Protein AF-A0A959A6X8-F1 (afdb_monomer_lite)

Sequence (662 aa):
MSDRFMQQSPSLKKSSKDVFIQKFDDEQVQKFATRYFEGSGNKAQSLIESMKENKILEKLPLTPLNLSLMSILYEETNQELPATLNDIYDKFSNLLLGRTMVDKNIDFLDITVKENILGTYALELLSRKNSELMTKDEFISFFEKKLSSISGTIDLKRLPQALDYIIAHTGLLVIHKGKYVKFRHDSYMEYFAAKEIFKNHREMEQDLVDNFFDVNWQFAAIFYGGLSRKMPDFLEKIIDKIKKSNTMAEYWSSANGTGYLLQALYLTDDELRKKAVKEVLNLMVETYQGFKKFATSLPDNVFFSRFSLPVLSIFPVFLFQDNFDSITLKKPIALALDELLDEYDEKSKLENYPYLDNLIYKILIVSVTASSDRLAMEDKLAEVIGKIKTTGNDFYSKLLESSIDNLGSKELRKQKNELLRPNKVRKTENHPYFIKKELDVYVQPASRLRFGKYDKIIPDRRVKLFVEGPSDAILIEHAYTVLTGHIPYWEIRVGDPTGGGANSLAKTLNEGLAFLEDNQIVIGIFDNDRGGIPEFKGTLKESKFDYQNGYMRIKKRKEGNIYGMLLPIPENMQFYIHNNDNDNYFSIEHYLPYEFLNENKMLEKTAIQDIYKIKDSGSSKTSFAKLVSKNFDRKLFVGFIILFKEIDRLAGMVDEISYFES

Structure (mmCIF, N/CA/C/O backbone):
data_AF-A0A959A6X8-F1
#
_entry.id   AF-A0A959A6X8-F1
#
loop_
_atom_site.group_PDB
_atom_site.id
_atom_site.type_symbol
_atom_site.label_atom_id
_atom_site.label_alt_id
_atom_site.label_comp_id
_atom_site.label_asym_id
_atom_site.label_entity_id
_atom_site.label_seq_id
_atom_site.pdbx_PDB_ins_code
_atom_site.Cartn_x
_atom_site.Cartn_y
_atom_site.Cartn_z
_atom_site.occupancy
_atom_site.B_iso_or_equiv
_atom_site.auth_seq_id
_atom_site.auth_comp_id
_atom_site.auth_asym_id
_atom_site.auth_atom_id
_atom_site.pdbx_PDB_model_num
ATOM 1 N N . MET A 1 1 ? 13.209 -7.637 -8.889 1.00 25.89 1 MET A N 1
ATOM 2 C CA . MET A 1 1 ? 13.561 -8.400 -7.666 1.00 25.89 1 MET A CA 1
ATOM 3 C C . MET A 1 1 ? 12.742 -9.707 -7.607 1.00 25.89 1 MET A C 1
ATOM 5 O O . MET A 1 1 ? 12.194 -10.037 -6.568 1.00 25.89 1 MET A O 1
ATOM 9 N N . SER A 1 2 ? 12.641 -10.458 -8.717 1.00 22.84 2 SER A N 1
ATOM 10 C CA . SER A 1 2 ? 11.681 -11.573 -8.886 1.00 22.84 2 SER A CA 1
ATOM 11 C C . SER A 1 2 ? 12.239 -12.971 -8.577 1.00 22.84 2 SER A C 1
ATOM 13 O O . SER A 1 2 ? 11.465 -13.904 -8.401 1.00 22.84 2 SER A O 1
ATOM 15 N N . ASP A 1 3 ? 13.555 -13.133 -8.416 1.00 23.42 3 ASP A N 1
ATOM 16 C CA . ASP A 1 3 ? 14.163 -14.470 -8.292 1.00 23.42 3 ASP A CA 1
ATOM 17 C C . ASP A 1 3 ? 14.170 -15.068 -6.871 1.00 23.42 3 ASP A C 1
ATOM 19 O O . ASP A 1 3 ? 14.693 -16.162 -6.670 1.00 23.42 3 ASP A O 1
ATOM 23 N N . ARG A 1 4 ? 13.608 -14.394 -5.855 1.00 25.42 4 ARG A N 1
ATOM 24 C CA . ARG A 1 4 ? 13.673 -14.876 -4.454 1.00 25.42 4 ARG A CA 1
ATOM 25 C C . ARG A 1 4 ? 12.416 -15.558 -3.906 1.00 25.42 4 ARG A C 1
ATOM 27 O O . ARG A 1 4 ? 12.466 -16.015 -2.770 1.00 25.42 4 ARG A O 1
ATOM 34 N N . PHE A 1 5 ? 11.334 -15.696 -4.677 1.00 23.20 5 PHE A N 1
ATOM 35 C CA . PHE A 1 5 ? 10.069 -16.245 -4.151 1.00 23.20 5 PHE A CA 1
ATOM 36 C C . PHE A 1 5 ? 9.601 -17.589 -4.736 1.00 23.20 5 PHE A C 1
ATOM 38 O O . PHE A 1 5 ? 8.586 -18.113 -4.288 1.00 23.20 5 PHE A O 1
ATOM 45 N N . MET A 1 6 ? 10.349 -18.223 -5.645 1.00 26.44 6 MET A N 1
ATOM 46 C CA . MET A 1 6 ? 10.006 -19.559 -6.165 1.00 26.44 6 MET A CA 1
ATOM 47 C C . MET A 1 6 ? 10.938 -20.662 -5.654 1.00 26.44 6 MET A C 1
ATOM 49 O O . MET A 1 6 ? 11.657 -21.269 -6.436 1.00 26.44 6 MET A O 1
ATOM 53 N N . GLN A 1 7 ? 10.919 -20.970 -4.355 1.00 28.22 7 GLN A N 1
ATOM 54 C CA . GLN A 1 7 ? 11.449 -22.254 -3.867 1.00 28.22 7 GLN A CA 1
ATOM 55 C C . GLN A 1 7 ? 10.714 -22.739 -2.615 1.00 28.22 7 GLN A C 1
ATOM 57 O O . GLN A 1 7 ? 11.286 -22.707 -1.535 1.00 28.22 7 GLN A O 1
ATOM 62 N N . GLN A 1 8 ? 9.483 -23.244 -2.756 1.00 26.44 8 GLN A N 1
ATOM 63 C CA . GLN A 1 8 ? 8.976 -24.333 -1.905 1.00 26.44 8 GLN A CA 1
ATOM 64 C C . GLN A 1 8 ? 7.976 -25.200 -2.686 1.00 26.44 8 GLN A C 1
ATOM 66 O O . GLN A 1 8 ? 6.801 -24.877 -2.823 1.00 26.44 8 GLN A O 1
ATOM 71 N N . SER A 1 9 ? 8.448 -26.332 -3.204 1.00 26.30 9 SER A N 1
ATOM 72 C CA . SER A 1 9 ? 7.622 -27.504 -3.516 1.00 26.30 9 SER A CA 1
ATOM 73 C C . SER A 1 9 ? 8.517 -28.745 -3.454 1.00 26.30 9 SER A C 1
ATOM 75 O O . SER A 1 9 ? 9.443 -28.858 -4.259 1.00 26.30 9 SER A O 1
ATOM 77 N N . PRO A 1 10 ? 8.312 -29.663 -2.492 1.00 34.09 10 PRO A N 1
ATOM 78 C CA . PRO A 1 10 ? 9.127 -30.858 -2.373 1.00 34.09 10 PRO A CA 1
ATOM 79 C C . PRO A 1 10 ? 8.500 -32.007 -3.171 1.00 34.09 10 PRO A C 1
ATOM 81 O O . PRO A 1 10 ? 7.543 -32.634 -2.735 1.00 34.09 10 PRO A O 1
ATOM 84 N N . SER A 1 11 ? 9.076 -32.342 -4.325 1.00 31.88 11 SER A N 1
ATOM 85 C CA . SER A 1 11 ? 9.118 -33.739 -4.776 1.00 31.88 11 SER A CA 1
ATOM 86 C C . SER A 1 11 ? 10.324 -33.965 -5.692 1.00 31.88 11 SER A C 1
ATOM 88 O O . SER A 1 11 ? 10.455 -33.411 -6.778 1.00 31.88 11 SER A O 1
ATOM 90 N N . LEU A 1 12 ? 11.265 -34.755 -5.180 1.00 38.62 12 LEU A N 1
ATOM 91 C CA . LEU A 1 12 ? 12.536 -35.112 -5.800 1.00 38.62 12 LEU A CA 1
ATOM 92 C C . LEU A 1 12 ? 12.347 -36.117 -6.944 1.00 38.62 12 LEU A C 1
ATOM 94 O O . LEU A 1 12 ? 11.871 -37.225 -6.703 1.00 38.62 12 LEU A O 1
ATOM 98 N N . LYS A 1 13 ? 12.887 -35.810 -8.131 1.00 36.28 13 LYS A N 1
ATOM 99 C CA . LYS A 1 13 ? 13.491 -36.806 -9.038 1.00 36.28 13 LYS A CA 1
ATOM 100 C C . LYS A 1 13 ? 14.740 -36.221 -9.723 1.00 36.28 13 LYS A C 1
ATOM 102 O O . LYS A 1 13 ? 14.625 -35.292 -10.503 1.00 36.28 13 LYS A O 1
ATOM 107 N N . LYS A 1 14 ? 15.899 -36.828 -9.410 1.00 42.62 14 LYS A N 1
ATOM 108 C CA . LYS A 1 14 ? 17.252 -36.743 -10.021 1.00 42.62 14 LYS A CA 1
ATOM 109 C C . LYS A 1 14 ? 17.802 -35.343 -10.365 1.00 42.62 14 LYS A C 1
ATOM 111 O O . LYS A 1 14 ? 17.406 -34.720 -11.337 1.00 42.62 14 LYS A O 1
ATOM 116 N N . SER A 1 15 ? 18.817 -34.934 -9.599 1.00 46.19 15 SER A N 1
ATOM 117 C CA . SER A 1 15 ? 19.521 -33.650 -9.681 1.00 46.19 15 SER A CA 1
ATOM 118 C C . SER A 1 15 ? 20.196 -33.396 -11.038 1.00 46.19 15 SER A C 1
ATOM 120 O O . SER A 1 15 ? 21.298 -33.895 -11.292 1.00 46.19 15 SER A O 1
ATOM 122 N N . SER A 1 16 ? 19.601 -32.543 -11.871 1.00 48.03 16 SER A N 1
ATOM 123 C CA . SER A 1 16 ? 20.406 -31.614 -12.663 1.00 48.03 16 SER A CA 1
ATOM 124 C C . SER A 1 16 ? 21.069 -30.639 -11.686 1.00 48.03 16 SER A C 1
ATOM 126 O O . SER A 1 16 ? 20.438 -30.158 -10.746 1.00 48.03 16 SER A O 1
ATOM 128 N N . LYS A 1 17 ? 22.373 -30.391 -11.837 1.00 53.84 17 LYS A N 1
ATOM 129 C CA . LYS A 1 17 ? 22.996 -29.240 -11.178 1.00 53.84 17 LYS A CA 1
ATOM 130 C C . LYS A 1 17 ? 22.621 -28.022 -12.004 1.00 53.84 17 LYS A C 1
ATOM 132 O O . LYS A 1 17 ? 23.207 -27.804 -13.061 1.00 53.84 17 LYS A O 1
ATOM 137 N N . ASP A 1 18 ? 21.644 -27.267 -11.536 1.00 62.19 18 ASP A N 1
ATOM 138 C CA . ASP A 1 18 ? 21.304 -25.998 -12.161 1.00 62.19 18 ASP A CA 1
ATOM 139 C C . ASP A 1 18 ? 22.406 -24.985 -11.815 1.00 62.19 18 ASP A C 1
ATOM 141 O O . ASP A 1 18 ? 22.747 -24.782 -10.648 1.00 62.19 18 ASP A O 1
ATOM 145 N N . VAL A 1 19 ? 23.024 -24.402 -12.843 1.00 66.81 19 VAL A N 1
ATOM 146 C CA . VAL A 1 19 ? 24.069 -23.380 -12.707 1.00 66.81 19 VAL A CA 1
ATOM 147 C C . VAL A 1 19 ? 23.461 -22.043 -13.104 1.00 66.81 19 VAL A C 1
ATOM 149 O O . VAL A 1 19 ? 22.938 -21.902 -14.208 1.00 66.81 19 VAL A O 1
ATOM 152 N N . PHE A 1 20 ? 23.540 -21.058 -12.212 1.00 61.47 20 PHE A N 1
ATOM 153 C CA . PHE A 1 20 ? 23.009 -19.715 -12.434 1.00 61.47 20 PHE A CA 1
ATOM 154 C C . PHE A 1 20 ? 24.158 -18.718 -12.570 1.00 61.47 20 PHE A C 1
ATOM 156 O O . PHE A 1 20 ? 25.101 -18.735 -11.778 1.00 61.47 20 PHE A O 1
ATOM 163 N N . ILE A 1 21 ? 24.072 -17.833 -13.562 1.00 69.81 21 ILE A N 1
ATOM 164 C CA . ILE A 1 21 ? 24.994 -16.703 -13.696 1.00 69.81 21 ILE A CA 1
ATOM 165 C C . ILE A 1 21 ? 24.522 -15.615 -12.730 1.00 69.81 21 ILE A C 1
ATOM 167 O O . ILE A 1 21 ? 23.400 -15.124 -12.853 1.00 69.81 21 ILE A O 1
ATOM 171 N N . GLN A 1 22 ? 25.359 -15.259 -11.757 1.00 73.56 22 GLN A N 1
ATOM 172 C CA . GLN A 1 22 ? 25.063 -14.162 -10.837 1.00 73.56 22 GLN A CA 1
ATOM 173 C C . GLN A 1 22 ? 25.288 -12.802 -11.510 1.00 73.56 22 GLN A C 1
ATOM 175 O O . GLN A 1 22 ? 26.056 -12.678 -12.466 1.00 73.56 22 GLN A O 1
ATOM 180 N N . LYS A 1 23 ? 24.590 -11.780 -11.005 1.00 74.12 23 LYS A N 1
ATOM 181 C CA . LYS A 1 23 ? 24.821 -10.382 -11.390 1.00 74.12 23 LYS A CA 1
ATOM 182 C C . LYS A 1 23 ? 26.230 -9.960 -10.982 1.00 74.12 23 LYS A C 1
ATOM 184 O O . LYS A 1 23 ? 26.783 -10.531 -10.044 1.00 74.12 23 LYS A O 1
ATOM 189 N N . PHE A 1 24 ? 26.770 -8.952 -11.660 1.00 80.12 24 PHE A N 1
ATOM 190 C CA . PHE A 1 24 ? 28.037 -8.368 -11.243 1.00 80.12 24 PHE A CA 1
ATOM 191 C C . PHE A 1 24 ? 27.905 -7.739 -9.855 1.00 80.12 24 PHE A C 1
ATOM 193 O O . PHE A 1 24 ? 26.928 -7.037 -9.592 1.00 80.12 24 PHE A O 1
ATOM 200 N N . ASP A 1 25 ? 28.878 -8.004 -8.988 1.00 81.94 25 ASP A N 1
ATOM 201 C CA . ASP A 1 25 ? 29.052 -7.275 -7.731 1.00 81.94 25 ASP A CA 1
ATOM 202 C C . ASP A 1 25 ? 29.779 -5.935 -7.961 1.00 81.94 25 ASP A C 1
ATOM 204 O O . ASP A 1 25 ? 30.263 -5.646 -9.061 1.00 81.94 25 ASP A O 1
ATOM 208 N N . ASP A 1 26 ? 29.849 -5.096 -6.926 1.00 79.38 26 ASP A N 1
ATOM 209 C CA . ASP A 1 26 ? 30.467 -3.768 -7.016 1.00 79.38 26 ASP A CA 1
ATOM 210 C C . ASP A 1 26 ? 31.946 -3.824 -7.436 1.00 79.38 26 ASP A C 1
ATOM 212 O O . ASP A 1 26 ? 32.416 -2.947 -8.166 1.00 79.38 26 ASP A O 1
ATOM 216 N N . GLU A 1 27 ? 32.679 -4.865 -7.027 1.00 84.50 27 GLU A N 1
ATOM 217 C CA . GLU A 1 27 ? 34.087 -5.055 -7.387 1.00 84.50 27 GLU A CA 1
ATOM 218 C C . GLU A 1 27 ? 34.224 -5.396 -8.877 1.00 84.50 27 GLU A C 1
ATOM 220 O O . GLU A 1 27 ? 35.083 -4.859 -9.580 1.00 84.50 27 GLU A O 1
ATOM 225 N N . GLN A 1 28 ? 33.338 -6.246 -9.393 1.00 87.25 28 GLN A N 1
ATOM 226 C CA . GLN A 1 28 ? 33.268 -6.612 -10.803 1.00 87.25 28 GLN A CA 1
ATOM 227 C C . GLN A 1 28 ? 32.831 -5.436 -11.678 1.00 87.25 28 GLN A C 1
ATOM 229 O O . GLN A 1 28 ? 33.410 -5.247 -12.751 1.00 87.25 28 GLN A O 1
ATOM 234 N N . VAL A 1 29 ? 31.872 -4.617 -11.227 1.00 84.25 29 VAL A N 1
ATOM 235 C CA . VAL A 1 29 ? 31.492 -3.358 -11.895 1.00 84.25 29 VAL A CA 1
ATOM 236 C C . VAL A 1 29 ? 32.694 -2.417 -11.966 1.00 84.25 29 VAL A C 1
ATOM 238 O O . VAL A 1 29 ? 33.013 -1.911 -13.044 1.00 84.25 29 VAL A O 1
ATOM 241 N N . GLN A 1 30 ? 33.400 -2.223 -10.847 1.00 85.06 30 GLN A N 1
ATOM 242 C CA . GLN A 1 30 ? 34.580 -1.364 -10.793 1.00 85.06 30 GLN A CA 1
ATOM 243 C C . GLN A 1 30 ? 35.676 -1.870 -11.734 1.00 85.06 30 GLN A C 1
ATOM 245 O O . GLN A 1 30 ? 36.174 -1.122 -12.574 1.00 85.06 30 GLN A O 1
ATOM 250 N N . LYS A 1 31 ? 35.996 -3.164 -11.668 1.00 88.44 31 LYS A N 1
ATOM 251 C CA . LYS A 1 31 ? 36.997 -3.799 -12.529 1.00 88.44 31 LYS A CA 1
ATOM 252 C C . LYS A 1 31 ? 36.633 -3.711 -14.009 1.00 88.44 31 LYS A C 1
ATOM 254 O O . LYS A 1 31 ? 37.521 -3.514 -14.838 1.00 88.44 31 LYS A O 1
ATOM 259 N N . PHE A 1 32 ? 35.353 -3.865 -14.347 1.00 89.44 32 PHE A N 1
ATOM 260 C CA . PHE A 1 32 ? 34.863 -3.698 -15.711 1.00 89.44 32 PHE A CA 1
ATOM 261 C C . PHE A 1 32 ? 35.092 -2.265 -16.198 1.00 89.44 32 PHE A C 1
ATOM 263 O O . PHE A 1 32 ? 35.741 -2.079 -17.224 1.00 89.44 32 PHE A O 1
ATOM 270 N N . ALA A 1 33 ? 34.623 -1.263 -15.448 1.00 85.88 33 ALA A N 1
ATOM 271 C CA . ALA A 1 33 ? 34.742 0.141 -15.834 1.00 85.88 33 ALA A CA 1
ATOM 272 C C . ALA A 1 33 ? 36.211 0.584 -15.954 1.00 85.88 33 ALA A C 1
ATOM 274 O O . ALA A 1 33 ? 36.574 1.242 -16.927 1.00 85.88 33 ALA A O 1
ATOM 275 N N . THR A 1 34 ? 37.081 0.171 -15.023 1.00 87.19 34 THR A N 1
ATOM 276 C CA . THR A 1 34 ? 38.522 0.471 -15.084 1.00 87.19 34 THR A CA 1
ATOM 277 C C . THR A 1 34 ? 39.188 -0.129 -16.318 1.00 87.19 34 THR A C 1
ATOM 279 O O . THR A 1 34 ? 40.017 0.532 -16.933 1.00 87.19 34 THR A O 1
ATOM 282 N N . ARG A 1 35 ? 38.821 -1.358 -16.705 1.00 89.06 35 ARG A N 1
ATOM 283 C CA . ARG A 1 35 ? 39.348 -1.992 -17.924 1.00 89.06 35 ARG A CA 1
ATOM 284 C C . ARG A 1 35 ? 38.789 -1.370 -19.198 1.00 89.06 35 ARG A C 1
ATOM 286 O O . ARG A 1 35 ? 39.527 -1.212 -20.158 1.00 89.06 35 ARG A O 1
ATOM 293 N N . TYR A 1 36 ? 37.502 -1.031 -19.219 1.00 86.50 36 TYR A N 1
ATOM 294 C CA . TYR A 1 36 ? 36.870 -0.432 -20.395 1.00 86.50 36 TYR A CA 1
ATOM 295 C C . TYR A 1 36 ? 37.497 0.928 -20.737 1.00 86.50 36 TYR A C 1
ATOM 297 O O . TYR A 1 36 ? 37.776 1.202 -21.897 1.00 86.50 36 TYR A O 1
ATOM 305 N N . PHE A 1 37 ? 37.770 1.754 -19.722 1.00 86.81 37 PHE A N 1
ATOM 306 C CA . PHE A 1 37 ? 38.391 3.075 -19.875 1.00 86.81 37 PHE A CA 1
ATOM 307 C C . PHE A 1 37 ? 39.898 3.074 -19.589 1.00 86.81 37 PHE A C 1
ATOM 309 O O . PHE A 1 37 ? 40.455 4.097 -19.176 1.00 86.81 37 PHE A O 1
ATOM 316 N N . GLU A 1 38 ? 40.574 1.942 -19.787 1.00 85.94 38 GLU A N 1
ATOM 317 C CA . GLU A 1 38 ? 42.020 1.859 -19.602 1.00 85.94 38 GLU A CA 1
ATOM 318 C C . GLU A 1 38 ? 42.730 2.916 -20.471 1.00 85.94 38 GLU A C 1
ATOM 320 O O . GLU A 1 38 ? 42.386 3.139 -21.632 1.00 85.94 38 GLU A O 1
ATOM 325 N N . GLY A 1 39 ? 43.671 3.658 -19.878 1.00 77.38 39 GLY A N 1
ATOM 326 C CA . GLY A 1 39 ? 44.367 4.762 -20.552 1.00 77.38 39 GLY A CA 1
ATOM 327 C C . GLY A 1 39 ? 43.562 6.062 -20.725 1.00 77.38 39 GLY A C 1
ATOM 328 O O . GLY A 1 39 ? 44.108 7.033 -21.241 1.00 77.38 39 GLY A O 1
ATOM 329 N N . SER A 1 40 ? 42.308 6.137 -20.260 1.00 74.31 40 SER A N 1
ATOM 330 C CA . SER A 1 40 ? 41.419 7.300 -20.460 1.00 74.31 40 SER A CA 1
ATOM 331 C C . SER A 1 40 ? 41.259 8.217 -19.231 1.00 74.31 40 SER A C 1
ATOM 333 O O . SER A 1 40 ? 40.237 8.891 -19.082 1.00 74.31 40 SER A O 1
ATOM 335 N N . GLY A 1 41 ? 42.260 8.274 -18.347 1.00 77.38 41 GLY A N 1
ATOM 336 C CA . GLY A 1 41 ? 42.254 9.128 -17.149 1.00 77.38 41 GLY A CA 1
ATOM 337 C C . GLY A 1 41 ? 41.190 8.727 -16.115 1.00 77.38 41 GLY A C 1
ATOM 338 O O . GLY A 1 41 ? 40.942 7.545 -15.897 1.00 77.38 41 GLY A O 1
ATOM 339 N N . ASN A 1 42 ? 40.536 9.711 -15.485 1.00 81.75 42 ASN A N 1
ATOM 340 C CA . ASN A 1 42 ? 39.565 9.486 -14.399 1.00 81.75 42 ASN A CA 1
ATOM 341 C C . ASN A 1 42 ? 38.169 9.021 -14.863 1.00 81.75 42 ASN A C 1
ATOM 343 O O . ASN A 1 42 ? 37.287 8.836 -14.027 1.00 81.75 42 ASN A O 1
ATOM 347 N N . LYS A 1 43 ? 37.948 8.785 -16.166 1.00 82.62 43 LYS A N 1
ATOM 348 C CA . LYS A 1 43 ? 36.618 8.456 -16.721 1.00 82.62 43 LYS A CA 1
ATOM 349 C C . LYS A 1 43 ? 35.958 7.238 -16.069 1.00 82.62 43 LYS A C 1
ATOM 351 O O . LYS A 1 43 ? 34.755 7.266 -15.837 1.00 82.62 43 LYS A O 1
ATOM 356 N N . ALA A 1 44 ? 36.728 6.196 -15.747 1.00 83.69 44 ALA A N 1
ATOM 357 C CA . ALA A 1 44 ? 36.205 5.013 -15.060 1.00 83.69 44 ALA A CA 1
ATOM 358 C C . ALA A 1 44 ? 35.614 5.364 -13.688 1.00 83.69 44 ALA A C 1
ATOM 360 O O . ALA A 1 44 ? 34.511 4.936 -13.357 1.00 83.69 44 ALA A O 1
ATOM 361 N N . GLN A 1 45 ? 36.346 6.163 -12.908 1.00 82.50 45 GLN A N 1
ATOM 362 C CA . GLN A 1 45 ? 35.932 6.580 -11.573 1.00 82.50 45 GLN A CA 1
ATOM 363 C C . GLN A 1 45 ? 34.706 7.497 -11.650 1.00 82.50 45 GLN A C 1
ATOM 365 O O . GLN A 1 45 ? 33.725 7.251 -10.955 1.00 82.50 45 GLN A O 1
ATOM 370 N N . SER A 1 46 ? 34.715 8.467 -12.568 1.00 81.56 46 SER A N 1
ATOM 371 C CA . SER A 1 46 ? 33.590 9.383 -12.784 1.00 81.56 46 SER A CA 1
ATOM 372 C C . SER A 1 46 ? 32.322 8.673 -13.273 1.00 81.56 46 SER A C 1
ATOM 374 O O . SER A 1 46 ? 31.228 9.017 -12.830 1.00 81.56 46 SER A O 1
ATOM 376 N N . LEU A 1 47 ? 32.437 7.635 -14.116 1.00 83.06 47 LEU A N 1
ATOM 377 C CA . LEU A 1 47 ? 31.289 6.807 -14.501 1.00 83.06 47 LEU A CA 1
ATOM 378 C C . LEU A 1 47 ? 30.724 6.051 -13.291 1.00 83.06 47 LEU A C 1
ATOM 380 O O . LEU A 1 47 ? 29.511 6.016 -13.105 1.00 83.06 47 LEU A O 1
ATOM 384 N N . ILE A 1 48 ? 31.580 5.437 -12.468 1.00 81.19 48 ILE A N 1
ATOM 385 C CA . ILE A 1 48 ? 31.143 4.704 -11.268 1.00 81.19 48 ILE A CA 1
ATOM 386 C C . ILE A 1 48 ? 30.437 5.645 -10.290 1.00 81.19 48 ILE A C 1
ATOM 388 O O . ILE A 1 48 ? 29.379 5.293 -9.769 1.00 81.19 48 ILE A O 1
ATOM 392 N N . GLU A 1 49 ? 30.999 6.830 -10.060 1.00 76.38 49 GLU A N 1
ATOM 393 C CA . GLU A 1 49 ? 30.391 7.873 -9.231 1.00 76.38 49 GLU A CA 1
ATOM 394 C C . GLU A 1 49 ? 29.036 8.289 -9.804 1.00 76.38 49 GLU A C 1
ATOM 396 O O . GLU A 1 49 ? 28.031 8.163 -9.110 1.00 76.38 49 GLU A O 1
ATOM 401 N N . SER A 1 50 ? 28.965 8.599 -11.100 1.00 73.62 50 SER A N 1
ATOM 402 C CA . SER A 1 50 ? 27.712 8.957 -11.777 1.00 73.62 50 SER A CA 1
ATOM 403 C C . SER A 1 50 ? 26.654 7.849 -11.702 1.00 73.62 50 SER A C 1
ATOM 405 O O . SER A 1 50 ? 25.466 8.125 -11.530 1.00 73.62 50 SER A O 1
ATOM 407 N N . MET A 1 51 ? 27.040 6.574 -11.829 1.00 75.25 51 MET A N 1
ATOM 408 C CA . MET A 1 51 ? 26.107 5.444 -11.732 1.00 75.25 51 MET A CA 1
ATOM 409 C C . MET A 1 51 ? 25.577 5.248 -10.306 1.00 75.25 51 MET A C 1
ATOM 411 O O . MET A 1 51 ? 24.398 4.915 -10.143 1.00 75.25 51 MET A O 1
ATOM 415 N N . LYS A 1 52 ? 26.424 5.464 -9.290 1.00 72.50 52 LYS A N 1
ATOM 416 C CA . LYS A 1 52 ? 26.041 5.426 -7.870 1.00 72.50 52 LYS A CA 1
ATOM 417 C C . LYS A 1 52 ? 25.134 6.599 -7.516 1.00 72.50 52 LYS A C 1
ATOM 419 O O . LYS A 1 52 ? 24.051 6.387 -6.979 1.00 72.50 52 LYS A O 1
ATOM 424 N N . GLU A 1 53 ? 25.521 7.812 -7.898 1.00 66.56 53 GLU A N 1
ATOM 425 C CA . GLU A 1 53 ? 24.746 9.036 -7.677 1.00 66.56 53 GLU A CA 1
ATOM 426 C C . GLU A 1 53 ? 23.368 8.986 -8.334 1.00 66.56 53 GLU A C 1
ATOM 428 O O . GLU A 1 53 ? 22.420 9.558 -7.807 1.00 66.56 53 GLU A O 1
ATOM 433 N N . ASN A 1 54 ? 23.220 8.281 -9.459 1.00 64.19 54 ASN A N 1
ATOM 434 C CA . ASN A 1 54 ? 21.940 8.151 -10.153 1.00 64.19 54 ASN A CA 1
ATOM 435 C C . ASN A 1 54 ? 21.128 6.900 -9.769 1.00 64.19 54 ASN A C 1
ATOM 437 O O . ASN A 1 54 ? 20.039 6.694 -10.317 1.00 64.19 54 ASN A O 1
ATOM 441 N N . LYS A 1 55 ? 21.621 6.067 -8.835 1.00 68.06 55 LYS A N 1
ATOM 442 C CA . LYS A 1 55 ? 21.067 4.736 -8.510 1.00 68.06 55 LYS A CA 1
ATOM 443 C C . LYS A 1 55 ? 20.833 3.862 -9.755 1.00 68.06 55 LYS A C 1
ATOM 445 O O . LYS A 1 55 ? 19.975 2.983 -9.769 1.00 68.06 55 LYS A O 1
ATOM 450 N N . ILE A 1 56 ? 21.589 4.078 -10.834 1.00 68.12 56 ILE A N 1
ATOM 451 C CA . ILE A 1 56 ? 21.415 3.323 -12.088 1.00 68.12 56 ILE A CA 1
ATOM 452 C C . ILE A 1 56 ? 21.728 1.842 -11.855 1.00 68.12 56 ILE A C 1
ATOM 454 O O . ILE A 1 56 ? 21.062 0.971 -12.412 1.00 68.12 56 ILE A O 1
ATOM 458 N N . LEU A 1 57 ? 22.684 1.564 -10.964 1.00 62.09 57 LEU A N 1
ATOM 459 C CA . LEU A 1 57 ? 23.064 0.210 -10.559 1.00 62.09 57 LEU A CA 1
ATOM 460 C C . LEU A 1 57 ? 21.929 -0.551 -9.854 1.00 62.09 57 LEU A C 1
ATOM 462 O O . LEU A 1 57 ? 21.897 -1.778 -9.891 1.00 62.09 57 LEU A O 1
ATOM 466 N N . GLU A 1 58 ? 20.991 0.170 -9.236 1.00 63.03 58 GLU A N 1
ATOM 467 C CA . GLU A 1 58 ? 19.829 -0.399 -8.543 1.00 63.03 58 GLU A CA 1
ATOM 468 C C . GLU A 1 58 ? 18.636 -0.578 -9.497 1.00 63.03 58 GLU A C 1
ATOM 470 O O . GLU A 1 58 ? 17.843 -1.508 -9.345 1.00 63.03 58 GLU A O 1
ATOM 475 N N . LYS A 1 59 ? 18.539 0.289 -10.516 1.00 65.00 59 LYS A N 1
ATOM 476 C CA . LYS A 1 59 ? 17.432 0.343 -11.487 1.00 65.00 59 LYS A CA 1
ATOM 477 C C . LYS A 1 59 ? 17.631 -0.559 -12.708 1.00 65.00 59 LYS A C 1
ATOM 479 O O . LYS A 1 59 ? 16.670 -0.837 -13.422 1.00 65.00 59 LYS A O 1
ATOM 484 N N . LEU A 1 60 ? 18.857 -1.017 -12.968 1.00 70.50 60 LEU A N 1
ATOM 485 C CA . LEU A 1 60 ? 19.192 -1.877 -14.103 1.00 70.50 60 LEU A CA 1
ATOM 486 C C . LEU A 1 60 ? 19.833 -3.192 -13.647 1.00 70.50 60 LEU A C 1
ATOM 488 O O . LEU A 1 60 ? 20.618 -3.217 -12.700 1.00 70.50 60 LEU A O 1
ATOM 492 N N . PRO A 1 61 ? 19.587 -4.308 -14.352 1.00 66.88 61 PRO A N 1
ATOM 493 C CA . PRO A 1 61 ? 20.357 -5.525 -14.139 1.00 66.88 61 PRO A CA 1
ATOM 494 C C . PRO A 1 61 ? 21.848 -5.276 -14.404 1.00 66.88 61 PRO A C 1
ATOM 496 O O . PRO A 1 61 ? 22.227 -4.933 -15.526 1.00 66.88 61 PRO A O 1
ATOM 499 N N . LEU A 1 62 ? 22.694 -5.505 -13.396 1.00 72.50 62 LEU A N 1
ATOM 500 C CA . LEU A 1 62 ? 24.154 -5.441 -13.509 1.00 72.50 62 LEU A CA 1
ATOM 501 C C . LEU A 1 62 ? 24.685 -6.638 -14.302 1.00 72.50 62 LEU A C 1
ATOM 503 O O . LEU A 1 62 ? 25.125 -7.648 -13.752 1.00 72.50 62 LEU A O 1
ATOM 507 N N . THR A 1 63 ? 24.576 -6.528 -15.621 1.00 75.25 63 THR A N 1
ATOM 508 C CA . THR A 1 63 ? 25.100 -7.492 -16.587 1.00 75.25 63 THR A CA 1
ATOM 509 C C . THR A 1 63 ? 26.244 -6.855 -17.372 1.00 75.25 63 THR A C 1
ATOM 511 O O . THR A 1 63 ? 26.228 -5.636 -17.569 1.00 75.25 63 THR A O 1
ATOM 514 N N . PRO A 1 64 ? 27.203 -7.653 -17.883 1.00 77.19 64 PRO A N 1
ATOM 515 C CA . PRO A 1 64 ? 28.258 -7.139 -18.753 1.00 77.19 64 PRO A CA 1
ATOM 516 C C . PRO A 1 64 ? 27.711 -6.290 -19.904 1.00 77.19 64 PRO A C 1
ATOM 518 O O . PRO A 1 64 ? 28.255 -5.235 -20.195 1.00 77.19 64 PRO A O 1
ATOM 521 N N . LEU A 1 65 ? 26.594 -6.713 -20.510 1.00 78.81 65 LEU A N 1
ATOM 522 C CA . LEU A 1 65 ? 25.953 -5.993 -21.609 1.00 78.81 65 LEU A CA 1
ATOM 523 C C . LEU A 1 65 ? 25.478 -4.599 -21.184 1.00 78.81 65 LEU A C 1
ATOM 525 O O . LEU A 1 65 ? 25.813 -3.623 -21.845 1.00 78.81 65 LEU A O 1
ATOM 529 N N . ASN A 1 66 ? 24.722 -4.495 -20.088 1.00 78.88 66 ASN A N 1
ATOM 530 C CA . ASN A 1 66 ? 24.218 -3.200 -19.630 1.00 78.88 66 ASN A CA 1
ATOM 531 C C . ASN A 1 66 ? 25.365 -2.274 -19.208 1.00 78.88 66 ASN A C 1
ATOM 533 O O . ASN A 1 66 ? 25.310 -1.087 -19.505 1.00 78.88 66 ASN A O 1
ATOM 537 N N . LEU A 1 67 ? 26.424 -2.804 -18.584 1.00 82.12 67 LEU A N 1
ATOM 538 C CA . LEU A 1 67 ? 27.617 -2.017 -18.258 1.00 82.12 67 LEU A CA 1
ATOM 539 C C . LEU A 1 67 ? 28.344 -1.535 -19.517 1.00 82.12 67 LEU A C 1
ATOM 541 O O . LEU A 1 67 ? 28.698 -0.362 -19.584 1.00 82.12 67 LEU A O 1
ATOM 545 N N . SER A 1 68 ? 28.505 -2.389 -20.534 1.00 83.88 68 SER A N 1
ATOM 546 C CA . SER A 1 68 ? 29.043 -1.984 -21.838 1.00 83.88 68 SER A CA 1
ATOM 547 C C . SER A 1 68 ? 28.206 -0.874 -22.466 1.00 83.88 68 SER A C 1
ATOM 549 O O . SER A 1 68 ? 28.762 0.135 -22.887 1.00 83.88 68 SER A O 1
ATOM 551 N N . LEU A 1 69 ? 26.880 -1.034 -22.513 1.00 80.56 69 LEU A N 1
ATOM 552 C CA . LEU A 1 69 ? 25.978 -0.031 -23.078 1.00 80.56 69 LEU A CA 1
ATOM 553 C C . LEU A 1 69 ? 26.048 1.286 -22.294 1.00 80.56 69 LEU A C 1
ATOM 555 O O . LEU A 1 69 ? 26.135 2.342 -22.909 1.00 80.56 69 LEU A O 1
ATOM 559 N N . MET A 1 70 ? 26.093 1.239 -20.959 1.00 81.06 70 MET A N 1
ATOM 560 C CA . MET A 1 70 ? 26.300 2.431 -20.129 1.00 81.06 70 MET A CA 1
ATOM 561 C C . MET A 1 70 ? 27.637 3.113 -20.427 1.00 81.06 70 MET A C 1
ATOM 563 O O . MET A 1 70 ? 27.677 4.333 -20.544 1.00 81.06 70 MET A O 1
ATOM 567 N N . SER A 1 71 ? 28.726 2.348 -20.557 1.00 84.38 71 SER A N 1
ATOM 568 C CA . SER A 1 71 ? 30.049 2.898 -20.874 1.00 84.38 71 SER A CA 1
ATOM 569 C C . SER A 1 71 ? 30.088 3.543 -22.262 1.00 84.38 71 SER A C 1
ATOM 571 O O . SER A 1 71 ? 30.646 4.627 -22.399 1.00 84.38 71 SER A O 1
ATOM 573 N N . ILE A 1 72 ? 29.441 2.929 -23.259 1.00 83.06 72 ILE A N 1
ATOM 574 C CA . ILE A 1 72 ? 29.269 3.508 -24.601 1.00 83.06 72 ILE A CA 1
ATOM 575 C C . ILE A 1 72 ? 28.487 4.818 -24.514 1.00 83.06 72 ILE A C 1
ATOM 577 O O . ILE A 1 72 ? 28.945 5.836 -25.021 1.00 83.06 72 ILE A O 1
ATOM 581 N N . LEU A 1 73 ? 27.330 4.812 -23.842 1.00 80.31 73 LEU A N 1
ATOM 582 C CA . LEU A 1 73 ? 26.509 6.013 -23.720 1.00 80.31 73 LEU A CA 1
ATOM 583 C C . LEU A 1 73 ? 27.259 7.145 -23.035 1.00 80.31 73 LEU A C 1
ATOM 585 O O . LEU A 1 73 ? 27.224 8.258 -23.534 1.00 80.31 73 LEU A O 1
ATOM 589 N N . TYR A 1 74 ? 27.953 6.856 -21.936 1.00 82.44 74 TYR A N 1
ATOM 590 C CA . TYR A 1 74 ? 28.743 7.840 -21.201 1.00 82.44 74 TYR A CA 1
ATOM 591 C C . TYR A 1 74 ? 29.847 8.475 -22.057 1.00 82.44 74 TYR A C 1
ATOM 593 O O . TYR A 1 74 ? 30.155 9.656 -21.902 1.00 82.44 74 TYR A O 1
ATOM 601 N N . GLU A 1 75 ? 30.445 7.707 -22.968 1.00 81.12 75 GLU A N 1
ATOM 602 C CA . GLU A 1 75 ? 31.428 8.219 -23.921 1.00 81.12 75 GLU A CA 1
ATOM 603 C C . GLU A 1 75 ? 30.782 9.101 -25.001 1.00 81.12 75 GLU A C 1
ATOM 605 O O . GLU A 1 75 ? 31.304 10.174 -25.299 1.00 81.12 75 GLU A O 1
ATOM 610 N N . GLU A 1 76 ? 29.624 8.695 -25.533 1.00 78.56 76 GLU A N 1
ATOM 611 C CA . GLU A 1 76 ? 28.881 9.435 -26.565 1.00 78.56 76 GLU A CA 1
ATOM 612 C C . GLU A 1 76 ? 28.232 10.730 -26.040 1.00 78.56 76 GLU A C 1
ATOM 614 O O . GLU A 1 76 ? 28.035 11.676 -26.802 1.00 78.56 76 GLU A O 1
ATOM 619 N N . THR A 1 77 ? 27.902 10.806 -24.747 1.00 66.69 77 THR A N 1
ATOM 620 C CA . THR A 1 77 ? 27.181 11.935 -24.130 1.00 66.69 77 THR A CA 1
ATOM 621 C C . THR A 1 77 ? 28.079 12.910 -23.371 1.00 66.69 77 THR A C 1
ATOM 623 O O . THR A 1 77 ? 27.607 13.592 -22.465 1.00 66.69 77 THR A O 1
ATOM 626 N N . ASN A 1 78 ? 29.369 12.997 -23.710 1.00 69.25 78 ASN A N 1
ATOM 627 C CA . ASN A 1 78 ? 30.330 13.866 -23.017 1.00 69.25 78 ASN A CA 1
ATOM 628 C C . ASN A 1 78 ? 30.341 13.672 -21.489 1.00 69.25 78 ASN A C 1
ATOM 630 O O . ASN A 1 78 ? 30.503 14.640 -20.754 1.00 69.25 78 ASN A O 1
ATOM 634 N N . GLN A 1 79 ? 30.236 12.426 -21.015 1.00 67.50 79 GLN A N 1
ATOM 635 C CA . GLN A 1 79 ? 30.301 12.074 -19.590 1.00 67.50 79 GLN A CA 1
ATOM 636 C C . GLN A 1 79 ? 29.056 12.445 -18.765 1.00 67.50 79 GLN A C 1
ATOM 638 O O . GLN A 1 79 ? 29.121 12.489 -17.540 1.00 67.50 79 GLN A O 1
ATOM 643 N N . GLU A 1 80 ? 27.900 12.640 -19.405 1.00 69.12 80 GLU A N 1
ATOM 644 C CA . GLU A 1 80 ? 26.623 12.825 -18.706 1.00 69.12 80 GLU A CA 1
ATOM 645 C C . GLU A 1 80 ? 25.713 11.603 -18.865 1.00 69.12 80 GLU A C 1
ATOM 647 O O . GLU A 1 80 ? 25.330 11.224 -19.976 1.00 69.12 80 GLU A O 1
ATOM 652 N N . LEU A 1 81 ? 25.326 10.973 -17.754 1.00 71.38 81 LEU A N 1
ATOM 653 C CA . LEU A 1 81 ? 24.351 9.884 -17.794 1.00 71.38 81 LEU A CA 1
ATOM 654 C C . LEU A 1 81 ? 22.922 10.426 -17.927 1.00 71.38 81 LEU A C 1
ATOM 656 O O . LEU A 1 81 ? 22.603 11.461 -17.341 1.00 71.38 81 LEU A O 1
ATOM 660 N N . PRO A 1 82 ? 22.033 9.730 -18.661 1.00 70.81 82 PRO A N 1
ATOM 661 C CA . PRO A 1 82 ? 20.633 10.123 -18.714 1.00 70.81 82 PRO A CA 1
ATOM 662 C C . PRO A 1 82 ? 20.002 10.132 -17.315 1.00 70.81 82 PRO A C 1
ATOM 664 O O . PRO A 1 82 ? 20.234 9.227 -16.513 1.00 70.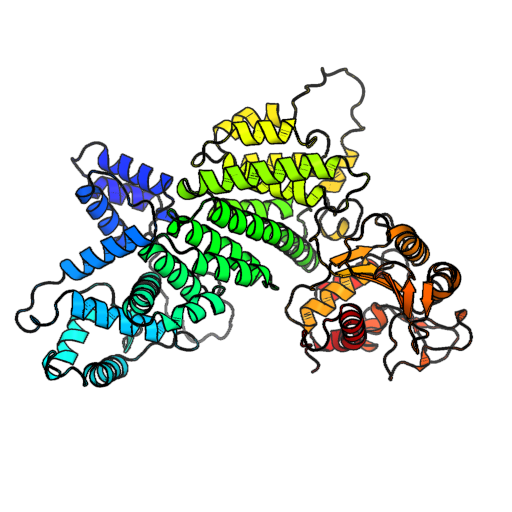81 82 PRO A O 1
ATOM 667 N N . ALA A 1 83 ? 19.174 11.142 -17.044 1.00 66.00 83 ALA A N 1
ATOM 668 C CA . ALA A 1 83 ? 18.579 11.354 -15.725 1.00 66.00 83 ALA A CA 1
ATOM 669 C C . ALA A 1 83 ? 17.417 10.391 -15.410 1.00 66.00 83 ALA A C 1
ATOM 671 O O . ALA A 1 83 ? 17.096 10.176 -14.239 1.00 66.00 83 ALA A O 1
ATOM 672 N N . THR A 1 84 ? 16.771 9.812 -16.432 1.00 73.25 84 THR A N 1
ATOM 673 C CA . THR A 1 84 ? 15.598 8.940 -16.264 1.00 73.25 84 THR A CA 1
ATOM 674 C C . THR A 1 84 ? 15.826 7.536 -16.818 1.00 73.25 84 THR A C 1
ATOM 676 O O . THR A 1 84 ? 16.593 7.328 -17.757 1.00 73.25 84 THR A O 1
ATOM 679 N N . LEU A 1 85 ? 15.110 6.557 -16.251 1.00 79.31 85 LEU A N 1
ATOM 680 C CA . LEU A 1 85 ? 15.149 5.166 -16.712 1.00 79.31 85 LEU A CA 1
ATOM 681 C C . LEU A 1 85 ? 14.714 5.045 -18.182 1.00 79.31 85 LEU A C 1
ATOM 683 O O . LEU A 1 85 ? 15.319 4.291 -18.938 1.00 79.31 85 LEU A O 1
ATOM 687 N N . ASN A 1 86 ? 13.707 5.821 -18.595 1.00 83.81 86 ASN A N 1
ATOM 688 C CA . ASN A 1 86 ? 13.206 5.816 -19.967 1.00 83.81 86 ASN A CA 1
ATOM 689 C C . ASN A 1 86 ? 14.275 6.258 -20.978 1.00 83.81 86 ASN A C 1
ATOM 691 O O . ASN A 1 86 ? 14.463 5.594 -21.993 1.00 83.81 86 ASN A O 1
ATOM 695 N N . ASP A 1 87 ? 15.024 7.324 -20.678 1.00 80.19 87 ASP A N 1
ATOM 696 C CA . ASP A 1 87 ? 16.074 7.814 -21.579 1.00 80.19 87 ASP A CA 1
ATOM 697 C C . ASP A 1 87 ? 17.222 6.799 -21.734 1.00 80.19 87 ASP A C 1
ATOM 699 O O . ASP A 1 87 ? 17.829 6.706 -22.801 1.00 80.19 87 ASP A O 1
ATOM 703 N N . ILE A 1 88 ? 17.517 6.013 -20.688 1.00 82.50 88 ILE A N 1
ATOM 704 C CA . ILE A 1 88 ? 18.516 4.937 -20.769 1.00 82.50 88 ILE A CA 1
ATOM 705 C C . ILE A 1 88 ? 18.038 3.840 -21.725 1.00 82.50 88 ILE A C 1
ATOM 707 O O . ILE A 1 88 ? 18.779 3.459 -22.630 1.00 82.50 88 ILE A O 1
ATOM 711 N N . TYR A 1 89 ? 16.805 3.352 -21.558 1.00 85.56 89 TYR A N 1
ATOM 712 C CA . TYR A 1 89 ? 16.265 2.288 -22.411 1.00 85.56 89 TYR A CA 1
ATOM 713 C C . TYR A 1 89 ? 16.050 2.735 -23.856 1.00 85.56 89 TYR A C 1
ATOM 715 O O . TYR A 1 89 ? 16.271 1.933 -24.763 1.00 85.56 89 TYR A O 1
ATOM 723 N N . ASP A 1 90 ? 15.697 3.999 -24.094 1.00 85.88 90 ASP A N 1
ATOM 724 C CA . ASP A 1 90 ? 15.605 4.549 -25.447 1.00 85.88 90 ASP A CA 1
ATOM 725 C C . ASP A 1 90 ? 16.960 4.519 -26.158 1.00 85.88 90 ASP A C 1
ATOM 727 O O . ASP A 1 90 ? 17.096 3.946 -27.243 1.00 85.88 90 ASP A O 1
ATOM 731 N N . LYS A 1 91 ? 18.006 5.011 -25.490 1.00 83.81 91 LYS A N 1
ATOM 732 C CA . LYS A 1 91 ? 19.366 4.988 -26.029 1.00 83.81 91 LYS A CA 1
ATOM 733 C C . LYS A 1 91 ? 19.917 3.566 -26.189 1.00 83.81 91 LYS A C 1
ATOM 735 O O . LYS A 1 91 ? 20.508 3.259 -27.222 1.00 83.81 91 LYS A O 1
ATOM 740 N N . PHE A 1 92 ? 19.691 2.674 -25.221 1.00 85.69 92 PHE A N 1
ATOM 741 C CA . PHE A 1 92 ? 20.081 1.261 -25.323 1.00 85.69 92 PHE A CA 1
ATOM 742 C C . PHE A 1 92 ? 19.407 0.568 -26.500 1.00 85.69 92 PHE A C 1
ATOM 744 O O . PHE A 1 92 ? 20.074 -0.123 -27.268 1.00 85.69 92 PHE A O 1
ATOM 751 N N . SER A 1 93 ? 18.101 0.771 -26.662 1.00 85.94 93 SER A N 1
ATOM 752 C CA . SER A 1 93 ? 17.333 0.167 -27.749 1.00 85.94 93 SER A CA 1
ATOM 753 C C . SER A 1 93 ? 17.836 0.655 -29.105 1.00 85.94 93 SER A C 1
ATOM 755 O O . SER A 1 93 ? 18.089 -0.166 -29.984 1.00 85.94 93 SER A O 1
ATOM 757 N N . ASN A 1 94 ? 18.091 1.958 -29.253 1.00 83.31 94 ASN A N 1
ATOM 758 C CA . ASN A 1 94 ? 18.650 2.525 -30.482 1.00 83.31 94 ASN A CA 1
ATOM 759 C C . ASN A 1 94 ? 20.045 1.961 -30.801 1.00 83.31 94 ASN A C 1
ATOM 761 O O . ASN A 1 94 ? 20.306 1.590 -31.945 1.00 83.31 94 ASN A O 1
ATOM 765 N N . LEU A 1 95 ? 20.923 1.820 -29.800 1.00 81.38 95 LEU A N 1
ATOM 766 C CA . LEU A 1 95 ? 22.243 1.204 -29.981 1.00 81.38 95 LEU A CA 1
ATOM 767 C C . LEU A 1 95 ? 22.149 -0.269 -30.398 1.00 81.38 95 LEU A C 1
ATOM 769 O O . LEU A 1 95 ? 22.851 -0.696 -31.315 1.00 81.38 95 LEU A O 1
ATOM 773 N N . LEU A 1 96 ? 21.292 -1.053 -29.740 1.00 82.94 96 LEU A N 1
ATOM 774 C CA . LEU A 1 96 ? 21.120 -2.480 -30.027 1.00 82.94 96 LEU A CA 1
ATOM 775 C C . LEU A 1 96 ? 20.500 -2.714 -31.411 1.00 82.94 96 LEU A C 1
ATOM 777 O O . LEU A 1 96 ? 20.935 -3.603 -32.142 1.00 82.94 96 LEU A O 1
ATOM 781 N N . LEU A 1 97 ? 19.530 -1.886 -31.804 1.00 82.00 97 LEU A N 1
ATOM 782 C CA . LEU A 1 97 ? 18.917 -1.945 -33.130 1.00 82.00 97 LEU A CA 1
ATOM 783 C C . LEU A 1 97 ? 19.868 -1.449 -34.226 1.00 82.00 97 LEU A C 1
ATOM 785 O O . LEU A 1 97 ? 19.926 -2.060 -35.294 1.00 82.00 97 LEU A O 1
ATOM 789 N N . GLY A 1 98 ? 20.645 -0.396 -33.961 1.00 70.31 98 GLY A N 1
ATOM 790 C CA . GLY A 1 98 ? 21.576 0.208 -34.917 1.00 70.31 98 GLY A CA 1
ATOM 791 C C . GLY A 1 98 ? 22.855 -0.598 -35.170 1.00 70.31 98 GLY A C 1
ATOM 792 O O . GLY A 1 98 ? 23.427 -0.500 -36.251 1.00 70.31 98 GLY A O 1
ATOM 793 N N . ARG A 1 99 ? 23.300 -1.429 -34.216 1.00 63.75 99 ARG A N 1
ATOM 794 C CA . ARG A 1 99 ? 24.521 -2.258 -34.339 1.00 63.75 99 ARG A CA 1
ATOM 795 C C . ARG A 1 99 ? 24.307 -3.620 -35.010 1.00 63.75 99 ARG A C 1
ATOM 797 O O . ARG A 1 99 ? 25.254 -4.398 -35.118 1.00 63.75 99 ARG A O 1
ATOM 804 N N . THR A 1 100 ? 23.091 -3.932 -35.456 1.00 58.31 100 THR A N 1
ATOM 805 C CA . THR A 1 100 ? 22.830 -5.183 -36.185 1.00 58.31 100 THR A CA 1
ATOM 806 C C . THR A 1 100 ? 23.531 -5.169 -37.552 1.00 58.31 100 THR A C 1
ATOM 808 O O . THR A 1 100 ? 23.387 -4.212 -38.308 1.00 58.31 100 THR A O 1
ATOM 811 N N . MET A 1 101 ? 24.333 -6.202 -37.861 1.00 52.53 101 MET A N 1
ATOM 812 C CA . MET A 1 101 ? 25.080 -6.298 -39.127 1.00 52.53 101 MET A CA 1
ATOM 813 C C . MET A 1 101 ? 24.146 -6.156 -40.335 1.00 52.53 101 MET A C 1
ATOM 815 O O . MET A 1 101 ? 23.131 -6.842 -40.409 1.00 52.53 101 MET A O 1
ATOM 819 N N . VAL A 1 102 ? 24.501 -5.318 -41.307 1.00 54.31 102 VAL A N 1
ATOM 820 C CA . VAL A 1 102 ? 23.715 -5.168 -42.539 1.00 54.31 102 VAL A CA 1
ATOM 821 C C . VAL A 1 102 ? 23.807 -6.464 -43.354 1.00 54.31 102 VAL A C 1
ATOM 823 O O . VAL A 1 102 ? 24.811 -6.714 -44.021 1.00 54.31 102 VAL A O 1
ATOM 826 N N . ASP A 1 103 ? 22.776 -7.308 -43.276 1.00 57.41 103 ASP A N 1
ATOM 827 C CA . ASP A 1 103 ? 22.579 -8.420 -44.205 1.00 57.41 103 ASP A CA 1
ATOM 828 C C . ASP A 1 103 ? 21.752 -7.920 -45.393 1.00 57.41 103 ASP A C 1
ATOM 830 O O . ASP A 1 103 ? 20.569 -7.610 -45.243 1.00 57.41 103 ASP A O 1
ATOM 834 N N . LYS A 1 104 ? 22.371 -7.894 -46.581 1.00 57.56 104 LYS A N 1
ATOM 835 C CA . LYS A 1 104 ? 21.738 -7.471 -47.843 1.00 57.56 104 LYS A CA 1
ATOM 836 C C . LYS A 1 104 ? 20.472 -8.266 -48.190 1.00 57.56 104 LYS A C 1
ATOM 838 O O . LYS A 1 104 ? 19.660 -7.832 -49.002 1.00 57.56 104 LYS A O 1
ATOM 843 N N . ASN A 1 105 ? 20.279 -9.450 -47.604 1.00 57.41 105 ASN A N 1
ATOM 844 C CA . ASN A 1 105 ? 19.078 -10.257 -47.826 1.00 57.41 105 ASN A CA 1
ATOM 845 C C . ASN A 1 105 ? 17.847 -9.743 -47.060 1.00 57.41 105 ASN A C 1
ATOM 847 O O . ASN A 1 105 ? 16.724 -10.142 -47.389 1.00 57.41 105 ASN A O 1
ATOM 851 N N . ILE A 1 106 ? 18.048 -8.850 -46.085 1.00 65.56 106 ILE A N 1
ATOM 852 C CA . ILE A 1 106 ? 17.030 -8.348 -45.153 1.00 65.56 106 ILE A CA 1
ATOM 853 C C . ILE A 1 106 ? 17.015 -6.804 -45.132 1.00 65.56 106 ILE A C 1
ATOM 855 O O . ILE A 1 106 ? 16.648 -6.190 -44.135 1.00 65.56 106 ILE A O 1
ATOM 859 N N . ASP A 1 107 ? 17.377 -6.162 -46.247 1.00 64.62 107 ASP A N 1
ATOM 860 C CA . ASP A 1 107 ? 17.472 -4.694 -46.370 1.00 64.62 107 ASP A CA 1
ATOM 861 C C . ASP A 1 107 ? 16.150 -3.949 -46.087 1.00 64.62 107 ASP A C 1
ATOM 863 O O . ASP A 1 107 ? 16.171 -2.773 -45.736 1.00 64.62 107 ASP A O 1
ATOM 867 N N . PHE A 1 108 ? 14.994 -4.621 -46.188 1.00 67.56 108 PHE A N 1
ATOM 868 C CA . PHE A 1 108 ? 13.690 -4.046 -45.818 1.00 67.56 108 PHE A CA 1
ATOM 869 C C . PHE A 1 108 ? 13.484 -3.932 -44.298 1.00 67.56 108 PHE A C 1
ATOM 871 O O . PHE A 1 108 ? 12.558 -3.262 -43.847 1.00 67.56 108 PHE A O 1
ATOM 878 N N . LEU A 1 109 ? 14.311 -4.612 -43.500 1.00 70.44 109 LEU A N 1
ATOM 879 C CA . LEU A 1 109 ? 14.235 -4.606 -42.047 1.00 70.44 109 LEU A CA 1
ATOM 880 C C . LEU A 1 109 ? 15.020 -3.409 -41.495 1.00 70.44 109 LEU A C 1
ATOM 882 O O . LEU A 1 109 ? 16.057 -3.550 -40.835 1.00 70.44 109 LEU A O 1
ATOM 886 N N . ASP A 1 110 ? 14.508 -2.217 -41.785 1.00 76.75 110 ASP A N 1
ATOM 887 C CA . ASP A 1 110 ? 15.000 -0.987 -41.184 1.00 76.75 110 ASP A CA 1
ATOM 888 C C . ASP A 1 110 ? 14.691 -0.941 -39.673 1.00 76.75 110 ASP A C 1
ATOM 890 O O . ASP A 1 110 ? 14.053 -1.828 -39.093 1.00 76.75 110 ASP A O 1
ATOM 894 N N . ILE A 1 111 ? 15.193 0.091 -38.996 1.00 79.00 111 ILE A N 1
ATOM 895 C CA . ILE A 1 111 ? 14.973 0.256 -37.554 1.00 79.00 111 ILE A CA 1
ATOM 896 C C . ILE A 1 111 ? 13.474 0.367 -37.237 1.00 79.00 111 ILE A C 1
ATOM 898 O O . ILE A 1 111 ? 13.034 -0.187 -36.233 1.00 79.00 111 ILE A O 1
ATOM 902 N N . THR A 1 112 ? 12.679 1.009 -38.094 1.00 81.81 112 THR A N 1
ATOM 903 C CA . THR A 1 112 ? 11.240 1.205 -37.882 1.00 81.81 112 THR A CA 1
ATOM 904 C C . THR A 1 112 ? 10.473 -0.115 -37.914 1.00 81.81 112 THR A C 1
ATOM 906 O O . THR A 1 112 ? 9.650 -0.359 -37.030 1.00 81.81 112 THR A O 1
ATOM 909 N N . VAL A 1 113 ? 10.771 -1.006 -38.863 1.00 81.50 113 VAL A N 1
ATOM 910 C CA . VAL A 1 113 ? 10.153 -2.338 -38.928 1.00 81.50 113 VAL A CA 1
ATOM 911 C C . VAL A 1 113 ? 10.580 -3.193 -37.731 1.00 81.50 113 VAL A C 1
ATOM 913 O O . VAL A 1 113 ? 9.740 -3.868 -37.135 1.00 81.50 113 VAL A O 1
ATOM 916 N N . LYS A 1 114 ? 11.855 -3.129 -37.311 1.00 86.62 114 LYS A N 1
ATOM 917 C CA . LYS A 1 114 ? 12.327 -3.825 -36.096 1.00 86.62 114 LYS A CA 1
ATOM 918 C C . LYS A 1 114 ? 11.593 -3.339 -34.849 1.00 86.62 114 LYS A C 1
ATOM 920 O O . LYS A 1 114 ? 11.140 -4.163 -34.058 1.00 86.62 114 LYS A O 1
ATOM 925 N N . GLU A 1 115 ? 11.465 -2.023 -34.680 1.00 88.00 115 GLU A N 1
ATOM 926 C CA . GLU A 1 115 ? 10.718 -1.433 -33.568 1.00 88.00 115 GLU A CA 1
ATOM 927 C C . GLU A 1 115 ? 9.257 -1.882 -33.571 1.00 88.00 115 GLU A C 1
ATOM 929 O O . GLU A 1 115 ? 8.746 -2.238 -32.515 1.00 88.00 115 GLU A O 1
ATOM 934 N N . ASN A 1 116 ? 8.600 -1.908 -34.734 1.00 88.00 116 ASN A N 1
ATOM 935 C CA . ASN A 1 116 ? 7.207 -2.338 -34.843 1.00 88.00 116 ASN A CA 1
ATOM 936 C C . ASN A 1 116 ? 7.025 -3.816 -34.458 1.00 88.00 116 ASN A C 1
ATOM 938 O O . ASN A 1 116 ? 6.120 -4.143 -33.692 1.00 88.00 116 ASN A O 1
ATOM 942 N N . ILE A 1 117 ? 7.913 -4.704 -34.924 1.00 90.69 117 ILE A N 1
ATOM 943 C CA . ILE A 1 117 ? 7.888 -6.128 -34.556 1.00 90.69 117 ILE A CA 1
ATOM 944 C C . ILE A 1 117 ? 8.077 -6.288 -33.042 1.00 90.69 117 ILE A C 1
ATOM 946 O O . ILE A 1 117 ? 7.319 -7.004 -32.390 1.00 90.69 117 ILE A O 1
ATOM 950 N N . LEU A 1 118 ? 9.064 -5.601 -32.462 1.00 93.75 118 LEU A N 1
ATOM 951 C CA . LEU A 1 118 ? 9.333 -5.677 -31.026 1.00 93.75 118 LEU A CA 1
ATOM 952 C C . LEU A 1 118 ? 8.186 -5.089 -30.196 1.00 93.75 118 LEU A C 1
ATOM 954 O O . LEU A 1 118 ? 7.775 -5.724 -29.230 1.00 93.75 118 LEU A O 1
ATOM 958 N N . GLY A 1 119 ? 7.644 -3.934 -30.587 1.00 94.75 119 GLY A N 1
ATOM 959 C CA . GLY A 1 119 ? 6.498 -3.285 -29.945 1.00 94.75 119 GLY A CA 1
ATOM 960 C C . GLY A 1 119 ? 5.251 -4.161 -29.965 1.00 94.75 119 GLY A C 1
ATOM 961 O O . GLY A 1 119 ? 4.683 -4.457 -28.914 1.00 94.75 119 GLY A O 1
ATOM 962 N N . THR A 1 120 ? 4.892 -4.673 -31.144 1.00 93.75 120 THR A N 1
ATOM 963 C CA . THR A 1 120 ? 3.738 -5.565 -31.322 1.00 93.75 120 THR A CA 1
ATOM 964 C C . THR A 1 120 ? 3.878 -6.831 -30.477 1.00 93.75 120 THR A C 1
ATOM 966 O O . THR A 1 120 ? 2.925 -7.244 -29.817 1.00 93.75 120 THR A O 1
ATOM 969 N N . TYR A 1 121 ? 5.062 -7.458 -30.470 1.00 94.62 121 TYR A N 1
ATOM 970 C CA . TYR A 1 121 ? 5.277 -8.666 -29.672 1.00 94.62 121 TYR A CA 1
ATOM 971 C C . TYR A 1 121 ? 5.266 -8.377 -28.171 1.00 94.62 121 TYR A C 1
ATOM 973 O O . TYR A 1 121 ? 4.711 -9.148 -27.394 1.00 94.62 121 TYR A O 1
ATOM 981 N N . ALA A 1 122 ? 5.867 -7.262 -27.759 1.00 95.44 122 ALA A N 1
ATOM 982 C CA . ALA A 1 122 ? 5.898 -6.842 -26.370 1.00 95.44 122 ALA A CA 1
ATOM 983 C C . ALA A 1 122 ? 4.494 -6.588 -25.814 1.00 95.44 122 ALA A C 1
ATOM 985 O O . ALA A 1 122 ? 4.173 -7.088 -24.738 1.00 95.44 122 ALA A O 1
ATOM 986 N N . LEU A 1 123 ? 3.651 -5.869 -26.560 1.00 95.25 123 LEU A N 1
ATOM 987 C CA . LEU A 1 123 ? 2.267 -5.603 -26.172 1.00 95.25 123 LEU A CA 1
ATOM 988 C C . LEU A 1 123 ? 1.443 -6.894 -26.074 1.00 95.25 123 LEU A C 1
ATOM 990 O O . LEU A 1 123 ? 0.681 -7.078 -25.126 1.00 95.25 123 LEU A O 1
ATOM 994 N N . GLU A 1 124 ? 1.629 -7.813 -27.021 1.00 93.75 124 GLU A N 1
ATOM 995 C CA . GLU A 1 124 ? 0.978 -9.123 -26.998 1.00 93.75 124 GLU A CA 1
ATOM 996 C C . GLU A 1 124 ? 1.401 -9.946 -25.770 1.00 93.75 124 GLU A C 1
ATOM 998 O O . GLU A 1 124 ? 0.548 -10.523 -25.100 1.00 93.75 124 GLU A O 1
ATOM 1003 N N . LEU A 1 125 ? 2.693 -9.971 -25.418 1.00 92.56 125 LEU A N 1
ATOM 1004 C CA . LEU A 1 125 ? 3.166 -10.651 -24.205 1.00 92.56 125 LEU A CA 1
ATOM 1005 C C . LEU A 1 125 ? 2.653 -9.995 -22.917 1.00 92.56 125 LEU A C 1
ATOM 1007 O O . LEU A 1 125 ? 2.290 -10.713 -21.986 1.00 92.56 125 LEU A O 1
ATOM 1011 N N . LEU A 1 126 ? 2.599 -8.661 -22.873 1.00 92.31 126 LEU A N 1
ATOM 1012 C CA . LEU A 1 126 ? 2.078 -7.902 -21.734 1.00 92.31 126 LEU A CA 1
ATOM 1013 C C . LEU A 1 126 ? 0.579 -8.173 -21.508 1.00 92.31 126 LEU A C 1
ATOM 1015 O O . LEU A 1 126 ? 0.129 -8.283 -20.370 1.00 92.31 126 LEU A O 1
ATOM 1019 N N . SER A 1 127 ? -0.180 -8.340 -22.595 1.00 90.56 127 SER A N 1
ATOM 1020 C CA . SER A 1 127 ? -1.636 -8.545 -22.567 1.00 90.56 127 SER A CA 1
ATOM 1021 C C . SER A 1 127 ? -2.059 -9.993 -22.289 1.00 90.56 127 SER A C 1
ATOM 1023 O O . SER A 1 127 ? -3.226 -10.266 -22.000 1.00 90.56 127 SER A O 1
ATOM 1025 N N . ARG A 1 128 ? -1.136 -10.955 -22.384 1.00 86.50 128 ARG A N 1
ATOM 1026 C CA . ARG A 1 128 ? -1.431 -12.375 -22.165 1.00 86.50 128 ARG A CA 1
ATOM 1027 C C . ARG A 1 128 ? -1.568 -12.709 -20.686 1.00 86.50 128 ARG A C 1
ATOM 1029 O O . ARG A 1 128 ? -0.738 -12.345 -19.855 1.00 86.50 128 ARG A O 1
ATOM 1036 N N . LYS A 1 129 ? -2.572 -13.531 -20.367 1.00 70.50 129 LYS A N 1
ATOM 1037 C CA . LYS A 1 129 ? -2.726 -14.111 -19.025 1.00 70.50 129 LYS A CA 1
ATOM 1038 C C . LYS A 1 129 ? -1.484 -14.938 -18.675 1.00 70.50 129 LYS A C 1
ATOM 1040 O O . LYS A 1 129 ? -1.022 -15.732 -19.489 1.00 70.50 129 LYS A O 1
ATOM 1045 N N . ASN A 1 130 ? -0.953 -14.746 -17.467 1.00 61.66 130 ASN A N 1
ATOM 1046 C CA . ASN A 1 130 ? 0.238 -15.432 -16.942 1.00 61.66 130 ASN A CA 1
ATOM 1047 C C . ASN A 1 130 ? 1.524 -15.273 -17.782 1.00 61.66 130 ASN A C 1
ATOM 1049 O O . ASN A 1 130 ? 2.441 -16.083 -17.639 1.00 61.66 130 ASN A O 1
ATOM 1053 N N . SER A 1 131 ? 1.601 -14.261 -18.657 1.00 65.06 131 SER A N 1
ATOM 1054 C CA . SER A 1 131 ? 2.781 -13.992 -19.496 1.00 65.06 131 SER A CA 1
ATOM 1055 C C . SER A 1 131 ? 3.226 -15.200 -20.343 1.00 65.06 131 SER A C 1
ATOM 1057 O O . SER A 1 131 ? 4.422 -15.460 -20.506 1.00 65.06 131 SER A O 1
ATOM 1059 N N . GLU A 1 132 ? 2.269 -15.976 -20.864 1.00 81.69 132 GLU A N 1
ATOM 1060 C CA . GLU A 1 132 ? 2.560 -17.165 -21.670 1.00 81.69 132 GLU A CA 1
ATOM 1061 C C . GLU A 1 132 ? 3.368 -16.830 -22.936 1.00 81.69 132 GLU A C 1
ATOM 1063 O O . GLU A 1 132 ? 2.929 -16.092 -23.825 1.00 81.69 132 GLU A O 1
ATOM 1068 N N . LEU A 1 133 ? 4.561 -17.423 -23.035 1.00 88.19 133 LEU A N 1
ATOM 1069 C CA . LEU A 1 133 ? 5.478 -17.220 -24.155 1.00 88.19 133 LEU A CA 1
ATOM 1070 C C . LEU A 1 133 ? 5.023 -17.986 -25.398 1.00 88.19 133 LEU A C 1
ATOM 1072 O O . LEU A 1 133 ? 4.615 -19.143 -25.305 1.00 88.19 133 LEU A O 1
ATOM 1076 N N . MET A 1 134 ? 5.195 -17.378 -26.572 1.00 91.50 134 MET A N 1
ATOM 1077 C CA . MET A 1 134 ? 4.999 -18.069 -27.846 1.00 91.50 134 MET A CA 1
ATOM 1078 C C . MET A 1 134 ? 6.161 -19.013 -28.140 1.00 91.50 134 MET A C 1
ATOM 1080 O O . MET A 1 134 ? 7.329 -18.691 -27.897 1.00 91.50 134 MET A O 1
ATOM 1084 N N . THR A 1 135 ? 5.857 -20.173 -28.710 1.00 93.75 135 THR A N 1
ATOM 1085 C CA . THR A 1 135 ? 6.854 -20.969 -29.428 1.00 93.75 135 THR A CA 1
ATOM 1086 C C . THR A 1 135 ? 7.362 -20.211 -30.655 1.00 93.75 135 THR A C 1
ATOM 1088 O O . THR A 1 135 ? 6.723 -19.276 -31.136 1.00 93.75 135 THR A O 1
ATOM 1091 N N . LYS A 1 136 ? 8.523 -20.607 -31.181 1.00 92.75 136 LYS A N 1
ATOM 1092 C CA . LYS A 1 136 ? 9.086 -20.008 -32.398 1.00 92.75 136 LYS A CA 1
ATOM 1093 C C . LYS A 1 136 ? 8.105 -20.054 -33.580 1.00 92.75 136 LYS A C 1
ATOM 1095 O O . LYS A 1 136 ? 7.946 -19.051 -34.269 1.00 92.75 136 LYS A O 1
ATOM 1100 N N . ASP A 1 137 ? 7.416 -21.175 -33.768 1.00 92.44 137 ASP A N 1
ATOM 1101 C CA . ASP A 1 137 ? 6.467 -21.345 -34.874 1.00 92.44 137 ASP A CA 1
ATOM 1102 C C . ASP A 1 137 ? 5.207 -20.488 -34.681 1.00 92.44 137 ASP A C 1
ATOM 1104 O O . ASP A 1 137 ? 4.729 -19.859 -35.627 1.00 92.44 137 ASP A O 1
ATOM 1108 N N . GLU A 1 138 ? 4.700 -20.390 -33.447 1.00 93.12 138 GLU A N 1
ATOM 1109 C CA . GLU A 1 138 ? 3.596 -19.482 -33.105 1.00 93.12 138 GLU A CA 1
ATOM 1110 C C . GLU A 1 138 ? 3.984 -18.017 -33.313 1.00 93.12 138 GLU A C 1
ATOM 1112 O O . GLU A 1 138 ? 3.184 -17.250 -33.837 1.00 93.12 138 GLU A O 1
ATOM 1117 N N . PHE A 1 139 ? 5.210 -17.635 -32.945 1.00 93.31 139 PHE A N 1
ATOM 1118 C CA . PHE A 1 139 ? 5.738 -16.285 -33.137 1.00 93.31 139 PHE A CA 1
ATOM 1119 C C . PHE A 1 139 ? 5.808 -15.905 -34.621 1.00 93.31 139 PHE A C 1
ATOM 1121 O O . PHE A 1 139 ? 5.346 -14.830 -35.002 1.00 93.31 139 PHE A O 1
ATOM 1128 N N . ILE A 1 140 ? 6.319 -16.799 -35.475 1.00 91.88 140 ILE A N 1
ATOM 1129 C CA . ILE A 1 140 ? 6.350 -16.581 -36.929 1.00 91.88 140 ILE A CA 1
ATOM 1130 C C . ILE A 1 140 ? 4.922 -16.474 -37.477 1.00 91.88 140 ILE A C 1
ATOM 1132 O O . ILE A 1 140 ? 4.589 -15.482 -38.125 1.00 91.88 140 ILE A O 1
ATOM 1136 N N . SER A 1 141 ? 4.053 -17.430 -37.136 1.00 91.81 141 SER A N 1
ATOM 1137 C CA . SER A 1 141 ? 2.653 -17.457 -37.591 1.00 91.81 141 SER A CA 1
ATOM 1138 C C . SER A 1 141 ? 1.871 -16.211 -37.153 1.00 91.81 141 SER A C 1
ATOM 1140 O O . SER A 1 141 ? 1.033 -15.686 -37.891 1.00 91.81 141 SER A O 1
ATOM 1142 N N . PHE A 1 142 ? 2.145 -15.711 -35.946 1.00 92.69 142 PHE A N 1
ATOM 1143 C CA . PHE A 1 142 ? 1.555 -14.490 -35.408 1.00 92.69 142 PHE A CA 1
ATOM 1144 C C . PHE A 1 142 ? 1.896 -13.272 -36.276 1.00 92.69 142 PHE A C 1
ATOM 1146 O O . PHE A 1 142 ? 0.992 -12.518 -36.649 1.00 92.69 142 PHE A O 1
ATOM 1153 N N . PHE A 1 143 ? 3.167 -13.105 -36.654 1.00 91.12 143 PHE A N 1
ATOM 1154 C CA . PHE A 1 143 ? 3.606 -11.987 -37.492 1.00 91.12 143 PHE A CA 1
ATOM 1155 C C . PHE A 1 143 ? 3.205 -12.131 -38.958 1.00 91.12 143 PHE A C 1
ATOM 1157 O O . PHE A 1 143 ? 2.823 -11.134 -39.567 1.00 91.12 143 PHE A O 1
ATOM 1164 N N . GLU A 1 144 ? 3.195 -13.344 -39.513 1.00 89.06 144 GLU A N 1
ATOM 1165 C CA . GLU A 1 144 ? 2.646 -13.594 -40.851 1.00 89.06 144 GLU A CA 1
ATOM 1166 C C . GLU A 1 144 ? 1.181 -13.150 -40.933 1.00 89.06 144 GLU A C 1
ATOM 1168 O O . GLU A 1 144 ? 0.787 -12.454 -41.870 1.00 89.06 144 GLU A O 1
ATOM 1173 N N . LYS A 1 145 ? 0.380 -13.465 -39.906 1.00 88.81 145 LYS A N 1
ATOM 1174 C CA . LYS A 1 145 ? -1.011 -13.012 -39.818 1.00 88.81 145 LYS A CA 1
ATOM 1175 C C . LYS A 1 145 ? -1.109 -11.495 -39.644 1.00 88.81 145 LYS A C 1
ATOM 1177 O O . LYS A 1 145 ? -1.874 -10.857 -40.366 1.00 88.81 145 LYS A O 1
ATOM 1182 N N . LYS A 1 146 ? -0.361 -10.912 -38.701 1.00 86.12 146 LYS A N 1
ATOM 1183 C CA . LYS A 1 146 ? -0.431 -9.477 -38.365 1.00 86.12 146 LYS A CA 1
ATOM 1184 C C . LYS A 1 146 ? 0.037 -8.565 -39.499 1.00 86.12 146 LYS A C 1
ATOM 1186 O O . LYS A 1 146 ? -0.569 -7.520 -39.701 1.00 86.12 146 LYS A O 1
ATOM 1191 N N . LEU A 1 147 ? 1.068 -8.962 -40.243 1.00 83.88 147 LEU A N 1
ATOM 1192 C CA . LEU A 1 147 ? 1.660 -8.158 -41.318 1.00 83.88 147 LEU A CA 1
ATOM 1193 C C . LEU A 1 147 ? 1.078 -8.483 -42.704 1.00 83.88 147 LEU A C 1
ATOM 1195 O O . LEU A 1 147 ? 1.432 -7.833 -43.688 1.00 83.88 147 LEU A O 1
ATOM 1199 N N . SER A 1 148 ? 0.149 -9.442 -42.798 1.00 80.12 148 SER A N 1
ATOM 1200 C CA . SER A 1 148 ? -0.501 -9.823 -44.063 1.00 80.12 148 SER A CA 1
ATOM 1201 C C . SER A 1 148 ? -1.199 -8.653 -44.774 1.00 80.12 148 SER A C 1
ATOM 1203 O O . SER A 1 148 ? -1.177 -8.575 -46.007 1.00 80.12 148 SER A O 1
ATOM 1205 N N . SER A 1 149 ? -1.754 -7.708 -44.008 1.00 74.88 149 SER A N 1
ATOM 1206 C CA . SER A 1 149 ? -2.451 -6.513 -44.504 1.00 74.88 149 SER A CA 1
ATOM 1207 C C . SER A 1 149 ? -1.529 -5.473 -45.151 1.00 74.88 149 SER A C 1
ATOM 1209 O O . SER A 1 149 ? -2.012 -4.627 -45.898 1.00 74.88 149 SER A O 1
ATOM 1211 N N . ILE A 1 150 ? -0.214 -5.551 -44.916 1.00 74.12 150 ILE A N 1
ATOM 1212 C CA . ILE A 1 150 ? 0.805 -4.650 -45.483 1.00 74.12 150 ILE A CA 1
ATOM 1213 C C . ILE A 1 150 ? 1.829 -5.400 -46.348 1.00 74.12 150 ILE A C 1
ATOM 1215 O O . ILE A 1 150 ? 2.962 -4.956 -46.539 1.00 74.12 150 ILE A O 1
ATOM 1219 N N . SER A 1 151 ? 1.410 -6.527 -46.925 1.00 70.31 151 SER A N 1
ATOM 1220 C CA . SER A 1 151 ? 2.210 -7.389 -47.811 1.00 70.31 151 SER A CA 1
ATOM 1221 C C . SER A 1 151 ? 2.750 -6.708 -49.079 1.00 70.31 151 SER A C 1
ATOM 1223 O O . SER A 1 151 ? 3.627 -7.260 -49.736 1.00 70.31 151 SER A O 1
ATOM 1225 N N . GLY A 1 152 ? 2.268 -5.507 -49.422 1.00 68.12 152 GLY A N 1
ATOM 1226 C CA . GLY A 1 152 ? 2.844 -4.670 -50.481 1.00 68.12 152 GLY A CA 1
ATOM 1227 C C . GLY A 1 152 ? 4.143 -3.953 -50.085 1.00 68.12 152 GLY A C 1
ATOM 1228 O O . GLY A 1 152 ? 4.900 -3.551 -50.963 1.00 68.12 152 GLY A O 1
ATOM 1229 N N . THR A 1 153 ? 4.410 -3.813 -48.783 1.00 69.50 153 THR A N 1
ATOM 1230 C CA . THR A 1 153 ? 5.579 -3.104 -48.232 1.00 69.50 153 THR A CA 1
ATOM 1231 C C . THR A 1 153 ? 6.592 -4.068 -47.609 1.00 69.50 153 THR A C 1
ATOM 1233 O O . THR A 1 153 ? 7.786 -3.781 -47.598 1.00 69.50 153 THR A O 1
ATOM 1236 N N . ILE A 1 154 ? 6.136 -5.223 -47.107 1.00 73.81 154 ILE A N 1
ATOM 1237 C CA . ILE A 1 154 ? 6.975 -6.236 -46.451 1.00 73.81 154 ILE A CA 1
ATOM 1238 C C . ILE A 1 154 ? 6.977 -7.529 -47.272 1.00 73.81 154 ILE A C 1
ATOM 1240 O O . ILE A 1 154 ? 5.919 -8.082 -47.572 1.00 73.81 154 ILE A O 1
ATOM 1244 N N . ASP A 1 155 ? 8.167 -8.055 -47.577 1.00 78.44 155 ASP A N 1
ATOM 1245 C CA . ASP A 1 155 ? 8.312 -9.359 -48.232 1.00 78.44 155 ASP A CA 1
ATOM 1246 C C . ASP A 1 155 ? 7.984 -10.496 -47.248 1.00 78.44 155 ASP A C 1
ATOM 1248 O O . ASP A 1 155 ? 8.842 -10.985 -46.508 1.00 78.44 155 ASP A O 1
ATOM 1252 N N . LEU A 1 156 ? 6.722 -10.940 -47.261 1.00 78.44 156 LEU A N 1
ATOM 1253 C CA . LEU A 1 156 ? 6.238 -12.033 -46.412 1.00 78.44 156 LEU A CA 1
ATOM 1254 C C . LEU A 1 156 ? 7.016 -13.342 -46.605 1.00 78.44 156 LEU A C 1
ATOM 1256 O O . LEU A 1 156 ? 7.121 -14.119 -45.662 1.00 78.44 156 LEU A O 1
ATOM 1260 N N . LYS A 1 157 ? 7.607 -13.597 -47.783 1.00 82.25 157 LYS A N 1
ATOM 1261 C CA . LYS A 1 157 ? 8.397 -14.823 -48.006 1.00 82.25 157 LYS A CA 1
ATOM 1262 C C . LYS A 1 157 ? 9.707 -14.805 -47.224 1.00 82.25 157 LYS A C 1
ATOM 1264 O O . LYS A 1 157 ? 10.229 -15.862 -46.877 1.00 82.25 157 LYS A O 1
ATOM 1269 N N . ARG A 1 158 ? 10.243 -13.612 -46.959 1.00 83.00 158 ARG A N 1
ATOM 1270 C CA . ARG A 1 158 ? 11.479 -13.402 -46.192 1.00 83.00 158 ARG A CA 1
ATOM 1271 C C . ARG A 1 158 ? 11.221 -13.088 -44.722 1.00 83.00 158 ARG A C 1
ATOM 1273 O O . ARG A 1 158 ? 12.171 -13.066 -43.943 1.00 83.00 158 ARG A O 1
ATOM 1280 N N . LEU A 1 159 ? 9.965 -12.885 -44.318 1.00 84.25 159 LEU A N 1
ATOM 1281 C CA . LEU A 1 159 ? 9.599 -12.562 -42.940 1.00 84.25 159 LEU A CA 1
ATOM 1282 C C . LEU A 1 159 ? 10.124 -13.593 -41.920 1.00 84.25 159 LEU A C 1
ATOM 1284 O O . LEU A 1 159 ? 10.731 -13.155 -40.944 1.00 84.25 159 LEU A O 1
ATOM 1288 N N . PRO A 1 160 ? 10.032 -14.924 -42.134 1.00 88.38 160 PRO A N 1
ATOM 1289 C CA . PRO A 1 160 ? 10.611 -15.889 -41.195 1.00 88.38 160 PRO A CA 1
ATOM 1290 C C . PRO A 1 160 ? 12.126 -15.713 -40.997 1.00 88.38 160 PRO A C 1
ATOM 1292 O O . PRO A 1 160 ? 12.618 -15.775 -39.872 1.00 88.38 160 PRO A O 1
ATOM 1295 N N . GLN A 1 161 ? 12.867 -15.423 -42.073 1.00 85.75 161 GLN A N 1
ATOM 1296 C CA . GLN A 1 161 ? 14.315 -15.177 -42.019 1.00 85.75 161 GLN A CA 1
ATOM 1297 C C . GLN A 1 161 ? 14.633 -13.865 -41.287 1.00 85.75 161 GLN A C 1
ATOM 1299 O O . GLN A 1 161 ? 15.575 -13.808 -40.500 1.00 85.75 161 GLN A O 1
ATOM 1304 N N . ALA A 1 162 ? 13.823 -12.825 -41.502 1.00 83.38 162 ALA A N 1
ATOM 1305 C CA . ALA A 1 162 ? 13.946 -11.548 -40.804 1.00 83.38 162 ALA A CA 1
ATOM 1306 C C . ALA A 1 162 ? 13.673 -11.684 -39.296 1.00 83.38 162 ALA A C 1
ATOM 1308 O O . ALA A 1 162 ? 14.410 -11.137 -38.477 1.00 83.38 162 ALA A O 1
ATOM 1309 N N . LEU A 1 163 ? 12.652 -12.453 -38.918 1.00 89.50 163 LEU A N 1
ATOM 1310 C CA . LEU A 1 163 ? 12.327 -12.748 -37.523 1.00 89.50 163 LEU A CA 1
ATOM 1311 C C . LEU A 1 163 ? 13.440 -13.556 -36.842 1.00 89.50 163 LEU A C 1
ATOM 1313 O O . LEU A 1 163 ? 13.855 -13.215 -35.732 1.00 89.50 163 LEU A O 1
ATOM 1317 N N . ASP A 1 164 ? 13.993 -14.558 -37.528 1.00 88.81 164 ASP A N 1
ATOM 1318 C CA . ASP A 1 164 ? 15.163 -15.307 -37.054 1.00 88.81 164 ASP A CA 1
ATOM 1319 C C . ASP A 1 164 ? 16.382 -14.411 -36.862 1.00 88.81 164 ASP A C 1
ATOM 1321 O O . ASP A 1 164 ? 17.097 -14.521 -35.862 1.00 88.81 164 ASP A O 1
ATOM 1325 N N . TYR A 1 165 ? 16.583 -13.473 -37.784 1.00 86.00 165 TYR A N 1
ATOM 1326 C CA . TYR A 1 165 ? 17.641 -12.488 -37.679 1.00 86.00 165 TYR A CA 1
ATOM 1327 C C . TYR A 1 165 ? 17.463 -11.592 -36.444 1.00 86.00 165 TYR A C 1
ATOM 1329 O O . TYR A 1 165 ? 18.431 -11.388 -35.707 1.00 86.00 165 TYR A O 1
ATOM 1337 N N . ILE A 1 166 ? 16.245 -11.104 -36.168 1.00 87.38 166 ILE A N 1
ATOM 1338 C CA . ILE A 1 166 ? 15.950 -10.305 -34.966 1.00 87.38 166 ILE A CA 1
ATOM 1339 C C . ILE A 1 166 ? 16.293 -11.097 -33.703 1.00 87.38 166 ILE A C 1
ATOM 1341 O O . ILE A 1 166 ? 16.969 -10.567 -32.819 1.00 87.38 166 ILE A O 1
ATOM 1345 N N . ILE A 1 167 ? 15.876 -12.364 -33.630 1.00 89.06 167 ILE A N 1
ATOM 1346 C CA . ILE A 1 167 ? 16.126 -13.238 -32.476 1.00 89.06 167 ILE A CA 1
ATOM 1347 C C . ILE A 1 167 ? 17.626 -13.477 -32.269 1.00 89.06 167 ILE A C 1
ATOM 1349 O O . ILE A 1 167 ? 18.105 -13.441 -31.137 1.00 89.06 167 ILE A O 1
ATOM 1353 N N . ALA A 1 168 ? 18.377 -13.719 -33.341 1.00 85.00 168 ALA A N 1
ATOM 1354 C CA . ALA A 1 168 ? 19.786 -14.079 -33.239 1.00 85.00 168 ALA A CA 1
ATOM 1355 C C . ALA A 1 168 ? 20.721 -12.874 -33.028 1.00 85.00 168 ALA A C 1
ATOM 1357 O O . ALA A 1 168 ? 21.722 -13.009 -32.323 1.00 85.00 168 ALA A O 1
ATOM 1358 N N . HIS A 1 169 ? 20.409 -11.705 -33.603 1.00 81.44 169 HIS A N 1
ATOM 1359 C CA . HIS A 1 169 ? 21.400 -10.631 -33.764 1.00 81.44 169 HIS A CA 1
ATOM 1360 C C . HIS A 1 169 ? 21.083 -9.321 -33.035 1.00 81.44 169 HIS A C 1
ATOM 1362 O O . HIS A 1 169 ? 22.002 -8.539 -32.814 1.00 81.44 169 HIS A O 1
ATOM 1368 N N . THR A 1 170 ? 19.838 -9.056 -32.619 1.00 80.94 170 THR A N 1
ATOM 1369 C CA . THR A 1 170 ? 19.522 -7.788 -31.914 1.00 80.94 170 THR A CA 1
ATOM 1370 C C . THR A 1 170 ? 19.956 -7.782 -30.452 1.00 80.94 170 THR A C 1
ATOM 1372 O O . THR A 1 170 ? 20.086 -6.727 -29.841 1.00 80.94 170 THR A O 1
ATOM 1375 N N . GLY A 1 171 ? 20.117 -8.962 -29.848 1.00 81.75 171 GLY A N 1
ATOM 1376 C CA . GLY A 1 171 ? 20.336 -9.100 -28.408 1.00 81.75 171 GLY A CA 1
ATOM 1377 C C . GLY A 1 171 ? 19.096 -8.818 -27.548 1.00 81.75 171 GLY A C 1
ATOM 1378 O O . GLY A 1 171 ? 19.163 -9.034 -26.338 1.00 81.75 171 GLY A O 1
ATOM 1379 N N . LEU A 1 172 ? 17.969 -8.411 -28.143 1.00 87.38 172 LEU A N 1
ATOM 1380 C CA . LEU A 1 172 ? 16.727 -8.068 -27.441 1.00 87.38 172 LEU A CA 1
ATOM 1381 C C . LEU A 1 172 ? 15.819 -9.283 -27.224 1.00 87.38 172 LEU A C 1
ATOM 1383 O O . LEU A 1 172 ? 15.222 -9.407 -26.156 1.00 87.38 172 LEU A O 1
ATOM 1387 N N . LEU A 1 173 ? 15.761 -10.199 -28.194 1.00 91.31 173 LEU A N 1
ATOM 1388 C CA . LEU A 1 173 ? 15.032 -11.467 -28.102 1.00 91.31 173 LEU A CA 1
ATOM 1389 C C . LEU A 1 173 ? 15.996 -12.654 -27.958 1.00 91.31 173 LEU A C 1
ATOM 1391 O O . LEU A 1 173 ? 17.168 -12.572 -28.325 1.00 91.31 173 LEU A O 1
ATOM 1395 N N . VAL A 1 174 ? 15.503 -13.758 -27.395 1.00 91.06 174 VAL A N 1
ATOM 1396 C CA . VAL A 1 174 ? 16.221 -15.030 -27.230 1.00 91.06 174 VAL A CA 1
ATOM 1397 C C . VAL A 1 174 ? 15.269 -16.223 -27.333 1.00 91.06 174 VAL A C 1
ATOM 1399 O O . VAL A 1 174 ? 14.078 -16.109 -27.038 1.00 91.06 174 VAL A O 1
ATOM 1402 N N . ILE A 1 175 ? 15.811 -17.397 -27.676 1.00 92.31 175 ILE A N 1
ATOM 1403 C CA . ILE A 1 175 ? 15.094 -18.672 -27.559 1.00 92.31 175 ILE A CA 1
ATOM 1404 C C . ILE A 1 175 ? 15.287 -19.246 -26.150 1.00 92.31 175 ILE A C 1
ATOM 1406 O O . ILE A 1 175 ? 16.357 -19.738 -25.791 1.00 92.31 175 ILE A O 1
ATOM 1410 N N . HIS A 1 176 ? 14.234 -19.206 -25.342 1.00 87.50 176 HIS A N 1
ATOM 1411 C CA . HIS A 1 176 ? 14.177 -19.780 -24.006 1.00 87.50 176 HIS A CA 1
ATOM 1412 C C . HIS A 1 176 ? 13.732 -21.252 -24.049 1.00 87.50 176 HIS A C 1
ATOM 1414 O O . HIS A 1 176 ? 12.801 -21.625 -24.769 1.00 87.50 176 HIS A O 1
ATOM 1420 N N . LYS A 1 177 ? 14.403 -22.110 -23.263 1.00 86.81 177 LYS A N 1
ATOM 1421 C CA . LYS A 1 177 ? 14.149 -23.568 -23.196 1.00 86.81 177 LYS A CA 1
ATOM 1422 C C . LYS A 1 177 ? 14.106 -24.248 -24.577 1.00 86.81 177 LYS A C 1
ATOM 1424 O O . LYS A 1 177 ? 13.341 -25.184 -24.788 1.00 86.81 177 LYS A O 1
ATOM 1429 N N . GLY A 1 178 ? 14.894 -23.743 -25.528 1.00 87.31 178 GLY A N 1
ATOM 1430 C CA . GLY A 1 178 ? 15.018 -24.299 -26.878 1.00 87.31 178 GLY A CA 1
ATOM 1431 C C . GLY A 1 178 ? 13.796 -24.133 -27.787 1.00 87.31 178 GLY A C 1
ATOM 1432 O O . GLY A 1 178 ? 13.856 -24.599 -28.919 1.00 87.31 178 GLY A O 1
ATOM 1433 N N . LYS A 1 179 ? 12.708 -23.487 -27.338 1.00 92.38 179 LYS A N 1
ATOM 1434 C CA . LYS A 1 179 ? 11.482 -23.377 -28.151 1.00 92.38 179 LYS A CA 1
ATOM 1435 C C . LYS A 1 179 ? 10.696 -22.076 -28.027 1.00 92.38 179 LYS A C 1
ATOM 1437 O O . LYS A 1 179 ? 9.981 -21.743 -28.963 1.00 92.38 179 LYS A O 1
ATOM 1442 N N . TYR A 1 180 ? 10.793 -21.357 -26.910 1.00 93.00 180 TYR A N 1
ATOM 1443 C CA . TYR A 1 180 ? 9.978 -20.166 -26.658 1.00 93.00 180 TYR A CA 1
ATOM 1444 C C . TYR A 1 180 ? 10.725 -18.888 -27.019 1.00 93.00 180 TYR A C 1
ATOM 1446 O O . TYR A 1 180 ? 11.879 -18.737 -26.633 1.00 93.00 180 TYR A O 1
ATOM 1454 N N . VAL A 1 181 ? 10.075 -17.943 -27.690 1.00 93.44 181 VAL A N 1
ATOM 1455 C CA . VAL A 1 181 ? 10.652 -16.620 -27.957 1.00 93.44 181 VAL A CA 1
ATOM 1456 C C . VAL A 1 181 ? 10.400 -15.728 -26.742 1.00 93.44 181 VAL A C 1
ATOM 1458 O O . VAL A 1 181 ? 9.255 -15.508 -26.359 1.00 93.44 181 VAL A O 1
ATOM 1461 N N . LYS A 1 182 ? 11.454 -15.205 -26.110 1.00 91.69 182 LYS A N 1
ATOM 1462 C CA . LYS A 1 182 ? 11.345 -14.288 -24.962 1.00 91.69 182 LYS A CA 1
ATOM 1463 C C . LYS A 1 182 ? 12.214 -13.055 -25.185 1.00 91.69 182 LYS A C 1
ATOM 1465 O O . LYS A 1 182 ? 13.292 -13.164 -25.767 1.00 91.69 182 LYS A O 1
ATOM 1470 N N . PHE A 1 183 ? 11.800 -11.906 -24.656 1.00 90.88 183 PHE A N 1
ATOM 1471 C CA . PHE A 1 183 ? 12.735 -10.815 -24.398 1.00 90.88 183 PHE A CA 1
ATOM 1472 C C . PHE A 1 183 ? 13.854 -11.267 -23.454 1.00 90.88 183 PHE A C 1
ATOM 1474 O O . PHE A 1 183 ? 13.634 -12.000 -22.488 1.00 90.88 183 PHE A O 1
ATOM 1481 N N . ARG A 1 184 ? 15.079 -10.815 -23.724 1.00 86.12 184 ARG A N 1
ATOM 1482 C CA . ARG A 1 184 ? 16.242 -11.109 -22.879 1.00 86.12 184 ARG A CA 1
ATOM 1483 C C . ARG A 1 184 ? 16.057 -10.573 -21.458 1.00 86.12 184 ARG A C 1
ATOM 1485 O O . ARG A 1 184 ? 16.543 -11.188 -20.513 1.00 86.12 184 ARG A O 1
ATOM 1492 N N . HIS A 1 185 ? 15.359 -9.448 -21.324 1.00 82.94 185 HIS A N 1
ATOM 1493 C CA . HIS A 1 185 ? 14.959 -8.873 -20.048 1.00 82.94 185 HIS A CA 1
ATOM 1494 C C . HIS A 1 185 ? 13.538 -8.316 -20.144 1.00 82.94 185 HIS A C 1
ATOM 1496 O O . HIS A 1 185 ? 13.196 -7.707 -21.160 1.00 82.94 185 HIS A O 1
ATOM 1502 N N . ASP A 1 186 ? 12.748 -8.487 -19.083 1.00 85.69 186 ASP A N 1
ATOM 1503 C CA . ASP A 1 186 ? 11.341 -8.071 -19.055 1.00 85.69 186 ASP A CA 1
ATOM 1504 C C . ASP A 1 186 ? 11.212 -6.546 -19.242 1.00 85.69 186 ASP A C 1
ATOM 1506 O O . ASP A 1 186 ? 10.340 -6.096 -19.968 1.00 85.69 186 ASP A O 1
ATOM 1510 N N . SER A 1 187 ? 12.185 -5.745 -18.795 1.00 86.31 187 SER A N 1
ATOM 1511 C CA . SER A 1 187 ? 12.168 -4.293 -19.051 1.00 86.31 187 SER A CA 1
ATOM 1512 C C . SER A 1 187 ? 12.276 -3.855 -20.505 1.00 86.31 187 SER A C 1
ATOM 1514 O O . SER A 1 187 ? 11.807 -2.770 -20.831 1.00 86.31 187 SER A O 1
ATOM 1516 N N . TYR A 1 188 ? 12.826 -4.680 -21.403 1.00 89.94 188 TYR A N 1
ATOM 1517 C CA . TYR A 1 188 ? 12.706 -4.384 -22.834 1.00 89.94 188 TYR A CA 1
ATOM 1518 C C . TYR A 1 188 ? 11.284 -4.656 -23.330 1.00 89.94 188 TYR A C 1
ATOM 1520 O O . TYR A 1 188 ? 10.771 -3.868 -24.116 1.00 89.94 188 TYR A O 1
ATOM 1528 N N . MET A 1 189 ? 10.630 -5.719 -22.847 1.00 92.69 189 MET A N 1
ATOM 1529 C CA . MET A 1 189 ? 9.212 -5.961 -23.130 1.00 92.69 189 MET A CA 1
ATOM 1530 C C . MET A 1 189 ? 8.365 -4.788 -22.614 1.00 92.69 189 MET A C 1
ATOM 1532 O O . MET A 1 189 ? 7.608 -4.209 -23.376 1.00 92.69 189 MET A O 1
ATOM 1536 N N . GLU A 1 190 ? 8.543 -4.372 -21.362 1.00 93.62 190 GLU A N 1
ATOM 1537 C CA . GLU A 1 190 ? 7.813 -3.246 -20.757 1.00 93.62 190 GLU A CA 1
ATOM 1538 C C . GLU A 1 190 ? 8.007 -1.946 -21.561 1.00 93.62 190 GLU A C 1
ATOM 1540 O O . GLU A 1 190 ? 7.039 -1.262 -21.890 1.00 93.62 190 GLU A O 1
ATOM 1545 N N . TYR A 1 191 ? 9.250 -1.634 -21.945 1.00 94.19 191 TYR A N 1
ATOM 1546 C CA . TYR A 1 191 ? 9.586 -0.445 -22.730 1.00 94.19 191 TYR A CA 1
ATOM 1547 C C . TYR A 1 191 ? 9.002 -0.477 -24.154 1.00 94.19 191 TYR A C 1
ATOM 1549 O O . TYR A 1 191 ? 8.398 0.503 -24.598 1.00 94.19 191 TYR A O 1
ATOM 1557 N N . PHE A 1 192 ? 9.148 -1.589 -24.884 1.00 95.69 192 PHE A N 1
ATOM 1558 C CA . PHE A 1 192 ? 8.604 -1.706 -26.241 1.00 95.69 192 PHE A CA 1
ATOM 1559 C C . PHE A 1 192 ? 7.070 -1.755 -26.239 1.00 95.69 192 PHE A C 1
ATOM 1561 O O . PHE A 1 192 ? 6.460 -1.145 -27.115 1.00 95.69 192 PHE A O 1
ATOM 1568 N N . ALA A 1 193 ? 6.445 -2.388 -25.241 1.00 96.62 193 ALA A N 1
ATOM 1569 C CA . ALA A 1 193 ? 4.993 -2.361 -25.068 1.00 96.62 193 ALA A CA 1
ATOM 1570 C C . ALA A 1 193 ? 4.499 -0.933 -24.805 1.00 96.62 193 ALA A C 1
ATOM 1572 O O . ALA A 1 193 ? 3.551 -0.481 -25.440 1.00 96.62 193 ALA A O 1
ATOM 1573 N N . ALA A 1 194 ? 5.187 -0.182 -23.939 1.00 96.81 194 ALA A N 1
ATOM 1574 C CA . ALA A 1 194 ? 4.870 1.219 -23.686 1.00 96.81 194 ALA A CA 1
ATOM 1575 C C . ALA A 1 194 ? 4.986 2.085 -24.949 1.00 96.81 194 ALA A C 1
ATOM 1577 O O . ALA A 1 194 ? 4.099 2.895 -25.218 1.00 96.81 194 ALA A O 1
ATOM 1578 N N . LYS A 1 195 ? 6.043 1.896 -25.755 1.00 95.69 195 LYS A N 1
ATOM 1579 C CA . LYS A 1 195 ? 6.185 2.556 -27.064 1.00 95.69 195 LYS A CA 1
ATOM 1580 C C . LYS A 1 195 ? 5.035 2.217 -28.008 1.00 95.69 195 LYS A C 1
ATOM 1582 O O . LYS A 1 195 ? 4.547 3.114 -28.691 1.00 95.69 195 LYS A O 1
ATOM 1587 N N . GLU A 1 196 ? 4.625 0.954 -28.055 1.00 96.38 196 GLU A N 1
ATOM 1588 C CA . GLU A 1 196 ? 3.542 0.487 -28.921 1.00 96.38 196 GLU A CA 1
ATOM 1589 C C . GLU A 1 196 ? 2.200 1.113 -28.519 1.00 96.38 196 GLU A C 1
ATOM 1591 O O . GLU A 1 196 ? 1.519 1.703 -29.359 1.00 96.38 196 GLU A O 1
ATOM 1596 N N . ILE A 1 197 ? 1.879 1.114 -27.220 1.00 96.88 197 ILE A N 1
ATOM 1597 C CA . ILE A 1 197 ? 0.701 1.800 -26.664 1.00 96.88 197 ILE A CA 1
ATOM 1598 C C . ILE A 1 197 ? 0.747 3.300 -26.980 1.00 96.88 197 ILE A C 1
ATOM 1600 O O . ILE A 1 197 ? -0.228 3.886 -27.444 1.00 96.88 197 ILE A O 1
ATOM 1604 N N . PHE A 1 198 ? 1.907 3.935 -26.808 1.00 96.06 198 PHE A N 1
ATOM 1605 C CA . PHE A 1 198 ? 2.085 5.366 -27.052 1.00 96.06 198 PHE A CA 1
ATOM 1606 C C . PHE A 1 198 ? 1.963 5.760 -28.531 1.00 96.06 198 PHE A C 1
ATOM 1608 O O . PHE A 1 198 ? 1.461 6.841 -28.842 1.00 96.06 198 PHE A O 1
ATOM 1615 N N . LYS A 1 199 ? 2.448 4.936 -29.461 1.00 94.19 199 LYS A N 1
ATOM 1616 C CA . LYS A 1 199 ? 2.432 5.268 -30.893 1.00 94.19 199 LYS A CA 1
ATOM 1617 C C . LYS A 1 199 ? 1.125 4.854 -31.570 1.00 94.19 199 LYS A C 1
ATOM 1619 O O . LYS A 1 199 ? 0.604 5.635 -32.361 1.00 94.19 199 LYS A O 1
ATOM 1624 N N . ASN A 1 200 ? 0.609 3.666 -31.250 1.00 93.12 200 ASN A N 1
ATOM 1625 C CA . ASN A 1 200 ? -0.403 2.990 -32.066 1.00 93.12 200 ASN A CA 1
ATOM 1626 C C . ASN A 1 200 ? -1.683 2.605 -31.306 1.00 93.12 200 ASN A C 1
ATOM 1628 O O . ASN A 1 200 ? -2.706 2.422 -31.959 1.00 93.12 200 ASN A O 1
ATOM 1632 N N . HIS A 1 201 ? -1.648 2.508 -29.970 1.00 93.50 201 HIS A N 1
ATOM 1633 C CA . HIS A 1 201 ? -2.759 1.988 -29.154 1.00 93.50 201 HIS A CA 1
ATOM 1634 C C . HIS A 1 201 ? -3.101 2.881 -27.950 1.00 93.50 201 HIS A C 1
ATOM 1636 O O . HIS A 1 201 ? -3.165 2.427 -26.808 1.00 93.50 201 HIS A O 1
ATOM 1642 N N . ARG A 1 202 ? -3.313 4.182 -28.188 1.00 92.69 202 ARG A N 1
ATOM 1643 C CA . ARG A 1 202 ? -3.606 5.171 -27.128 1.00 92.69 202 ARG A CA 1
ATOM 1644 C C . ARG A 1 202 ? -4.850 4.846 -26.311 1.00 92.69 202 ARG A C 1
ATOM 1646 O O . ARG A 1 202 ? -4.924 5.214 -25.143 1.00 92.69 202 ARG A O 1
ATOM 1653 N N . GLU A 1 203 ? -5.810 4.158 -26.914 1.00 94.50 203 GLU A N 1
ATOM 1654 C CA . GLU A 1 203 ? -7.011 3.654 -26.257 1.00 94.50 203 GLU A CA 1
ATOM 1655 C C . GLU A 1 203 ? -6.705 2.718 -25.077 1.00 94.50 203 GLU A C 1
ATOM 1657 O O . GLU A 1 203 ? -7.491 2.668 -24.135 1.00 94.50 203 GLU A O 1
ATOM 1662 N N . MET A 1 204 ? -5.543 2.052 -25.082 1.00 95.06 204 MET A N 1
ATOM 1663 C CA . MET A 1 204 ? -5.088 1.158 -24.010 1.00 95.06 204 MET A CA 1
ATOM 1664 C C . MET A 1 204 ? -4.424 1.895 -22.834 1.00 95.06 204 MET A C 1
ATOM 1666 O O . MET A 1 204 ? -3.913 1.263 -21.910 1.00 95.06 204 MET A O 1
ATOM 1670 N N . GLU A 1 205 ? -4.417 3.236 -22.814 1.00 96.56 205 GLU A N 1
ATOM 1671 C CA . GLU A 1 205 ? -3.913 3.995 -21.657 1.00 96.56 205 GLU A CA 1
ATOM 1672 C C . GLU A 1 205 ? -4.646 3.608 -20.362 1.00 96.56 205 GLU A C 1
ATOM 1674 O O . GLU A 1 205 ? -4.037 3.573 -19.293 1.00 96.56 205 GLU A O 1
ATOM 1679 N N . GLN A 1 206 ? -5.938 3.276 -20.450 1.00 96.56 206 GLN A N 1
ATOM 1680 C CA . GLN A 1 206 ? -6.711 2.854 -19.285 1.00 96.56 206 GLN A CA 1
ATOM 1681 C C . GLN A 1 206 ? -6.236 1.503 -18.728 1.00 96.56 206 GLN A C 1
ATOM 1683 O O . GLN A 1 206 ? -6.201 1.340 -17.512 1.00 96.56 206 GLN A O 1
ATOM 1688 N N . ASP A 1 207 ? -5.770 0.579 -19.575 1.00 96.75 207 ASP A N 1
ATOM 1689 C CA . ASP A 1 207 ? -5.229 -0.708 -19.125 1.00 96.75 207 ASP A CA 1
ATOM 1690 C C . ASP A 1 207 ? -3.959 -0.528 -18.278 1.00 96.75 207 ASP A C 1
ATOM 1692 O O . ASP A 1 207 ? -3.756 -1.256 -17.302 1.00 96.75 207 ASP A O 1
ATOM 1696 N N . LEU A 1 208 ? -3.129 0.477 -18.597 1.00 97.31 208 LEU A N 1
ATOM 1697 C CA . LEU A 1 208 ? -1.950 0.843 -17.798 1.00 97.31 208 LEU A CA 1
ATOM 1698 C C . LEU A 1 208 ? -2.339 1.344 -16.399 1.00 97.31 208 LEU A C 1
ATOM 1700 O O . LEU A 1 208 ? -1.627 1.080 -15.431 1.00 97.31 208 LEU A O 1
ATOM 1704 N N . VAL A 1 209 ? -3.465 2.054 -16.286 1.00 97.88 209 VAL A N 1
ATOM 1705 C CA . VAL A 1 209 ? -4.002 2.532 -15.003 1.00 97.88 209 VAL A CA 1
ATOM 1706 C C . VAL A 1 209 ? -4.617 1.375 -14.218 1.00 97.88 209 VAL A C 1
ATOM 1708 O O . VAL A 1 209 ? -4.315 1.181 -13.039 1.00 97.88 209 VAL A O 1
ATOM 1711 N N . ASP A 1 210 ? -5.466 0.577 -14.857 1.00 96.62 210 ASP A N 1
ATOM 1712 C CA . ASP A 1 210 ? -6.224 -0.479 -14.189 1.00 96.62 210 ASP A CA 1
ATOM 1713 C C . ASP A 1 210 ? -5.309 -1.587 -13.657 1.00 96.62 210 ASP A C 1
ATOM 1715 O O . ASP A 1 210 ? -5.534 -2.096 -12.552 1.00 96.62 210 ASP A O 1
ATOM 1719 N N . ASN A 1 211 ? -4.225 -1.879 -14.381 1.00 95.75 211 ASN A N 1
ATOM 1720 C CA . ASN A 1 211 ? -3.219 -2.871 -14.014 1.00 95.75 211 ASN A CA 1
ATOM 1721 C C . ASN A 1 211 ? -1.976 -2.265 -13.341 1.00 95.75 211 ASN A C 1
ATOM 1723 O O . ASN A 1 211 ? -0.970 -2.952 -13.206 1.00 95.75 211 ASN A O 1
ATOM 1727 N N . PHE A 1 212 ? -2.020 -1.016 -12.861 1.00 97.00 212 PHE A N 1
ATOM 1728 C CA . PHE A 1 212 ? -0.845 -0.331 -12.295 1.00 97.00 212 PHE A CA 1
ATOM 1729 C C . PHE A 1 212 ? -0.192 -1.033 -11.087 1.00 97.00 212 PHE A C 1
ATOM 1731 O O . PHE A 1 212 ? 0.923 -0.691 -10.703 1.00 97.00 212 PHE A O 1
ATOM 1738 N N . PHE A 1 213 ? -0.869 -1.995 -10.456 1.00 95.31 213 PHE A N 1
ATOM 1739 C CA . PHE A 1 213 ? -0.304 -2.794 -9.364 1.00 95.31 213 PHE A CA 1
ATOM 1740 C C . PHE A 1 213 ? 0.419 -4.064 -9.831 1.00 95.31 213 PHE A C 1
ATOM 1742 O O . PHE A 1 213 ? 1.179 -4.634 -9.045 1.00 95.31 213 PHE A O 1
ATOM 1749 N N . ASP A 1 214 ? 0.212 -4.492 -11.081 1.00 93.31 214 ASP A N 1
ATOM 1750 C CA . ASP A 1 214 ? 1.014 -5.539 -11.712 1.00 93.31 214 ASP A CA 1
ATOM 1751 C C . ASP A 1 214 ? 2.380 -4.975 -12.105 1.00 93.31 214 ASP A C 1
ATOM 1753 O O . ASP A 1 214 ? 2.482 -3.890 -12.671 1.00 93.31 214 ASP A O 1
ATOM 1757 N N . VAL A 1 215 ? 3.442 -5.724 -11.814 1.00 89.94 215 VAL A N 1
ATOM 1758 C CA . VAL A 1 215 ? 4.823 -5.251 -11.974 1.00 89.94 215 VAL A CA 1
ATOM 1759 C C . VAL A 1 215 ? 5.137 -4.877 -13.426 1.00 89.94 215 VAL A C 1
ATOM 1761 O O . VAL A 1 215 ? 5.724 -3.822 -13.661 1.00 89.94 215 VAL A O 1
ATOM 1764 N N . ASN A 1 216 ? 4.732 -5.696 -14.402 1.00 92.00 216 ASN A N 1
ATOM 1765 C CA . ASN A 1 216 ? 5.066 -5.448 -15.807 1.00 92.00 216 ASN A CA 1
ATOM 1766 C C . ASN A 1 216 ? 4.250 -4.269 -16.356 1.00 92.00 216 ASN A C 1
ATOM 1768 O O . ASN A 1 216 ? 4.791 -3.390 -17.030 1.00 92.00 216 ASN A O 1
ATOM 1772 N N . TRP A 1 217 ? 2.953 -4.214 -16.036 1.00 95.50 217 TRP A N 1
ATOM 1773 C CA . TRP A 1 217 ? 2.088 -3.094 -16.425 1.00 95.50 217 TRP A CA 1
ATOM 1774 C C . TRP A 1 217 ? 2.520 -1.781 -15.771 1.00 95.50 217 TRP A C 1
ATOM 1776 O O . TRP A 1 217 ? 2.501 -0.736 -16.418 1.00 95.50 217 TRP A O 1
ATOM 1786 N N . GLN A 1 218 ? 2.981 -1.830 -14.523 1.00 94.69 218 GLN A N 1
ATOM 1787 C CA . GLN A 1 218 ? 3.514 -0.677 -13.810 1.00 94.69 218 GLN A CA 1
ATOM 1788 C C . GLN A 1 218 ? 4.767 -0.112 -14.487 1.00 94.69 218 GLN A C 1
ATOM 1790 O O . GLN A 1 218 ? 4.850 1.095 -14.718 1.00 94.69 218 GLN A O 1
ATOM 1795 N N . PHE A 1 219 ? 5.735 -0.957 -14.851 1.00 92.06 219 PHE A N 1
ATOM 1796 C CA . PHE A 1 219 ? 6.910 -0.494 -15.592 1.00 92.06 219 PHE A CA 1
ATOM 1797 C C . PHE A 1 219 ? 6.551 0.006 -16.992 1.00 92.06 219 PHE A C 1
ATOM 1799 O O . PHE A 1 219 ? 7.070 1.044 -17.410 1.00 92.06 219 PHE A O 1
ATOM 1806 N N . ALA A 1 220 ? 5.612 -0.646 -17.686 1.00 95.56 220 ALA A N 1
ATOM 1807 C CA . ALA A 1 220 ? 5.084 -0.134 -18.947 1.00 95.56 220 ALA A CA 1
ATOM 1808 C C . ALA A 1 220 ? 4.441 1.256 -18.767 1.00 95.56 220 ALA A C 1
ATOM 1810 O O . ALA A 1 220 ? 4.697 2.151 -19.569 1.00 95.56 220 ALA A O 1
ATOM 1811 N N . ALA A 1 221 ? 3.694 1.492 -17.683 1.00 96.81 221 ALA A N 1
ATOM 1812 C CA . ALA A 1 221 ? 3.112 2.796 -17.354 1.00 96.81 221 ALA A CA 1
ATOM 1813 C C . ALA A 1 221 ? 4.187 3.869 -17.092 1.00 96.81 221 ALA A C 1
ATOM 1815 O O . ALA A 1 221 ? 4.058 5.007 -17.550 1.00 96.81 221 ALA A O 1
ATOM 1816 N N . ILE A 1 222 ? 5.277 3.508 -16.406 1.00 94.38 222 ILE A N 1
ATOM 1817 C CA . ILE A 1 222 ? 6.425 4.396 -16.162 1.00 94.38 222 ILE A CA 1
ATOM 1818 C C . ILE A 1 222 ? 7.105 4.782 -17.483 1.00 94.38 222 ILE A C 1
ATOM 1820 O O . ILE A 1 222 ? 7.359 5.966 -17.718 1.00 94.38 222 ILE A O 1
ATOM 1824 N N . PHE A 1 223 ? 7.381 3.811 -18.360 1.00 94.56 223 PHE A N 1
ATOM 1825 C CA . PHE A 1 223 ? 7.957 4.079 -19.681 1.00 94.56 223 PHE A CA 1
ATOM 1826 C C . PHE A 1 223 ? 7.007 4.907 -20.551 1.00 94.56 223 PHE A C 1
ATOM 1828 O O . PHE A 1 223 ? 7.438 5.878 -21.169 1.00 94.56 223 PHE A O 1
ATOM 1835 N N . TYR A 1 224 ? 5.710 4.594 -20.531 1.00 96.25 224 TYR A N 1
ATOM 1836 C CA . TYR A 1 224 ? 4.673 5.326 -21.256 1.00 96.25 224 TYR A CA 1
ATOM 1837 C C . TYR A 1 224 ? 4.643 6.805 -20.848 1.00 96.25 224 TYR A C 1
ATOM 1839 O O . TYR A 1 224 ? 4.710 7.685 -21.709 1.00 96.25 224 TYR A O 1
ATOM 1847 N N . GLY A 1 225 ? 4.661 7.085 -19.538 1.00 94.75 225 GLY A N 1
ATOM 1848 C CA . GLY A 1 225 ? 4.801 8.441 -19.006 1.00 94.75 225 GLY A CA 1
ATOM 1849 C C . GLY A 1 225 ? 6.113 9.111 -19.427 1.00 94.75 225 GLY A C 1
ATOM 1850 O O . GLY A 1 225 ? 6.123 10.274 -19.835 1.00 94.75 225 GLY A O 1
ATOM 1851 N N . GLY A 1 226 ? 7.220 8.364 -19.396 1.00 91.56 226 GLY A N 1
ATOM 1852 C CA . GLY A 1 226 ? 8.553 8.841 -19.768 1.00 91.56 226 GLY A CA 1
ATOM 1853 C C . GLY A 1 226 ? 8.714 9.237 -21.238 1.00 91.56 226 GLY A C 1
ATOM 1854 O O . GLY A 1 226 ? 9.582 10.056 -21.538 1.00 91.56 226 GLY A O 1
ATOM 1855 N N . LEU A 1 227 ? 7.886 8.713 -22.149 1.00 92.06 227 LEU A N 1
ATOM 1856 C CA . LEU A 1 227 ? 7.913 9.081 -23.572 1.00 92.06 227 LEU A CA 1
ATOM 1857 C C . LEU A 1 227 ? 7.440 10.523 -23.816 1.00 92.06 227 LEU A C 1
ATOM 1859 O O . LEU A 1 227 ? 8.002 11.209 -24.667 1.00 92.06 227 LEU A O 1
ATOM 1863 N N . SER A 1 228 ? 6.441 11.002 -23.064 1.00 91.38 228 SER A N 1
ATOM 1864 C CA . SER A 1 228 ? 5.974 12.402 -23.128 1.00 91.38 228 SER A CA 1
ATOM 1865 C C . SER A 1 228 ? 6.653 13.297 -22.087 1.00 91.38 228 SER A C 1
ATOM 1867 O O . SER A 1 228 ? 6.818 14.497 -22.305 1.00 91.38 228 SER A O 1
ATOM 1869 N N . ARG A 1 229 ? 7.023 12.738 -20.923 1.00 93.06 229 ARG A N 1
ATOM 1870 C CA . ARG A 1 229 ? 7.555 13.435 -19.728 1.00 93.06 229 ARG A CA 1
ATOM 1871 C C . ARG A 1 229 ? 6.575 14.417 -19.069 1.00 93.06 229 ARG A C 1
ATOM 1873 O O . ARG A 1 229 ? 6.797 14.845 -17.936 1.00 93.06 229 ARG A O 1
ATOM 1880 N N . LYS A 1 230 ? 5.483 14.763 -19.754 1.00 95.44 230 LYS A N 1
ATOM 1881 C CA . LYS A 1 230 ? 4.394 15.625 -19.292 1.00 95.44 230 LYS A CA 1
ATOM 1882 C C . LYS A 1 230 ? 3.049 14.966 -19.595 1.00 95.44 230 LYS A C 1
ATOM 1884 O O . LYS A 1 230 ? 2.629 14.943 -20.751 1.00 95.44 230 LYS A O 1
ATOM 1889 N N . MET A 1 231 ? 2.392 14.418 -18.571 1.00 96.06 231 MET A N 1
ATOM 1890 C CA . MET A 1 231 ? 1.096 13.729 -18.699 1.00 96.06 231 MET A CA 1
ATOM 1891 C C . MET A 1 231 ? 0.232 13.942 -17.441 1.00 96.06 231 MET A C 1
ATOM 1893 O O . MET A 1 231 ? 0.122 13.030 -16.621 1.00 96.06 231 MET A O 1
ATOM 1897 N N . PRO A 1 232 ? -0.348 15.143 -17.250 1.00 97.56 232 PRO A N 1
ATOM 1898 C CA . PRO A 1 232 ? -1.127 15.461 -16.051 1.00 97.56 232 PRO A CA 1
ATOM 1899 C C . PRO A 1 232 ? -2.352 14.551 -15.891 1.00 97.56 232 PRO A C 1
ATOM 1901 O O . PRO A 1 232 ? -2.497 13.925 -14.847 1.00 97.56 232 PRO A O 1
ATOM 1904 N N . ASP A 1 233 ? -3.157 14.382 -16.942 1.00 97.56 233 ASP A N 1
ATOM 1905 C CA . ASP A 1 233 ? -4.383 13.572 -16.892 1.00 97.56 233 ASP A CA 1
ATOM 1906 C C . ASP A 1 233 ? -4.088 12.101 -16.556 1.00 97.56 233 ASP A C 1
ATOM 1908 O O . ASP A 1 233 ? -4.806 11.464 -15.787 1.00 97.56 233 ASP A O 1
ATOM 1912 N N . PHE A 1 234 ? -2.992 11.556 -17.093 1.00 98.00 234 PHE A N 1
ATOM 1913 C CA . PHE A 1 234 ? -2.545 10.202 -16.768 1.00 98.00 234 PHE A CA 1
ATOM 1914 C C . PHE A 1 234 ? -2.126 10.090 -15.299 1.00 98.00 234 PHE A C 1
ATOM 1916 O O . PHE A 1 234 ? -2.523 9.151 -14.613 1.00 98.00 234 PHE A O 1
ATOM 1923 N N . LEU A 1 235 ? -1.370 11.068 -14.788 1.00 98.44 235 LEU A N 1
ATOM 1924 C CA . LEU A 1 235 ? -0.972 11.097 -13.382 1.00 98.44 235 LEU A CA 1
ATOM 1925 C C . LEU A 1 235 ? -2.184 11.212 -12.447 1.00 98.44 235 LEU A C 1
ATOM 1927 O O . LEU A 1 235 ? -2.208 10.542 -11.419 1.00 98.44 235 LEU A O 1
ATOM 1931 N N . GLU A 1 236 ? -3.207 11.993 -12.799 1.00 98.44 236 GLU A N 1
ATOM 1932 C CA . GLU A 1 236 ? -4.453 12.069 -12.025 1.00 98.44 236 GLU A CA 1
ATOM 1933 C C . GLU A 1 236 ? -5.161 10.715 -11.932 1.00 98.44 236 GLU A C 1
ATOM 1935 O O . GLU A 1 236 ? -5.501 10.282 -10.830 1.00 98.44 236 GLU A O 1
ATOM 1940 N N . LYS A 1 237 ? -5.291 9.997 -13.056 1.00 98.50 237 LYS A N 1
ATOM 1941 C CA . LYS A 1 237 ? -5.857 8.639 -13.070 1.00 98.50 237 LYS A CA 1
ATOM 1942 C C . LYS A 1 237 ? -5.064 7.677 -12.180 1.00 98.50 237 LYS A C 1
ATOM 1944 O O . LYS A 1 237 ? -5.661 6.879 -11.459 1.00 98.50 237 LYS A O 1
ATOM 1949 N N . ILE A 1 238 ? -3.730 7.765 -12.192 1.00 98.50 238 ILE A N 1
ATOM 1950 C CA . ILE A 1 238 ? -2.869 6.953 -11.321 1.00 98.50 238 ILE A CA 1
ATOM 1951 C C . ILE A 1 238 ? -3.066 7.319 -9.846 1.00 98.50 238 ILE A C 1
ATOM 1953 O O . ILE A 1 238 ? -3.208 6.416 -9.024 1.00 98.50 238 ILE A O 1
ATOM 1957 N N . ILE A 1 239 ? -3.144 8.609 -9.501 1.00 98.50 239 ILE A N 1
ATOM 1958 C CA . ILE A 1 239 ? -3.444 9.059 -8.130 1.00 98.50 239 ILE A CA 1
ATOM 1959 C C . ILE A 1 239 ? -4.778 8.462 -7.656 1.00 98.50 239 ILE A C 1
ATOM 1961 O O . ILE A 1 239 ? -4.867 7.930 -6.549 1.00 98.50 239 ILE A O 1
ATOM 1965 N N . ASP A 1 240 ? -5.810 8.499 -8.496 1.00 98.12 240 ASP A N 1
ATOM 1966 C CA . ASP A 1 240 ? -7.123 7.952 -8.152 1.00 98.12 240 ASP A CA 1
ATOM 1967 C C . ASP A 1 240 ? -7.139 6.419 -8.074 1.00 98.12 240 ASP A C 1
ATOM 1969 O O . ASP A 1 240 ? -7.903 5.852 -7.287 1.00 98.12 240 ASP A O 1
ATOM 1973 N N . LYS A 1 241 ? -6.268 5.734 -8.826 1.00 97.81 241 LYS A N 1
ATOM 1974 C CA . LYS A 1 241 ? -6.042 4.290 -8.700 1.00 97.81 241 LYS A CA 1
ATOM 1975 C C . LYS A 1 241 ? -5.388 3.937 -7.364 1.00 97.81 241 LYS A C 1
ATOM 1977 O O . LYS A 1 241 ? -5.900 3.062 -6.668 1.00 97.81 241 LYS A O 1
ATOM 1982 N N . ILE A 1 242 ? -4.301 4.612 -6.981 1.00 97.69 242 ILE A N 1
ATOM 1983 C CA . ILE A 1 242 ? -3.560 4.281 -5.750 1.00 97.69 242 ILE A CA 1
ATOM 1984 C C . ILE A 1 242 ? -4.355 4.606 -4.477 1.00 97.69 242 ILE A C 1
ATOM 1986 O O . ILE A 1 242 ? -4.232 3.877 -3.496 1.00 97.69 242 ILE A O 1
ATOM 1990 N N . LYS A 1 243 ? -5.249 5.605 -4.510 1.00 95.19 243 LYS A N 1
ATOM 1991 C CA . LYS A 1 243 ? -6.208 5.898 -3.423 1.00 95.19 243 LYS A CA 1
ATOM 1992 C C . LYS A 1 243 ? -7.124 4.730 -3.077 1.00 95.19 243 LYS A C 1
ATOM 1994 O O . LYS A 1 243 ? -7.576 4.612 -1.945 1.00 95.19 243 LYS A O 1
ATOM 1999 N N . LYS A 1 244 ? -7.437 3.891 -4.067 1.00 93.06 244 LYS A N 1
ATOM 2000 C CA . LYS A 1 244 ? -8.341 2.741 -3.923 1.00 93.06 244 LYS A CA 1
ATOM 2001 C C . LYS A 1 244 ? -7.612 1.465 -3.496 1.00 93.06 244 LYS A C 1
ATOM 2003 O O . LYS A 1 244 ? -8.249 0.418 -3.416 1.00 93.06 244 LYS A O 1
ATOM 2008 N N . SER A 1 245 ? -6.303 1.542 -3.238 1.00 93.94 245 SER A N 1
ATOM 2009 C CA . SER A 1 245 ? -5.518 0.408 -2.749 1.00 93.94 245 SER A CA 1
ATOM 2010 C C . SER A 1 245 ? -6.102 -0.120 -1.440 1.00 93.94 245 SER A C 1
ATOM 2012 O O . SER A 1 245 ? -6.410 0.648 -0.526 1.00 93.94 245 SER A O 1
ATOM 2014 N N . ASN A 1 246 ? -6.217 -1.435 -1.320 1.00 91.19 246 ASN A N 1
ATOM 2015 C CA . ASN A 1 246 ? -6.800 -2.084 -0.148 1.00 91.19 246 ASN A CA 1
ATOM 2016 C C . ASN A 1 246 ? -6.012 -3.317 0.319 1.00 91.19 246 ASN A C 1
ATOM 2018 O O . ASN A 1 246 ? -6.407 -3.962 1.291 1.00 91.19 246 ASN A O 1
ATOM 2022 N N . THR A 1 247 ? -4.878 -3.636 -0.312 1.00 93.75 247 THR A N 1
ATOM 2023 C CA . THR A 1 247 ? -3.968 -4.691 0.154 1.00 93.75 247 THR A CA 1
ATOM 2024 C C . THR A 1 247 ? -2.566 -4.167 0.448 1.00 93.75 247 THR A C 1
ATOM 2026 O O . THR A 1 247 ? -2.116 -3.155 -0.084 1.00 93.75 247 THR A O 1
ATOM 2029 N N . MET A 1 248 ? -1.821 -4.919 1.265 1.00 91.69 248 MET A N 1
ATOM 2030 C CA . MET A 1 248 ? -0.422 -4.600 1.568 1.00 91.69 248 MET A CA 1
ATOM 2031 C C . MET A 1 248 ? 0.465 -4.609 0.311 1.00 91.69 248 MET A C 1
ATOM 2033 O O . MET A 1 248 ? 1.395 -3.812 0.205 1.00 91.69 248 MET A O 1
ATOM 2037 N N . ALA A 1 249 ? 0.177 -5.501 -0.644 1.00 92.88 249 ALA A N 1
ATOM 2038 C CA . ALA A 1 249 ? 0.903 -5.566 -1.909 1.00 92.88 249 ALA A CA 1
ATOM 2039 C C . ALA A 1 249 ? 0.650 -4.313 -2.758 1.00 92.88 249 ALA A C 1
ATOM 2041 O O . ALA A 1 249 ? 1.593 -3.740 -3.292 1.00 92.88 249 ALA A O 1
ATOM 2042 N N . GLU A 1 250 ? -0.594 -3.838 -2.817 1.00 96.25 250 GLU A N 1
ATOM 2043 C CA . GLU A 1 250 ? -0.947 -2.618 -3.548 1.00 96.25 250 GLU A CA 1
ATOM 2044 C C . GLU A 1 250 ? -0.343 -1.361 -2.920 1.00 96.25 250 GLU A C 1
ATOM 2046 O O . GLU A 1 250 ? 0.123 -0.491 -3.652 1.00 96.25 250 GLU A O 1
ATOM 2051 N N . TYR A 1 251 ? -0.269 -1.262 -1.587 1.00 95.12 251 TYR A N 1
ATOM 2052 C CA . TYR A 1 251 ? 0.430 -0.149 -0.928 1.00 95.12 251 TYR A CA 1
ATOM 2053 C C . TYR A 1 251 ? 1.916 -0.117 -1.284 1.00 95.12 251 TYR A C 1
ATOM 2055 O O . TYR A 1 251 ? 2.465 0.945 -1.591 1.00 95.12 251 TYR A O 1
ATOM 2063 N N . TRP A 1 252 ? 2.555 -1.289 -1.308 1.00 92.19 252 TRP A N 1
ATOM 2064 C CA . TRP A 1 252 ? 3.941 -1.418 -1.739 1.00 92.19 252 TRP A CA 1
ATOM 2065 C C . TRP A 1 252 ? 4.115 -1.018 -3.209 1.00 92.19 252 TRP A C 1
ATOM 2067 O O . TRP A 1 252 ? 4.962 -0.178 -3.526 1.00 92.19 252 TRP A O 1
ATOM 2077 N N . SER A 1 253 ? 3.290 -1.575 -4.102 1.00 93.81 253 SER A N 1
ATOM 2078 C CA . SER A 1 253 ? 3.302 -1.252 -5.532 1.00 93.81 253 SER A CA 1
ATOM 2079 C C . SER A 1 253 ? 3.019 0.230 -5.780 1.00 93.81 253 SER A C 1
ATOM 2081 O O . SER A 1 253 ? 3.651 0.823 -6.647 1.00 93.81 253 SER A O 1
ATOM 2083 N N . SER A 1 254 ? 2.132 0.858 -5.005 1.00 96.62 254 SER A N 1
ATOM 2084 C CA . SER A 1 254 ? 1.818 2.286 -5.113 1.00 96.62 254 SER A CA 1
ATOM 2085 C C . SER A 1 254 ? 3.032 3.158 -4.821 1.00 96.62 254 SER A C 1
ATOM 2087 O O . SER A 1 254 ? 3.305 4.089 -5.578 1.00 96.62 254 SER A O 1
ATOM 2089 N N . ALA A 1 255 ? 3.789 2.852 -3.763 1.00 94.19 255 ALA A N 1
ATOM 2090 C CA . ALA A 1 255 ? 5.001 3.596 -3.431 1.00 94.19 255 ALA A CA 1
ATOM 2091 C C . ALA A 1 255 ? 6.084 3.431 -4.503 1.00 94.19 255 ALA A C 1
ATOM 2093 O O . ALA A 1 255 ? 6.663 4.421 -4.951 1.00 94.19 255 ALA A O 1
ATOM 2094 N N . ASN A 1 256 ? 6.319 2.192 -4.947 1.00 90.12 256 ASN A N 1
ATOM 2095 C CA . ASN A 1 256 ? 7.322 1.898 -5.964 1.00 90.12 256 ASN A CA 1
ATOM 2096 C C . ASN A 1 256 ? 6.978 2.548 -7.311 1.00 90.12 256 ASN A C 1
ATOM 2098 O O . ASN A 1 256 ? 7.724 3.399 -7.799 1.00 90.12 256 ASN A O 1
ATOM 2102 N N . GLY A 1 257 ? 5.813 2.220 -7.867 1.00 92.19 257 GLY A N 1
ATOM 2103 C CA . GLY A 1 257 ? 5.385 2.695 -9.177 1.00 92.19 257 GLY A CA 1
ATOM 2104 C C . GLY A 1 257 ? 5.273 4.208 -9.256 1.00 92.19 257 GLY A C 1
ATOM 2105 O O . GLY A 1 257 ? 5.777 4.817 -10.199 1.00 92.19 257 GLY A O 1
ATOM 2106 N N . THR A 1 258 ? 4.652 4.835 -8.253 1.00 97.12 258 THR A N 1
ATOM 2107 C CA . THR A 1 258 ? 4.442 6.290 -8.253 1.00 97.12 258 THR A CA 1
ATOM 2108 C C . THR A 1 258 ? 5.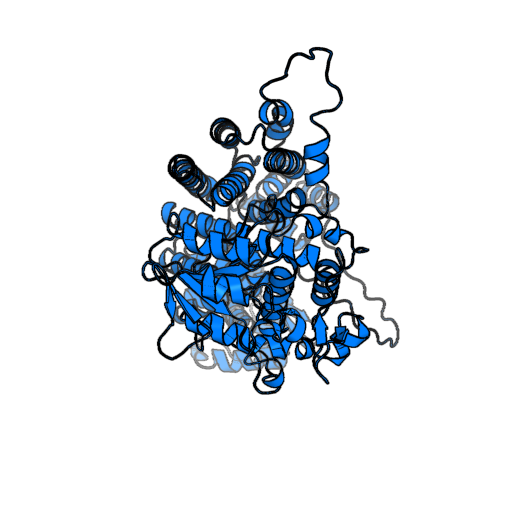767 7.036 -8.138 1.00 97.12 258 THR A C 1
ATOM 2110 O O . THR A 1 258 ? 5.980 7.996 -8.874 1.00 97.12 258 THR A O 1
ATOM 2113 N N . GLY A 1 259 ? 6.697 6.580 -7.289 1.00 93.12 259 GLY A N 1
ATOM 2114 C CA . GLY A 1 259 ? 8.020 7.198 -7.164 1.00 93.12 259 GLY A CA 1
ATOM 2115 C C . GLY A 1 259 ? 8.775 7.235 -8.497 1.00 93.12 259 GLY A C 1
ATOM 2116 O O . GLY A 1 259 ? 9.294 8.281 -8.890 1.00 93.12 259 GLY A O 1
ATOM 2117 N N . TYR A 1 260 ? 8.779 6.128 -9.247 1.00 90.75 260 TYR A N 1
ATOM 2118 C CA . TYR A 1 260 ? 9.397 6.067 -10.577 1.00 90.75 260 TYR A CA 1
ATOM 2119 C C . TYR A 1 260 ? 8.620 6.840 -11.647 1.00 90.75 260 TYR A C 1
ATOM 2121 O O . TYR A 1 260 ? 9.233 7.521 -12.473 1.00 90.75 260 TYR A O 1
ATOM 2129 N N . LEU A 1 261 ? 7.288 6.785 -11.627 1.00 95.19 261 LEU A N 1
ATOM 2130 C CA . LEU A 1 261 ? 6.448 7.512 -12.575 1.00 95.19 261 LEU A CA 1
ATOM 2131 C C . LEU A 1 261 ? 6.633 9.026 -12.429 1.00 95.19 261 LEU A C 1
ATOM 2133 O O . LEU A 1 261 ? 6.798 9.723 -13.425 1.00 95.19 261 LEU A O 1
ATOM 2137 N N . LEU A 1 262 ? 6.682 9.545 -11.200 1.00 95.50 262 LEU A N 1
ATOM 2138 C CA . LEU A 1 262 ? 6.906 10.971 -10.962 1.00 95.50 262 LEU A CA 1
ATOM 2139 C C . LEU A 1 262 ? 8.292 11.437 -11.427 1.00 95.50 262 LEU A C 1
ATOM 2141 O O . LEU A 1 262 ? 8.434 12.598 -11.813 1.00 95.50 262 LEU A O 1
ATOM 2145 N N . GLN A 1 263 ? 9.303 10.561 -11.406 1.00 90.75 263 GLN A N 1
ATOM 2146 C CA . GLN A 1 263 ? 10.621 10.842 -11.994 1.00 90.75 263 GLN A CA 1
ATOM 2147 C C . GLN A 1 263 ? 10.550 10.887 -13.525 1.00 90.75 263 GLN A C 1
ATOM 2149 O O . GLN A 1 263 ? 11.159 11.756 -14.145 1.00 90.75 263 GLN A O 1
ATOM 2154 N N . ALA A 1 264 ? 9.791 9.976 -14.140 1.00 90.94 264 ALA A N 1
ATOM 2155 C CA . ALA A 1 264 ? 9.561 9.972 -15.583 1.00 90.94 264 ALA A CA 1
ATOM 2156 C C . ALA A 1 264 ? 8.768 11.212 -16.041 1.00 90.94 264 ALA A C 1
ATOM 2158 O O . ALA A 1 264 ? 9.043 11.773 -17.099 1.00 90.94 264 ALA A O 1
ATOM 2159 N N . LEU A 1 265 ? 7.835 11.681 -15.209 1.00 94.81 265 LEU A N 1
ATOM 2160 C CA . LEU A 1 265 ? 6.961 12.828 -15.453 1.00 94.81 265 LEU A CA 1
ATOM 2161 C C . LEU A 1 265 ? 7.543 14.170 -14.966 1.00 94.81 265 LEU A C 1
ATOM 2163 O O . LEU A 1 265 ? 6.802 15.038 -14.504 1.00 94.81 265 LEU A O 1
ATOM 2167 N N . TYR A 1 266 ? 8.861 14.367 -15.063 1.00 91.88 266 TYR A N 1
ATOM 2168 C CA . TYR A 1 266 ? 9.550 15.544 -14.511 1.00 91.88 266 TYR A CA 1
ATOM 2169 C C . TYR A 1 266 ? 9.174 16.895 -15.158 1.00 91.88 266 TYR A C 1
ATOM 2171 O O . TYR A 1 266 ? 9.546 17.934 -14.621 1.00 91.88 266 TYR A O 1
ATOM 2179 N N . LEU A 1 267 ? 8.451 16.901 -16.288 1.00 93.56 267 LEU A N 1
ATOM 2180 C CA . LEU A 1 267 ? 7.895 18.112 -16.919 1.00 93.56 267 LEU A CA 1
ATOM 2181 C C . LEU A 1 267 ? 6.408 18.341 -16.583 1.00 93.56 267 LEU A C 1
ATOM 2183 O O . LEU A 1 267 ? 5.787 19.266 -17.115 1.00 93.56 267 LEU A O 1
ATOM 2187 N N . THR A 1 268 ? 5.815 17.483 -15.751 1.00 96.06 268 THR A N 1
ATOM 2188 C CA . THR A 1 268 ? 4.461 17.675 -15.211 1.00 96.06 268 THR A CA 1
ATOM 2189 C C . THR A 1 268 ? 4.505 18.666 -14.053 1.00 96.06 268 THR A C 1
ATOM 2191 O O . THR A 1 268 ? 5.512 18.769 -13.360 1.00 96.06 268 THR A O 1
ATOM 2194 N N . ASP A 1 269 ? 3.410 19.398 -13.864 1.00 96.31 269 ASP A N 1
ATOM 2195 C CA . ASP A 1 269 ? 3.266 20.410 -12.822 1.00 96.31 269 ASP A CA 1
ATOM 2196 C C . ASP A 1 269 ? 3.620 19.881 -11.417 1.00 96.31 269 ASP A C 1
ATOM 2198 O O . ASP A 1 269 ? 3.211 18.783 -11.023 1.00 96.31 269 ASP A O 1
ATOM 2202 N N . ASP A 1 270 ? 4.396 20.664 -10.664 1.00 96.81 270 ASP A N 1
ATOM 2203 C CA . ASP A 1 270 ? 4.913 20.247 -9.361 1.00 96.81 270 ASP A CA 1
ATOM 2204 C C . ASP A 1 270 ? 3.824 20.178 -8.278 1.00 96.81 270 ASP A C 1
ATOM 2206 O O . ASP A 1 270 ? 3.972 19.375 -7.357 1.00 96.81 270 ASP A O 1
ATOM 2210 N N . GLU A 1 271 ? 2.719 20.927 -8.388 1.00 97.38 271 GLU A N 1
ATOM 2211 C CA . GLU A 1 271 ? 1.581 20.824 -7.459 1.00 97.38 271 GLU A CA 1
ATOM 2212 C C . GLU A 1 271 ? 0.841 19.498 -7.648 1.00 97.38 271 GLU A C 1
ATOM 2214 O O . GLU A 1 271 ? 0.497 18.815 -6.676 1.00 97.38 271 GLU A O 1
ATOM 2219 N N . LEU A 1 272 ? 0.658 19.067 -8.899 1.00 98.25 272 LEU A N 1
ATOM 2220 C CA . LEU A 1 272 ? 0.092 17.750 -9.184 1.00 98.25 272 LEU A CA 1
ATOM 2221 C C . LEU A 1 272 ? 1.037 16.620 -8.744 1.00 98.25 272 LEU A C 1
ATOM 2223 O O . LEU A 1 272 ? 0.600 15.636 -8.142 1.00 98.25 272 LEU A O 1
ATOM 2227 N N . ARG A 1 273 ? 2.347 16.759 -8.979 1.00 98.19 273 ARG A N 1
ATOM 2228 C CA . ARG A 1 273 ? 3.342 15.783 -8.500 1.00 98.19 273 ARG A CA 1
ATOM 2229 C C . ARG A 1 273 ? 3.369 15.732 -6.970 1.00 98.19 273 ARG A C 1
ATOM 2231 O O . ARG A 1 273 ? 3.376 14.640 -6.410 1.00 98.19 273 ARG A O 1
ATOM 2238 N N . LYS A 1 274 ? 3.290 16.878 -6.284 1.00 98.31 274 LYS A N 1
ATOM 2239 C CA . LYS A 1 274 ? 3.142 16.989 -4.822 1.00 98.31 274 LYS A CA 1
ATOM 2240 C C . LYS A 1 274 ? 1.897 16.253 -4.321 1.00 98.31 274 LYS A C 1
ATOM 2242 O O . LYS A 1 274 ? 1.986 15.518 -3.340 1.00 98.31 274 LYS A O 1
ATOM 2247 N N . LYS A 1 275 ? 0.753 16.385 -5.004 1.00 98.50 275 LYS A N 1
ATOM 2248 C CA . LYS A 1 275 ? -0.480 15.646 -4.670 1.00 98.50 275 LYS A CA 1
ATOM 2249 C C . LYS A 1 275 ? -0.244 14.131 -4.662 1.00 98.50 275 LYS A C 1
ATOM 2251 O O . LYS A 1 275 ? -0.667 13.464 -3.722 1.00 98.50 275 LYS A O 1
ATOM 2256 N N . ALA A 1 276 ? 0.483 13.600 -5.647 1.00 98.38 276 ALA A N 1
ATOM 2257 C CA . ALA A 1 276 ? 0.870 12.188 -5.666 1.00 98.38 276 ALA A CA 1
ATOM 2258 C C . ALA A 1 276 ? 1.818 11.814 -4.512 1.00 98.38 276 ALA A C 1
ATOM 2260 O O . ALA A 1 276 ? 1.637 10.766 -3.895 1.00 98.38 276 ALA A O 1
ATOM 2261 N N . VAL A 1 277 ? 2.789 12.676 -4.172 1.00 98.56 277 VAL A N 1
ATOM 2262 C CA . VAL A 1 277 ? 3.660 12.476 -2.997 1.00 98.56 277 VAL A CA 1
ATOM 2263 C C . VAL A 1 277 ? 2.825 12.357 -1.716 1.00 98.56 277 VAL A C 1
ATOM 2265 O O . VAL A 1 277 ? 2.996 11.399 -0.962 1.00 98.56 277 VAL A O 1
ATOM 2268 N N . LYS A 1 278 ? 1.893 13.292 -1.479 1.00 98.19 278 LYS A N 1
ATOM 2269 C CA . LYS A 1 278 ? 1.008 13.277 -0.301 1.00 98.19 278 LYS A CA 1
ATOM 2270 C C . LYS A 1 278 ? 0.136 12.025 -0.243 1.00 98.19 278 LYS A C 1
ATOM 2272 O O . LYS A 1 278 ? -0.042 11.466 0.837 1.00 98.19 278 LYS A O 1
ATOM 2277 N N . GLU A 1 279 ? -0.366 11.566 -1.386 1.00 98.25 279 GLU A N 1
ATOM 2278 C CA . GLU A 1 279 ? -1.160 10.340 -1.446 1.00 98.25 279 GLU A CA 1
ATOM 2279 C C . GLU A 1 279 ? -0.337 9.118 -1.022 1.00 98.25 279 GLU A C 1
ATOM 2281 O O . GLU A 1 279 ? -0.749 8.361 -0.146 1.00 98.25 279 GLU A O 1
ATOM 2286 N N . VAL A 1 280 ? 0.885 8.971 -1.540 1.00 98.38 280 VAL A N 1
ATOM 2287 C CA . VAL A 1 280 ? 1.765 7.868 -1.127 1.00 98.38 280 VAL A CA 1
ATOM 2288 C C . VAL A 1 280 ? 2.131 7.958 0.358 1.00 98.38 280 VAL A C 1
ATOM 2290 O O . VAL A 1 280 ? 2.208 6.928 1.022 1.00 98.38 280 VAL A O 1
ATOM 2293 N N . LEU A 1 281 ? 2.287 9.157 0.927 1.00 98.12 281 LEU A N 1
ATOM 2294 C CA . LEU A 1 281 ? 2.502 9.319 2.372 1.00 98.12 281 LEU A CA 1
ATOM 2295 C C . LEU A 1 281 ? 1.309 8.848 3.211 1.00 98.12 281 LEU A C 1
ATOM 2297 O O . LEU A 1 281 ? 1.516 8.264 4.275 1.00 98.12 281 LEU A O 1
ATOM 2301 N N . ASN A 1 282 ? 0.074 9.049 2.743 1.00 96.69 282 ASN A N 1
ATOM 2302 C CA . ASN A 1 282 ? -1.102 8.457 3.387 1.00 96.69 282 ASN A CA 1
ATOM 2303 C C . ASN A 1 282 ? -1.027 6.924 3.331 1.00 96.69 282 ASN A C 1
ATOM 2305 O O . ASN A 1 282 ? -1.205 6.261 4.355 1.00 96.69 282 ASN A O 1
ATOM 2309 N N . LEU A 1 283 ? -0.636 6.361 2.184 1.00 96.88 283 LEU A N 1
ATOM 2310 C CA . LEU A 1 283 ? -0.408 4.920 2.049 1.00 96.88 283 LEU A CA 1
ATOM 2311 C C . LEU A 1 283 ? 0.761 4.407 2.911 1.00 96.88 283 LEU A C 1
ATOM 2313 O O . LEU A 1 283 ? 0.769 3.237 3.286 1.00 96.88 283 LEU A O 1
ATOM 2317 N N . MET A 1 284 ? 1.740 5.238 3.288 1.00 97.38 284 MET A N 1
ATOM 2318 C CA . MET A 1 284 ? 2.804 4.842 4.229 1.00 97.38 284 MET A CA 1
ATOM 2319 C C . MET A 1 284 ? 2.287 4.676 5.662 1.00 97.38 284 MET A C 1
ATOM 2321 O O . MET A 1 284 ? 2.752 3.784 6.377 1.00 97.38 284 MET A O 1
ATOM 2325 N N . VAL A 1 285 ? 1.287 5.463 6.072 1.00 96.69 285 VA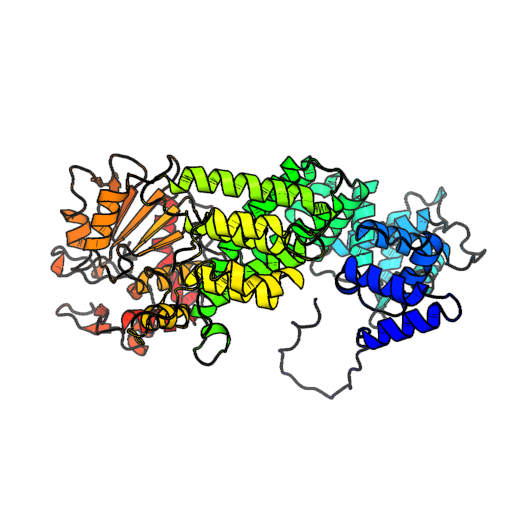L A N 1
ATOM 2326 C CA . VAL A 1 285 ? 0.566 5.247 7.341 1.00 96.69 285 VAL A CA 1
ATOM 2327 C C . VAL A 1 285 ? -0.184 3.912 7.297 1.00 96.69 285 VAL A C 1
ATOM 2329 O O . VAL A 1 285 ? -0.115 3.125 8.244 1.00 96.69 285 VAL A O 1
ATOM 2332 N N . GLU A 1 286 ? -0.831 3.612 6.171 1.00 95.25 286 GLU A N 1
ATOM 2333 C CA . GLU A 1 286 ? -1.512 2.333 5.945 1.00 95.25 286 GLU A CA 1
ATOM 2334 C C . GLU A 1 286 ? -0.537 1.143 5.939 1.00 95.25 286 GLU A C 1
ATOM 2336 O O . GLU A 1 286 ? -0.756 0.120 6.593 1.00 95.25 286 GLU A O 1
ATOM 2341 N N . THR A 1 287 ? 0.613 1.310 5.290 1.00 95.69 287 THR A N 1
ATOM 2342 C CA . THR A 1 287 ? 1.708 0.332 5.269 1.00 95.69 287 THR A CA 1
ATOM 2343 C C . THR A 1 287 ? 2.217 0.058 6.688 1.00 95.69 287 THR A C 1
ATOM 2345 O O . THR A 1 287 ? 2.430 -1.097 7.068 1.00 95.69 287 THR A O 1
ATOM 2348 N N . TYR A 1 288 ? 2.360 1.096 7.520 1.00 94.88 288 TYR A N 1
ATOM 2349 C CA . TYR A 1 288 ? 2.736 0.934 8.925 1.00 94.88 288 TYR A CA 1
ATOM 2350 C C . TYR A 1 288 ? 1.698 0.119 9.712 1.00 94.88 288 TYR A C 1
ATOM 2352 O O . TYR A 1 288 ? 2.064 -0.793 10.462 1.00 94.88 288 TYR A O 1
ATOM 2360 N N . GLN A 1 289 ? 0.404 0.394 9.516 1.00 92.62 289 GLN A N 1
ATOM 2361 C CA . GLN A 1 289 ? -0.677 -0.391 10.121 1.00 92.62 289 GLN A CA 1
ATOM 2362 C C . GLN A 1 289 ? -0.602 -1.866 9.706 1.00 92.62 289 GLN A C 1
ATOM 2364 O O . GLN A 1 289 ? -0.696 -2.752 10.564 1.00 92.62 289 GLN A O 1
ATOM 2369 N N . GLY A 1 290 ? -0.353 -2.130 8.421 1.00 92.00 290 GLY A N 1
ATOM 2370 C CA . GLY A 1 290 ? -0.123 -3.472 7.890 1.00 92.00 290 GLY A CA 1
ATOM 2371 C C . GLY A 1 290 ? 1.042 -4.189 8.576 1.00 92.00 290 GLY A C 1
ATOM 2372 O O . GLY A 1 290 ? 0.883 -5.324 9.031 1.00 92.00 290 GLY A O 1
ATOM 2373 N N . PHE A 1 291 ? 2.188 -3.522 8.755 1.00 92.81 291 PHE A N 1
ATOM 2374 C CA . PHE A 1 291 ? 3.338 -4.103 9.459 1.00 92.81 291 PHE A CA 1
ATOM 2375 C C . PHE A 1 291 ? 3.063 -4.401 10.937 1.00 92.81 291 PHE A C 1
ATOM 2377 O O . PHE A 1 291 ? 3.463 -5.463 11.419 1.00 92.81 291 PHE A O 1
ATOM 2384 N N . LYS A 1 292 ? 2.347 -3.523 11.656 1.00 91.62 292 LYS A N 1
ATOM 2385 C CA . LYS A 1 292 ? 1.929 -3.776 13.051 1.00 91.62 292 LYS A CA 1
ATOM 2386 C C . LYS A 1 292 ? 1.069 -5.035 13.160 1.00 91.62 292 LYS A C 1
ATOM 2388 O O . LYS A 1 292 ? 1.298 -5.873 14.041 1.00 91.62 292 LYS A O 1
ATOM 2393 N N . LYS A 1 293 ? 0.098 -5.182 12.253 1.00 89.19 293 LYS A N 1
ATOM 2394 C CA . LYS A 1 293 ? -0.771 -6.361 12.179 1.00 89.19 293 LYS A CA 1
ATOM 2395 C C . LYS A 1 293 ? 0.034 -7.616 11.857 1.00 89.19 293 LYS A C 1
ATOM 2397 O O . LYS A 1 293 ? -0.041 -8.595 12.598 1.00 89.19 293 LYS A O 1
ATOM 2402 N N . PHE A 1 294 ? 0.856 -7.561 10.810 1.00 88.69 294 PHE A N 1
ATOM 2403 C CA . PHE A 1 294 ? 1.674 -8.686 10.370 1.00 88.69 294 PHE A CA 1
ATOM 2404 C C . PHE A 1 294 ? 2.613 -9.171 11.481 1.00 88.69 294 PHE A C 1
ATOM 2406 O O . PHE A 1 294 ? 2.582 -10.349 11.831 1.00 88.69 294 PHE A O 1
ATOM 2413 N N . ALA A 1 295 ? 3.354 -8.266 12.130 1.00 89.06 295 ALA A N 1
ATOM 2414 C CA . ALA A 1 295 ? 4.223 -8.607 13.257 1.00 89.06 295 ALA A CA 1
ATOM 2415 C C . ALA A 1 295 ? 3.466 -9.297 14.404 1.00 89.06 295 ALA A C 1
ATOM 2417 O O . ALA A 1 295 ? 3.979 -10.240 15.003 1.00 89.06 295 ALA A O 1
ATOM 2418 N N . THR A 1 296 ? 2.235 -8.863 14.684 1.00 85.00 296 THR A N 1
ATOM 2419 C CA . THR A 1 296 ? 1.384 -9.437 15.740 1.00 85.00 296 THR A CA 1
ATOM 2420 C C . THR A 1 296 ? 0.816 -10.811 15.365 1.00 85.00 296 THR A C 1
ATOM 2422 O O . THR A 1 296 ? 0.611 -11.643 16.246 1.00 85.00 296 THR A O 1
ATOM 2425 N N . SER A 1 297 ? 0.595 -11.066 14.073 1.00 83.50 297 SER A N 1
ATOM 2426 C CA . SER A 1 297 ? 0.088 -12.346 13.557 1.00 83.50 297 SER A CA 1
ATOM 2427 C C . SER A 1 297 ? 1.143 -13.455 13.492 1.00 83.50 297 SER A C 1
ATOM 2429 O O . SER A 1 297 ? 0.806 -14.625 13.345 1.00 83.50 297 SER A O 1
ATOM 2431 N N . LEU A 1 298 ? 2.430 -13.115 13.600 1.00 85.25 298 LEU A N 1
ATOM 2432 C CA . LEU A 1 298 ? 3.514 -14.086 13.497 1.00 85.25 298 LEU A CA 1
ATOM 2433 C C . LEU A 1 298 ? 3.734 -14.861 14.812 1.00 85.25 298 LEU A C 1
ATOM 2435 O O . LEU A 1 298 ? 3.507 -14.338 15.905 1.00 85.25 298 LEU A O 1
ATOM 2439 N N . PRO A 1 299 ? 4.228 -16.110 14.746 1.00 81.38 299 PRO A N 1
ATOM 2440 C CA . PRO A 1 299 ? 4.678 -16.845 15.927 1.00 81.38 299 PRO A CA 1
ATOM 2441 C C . PRO A 1 299 ? 5.809 -16.132 16.705 1.00 81.38 299 PRO A C 1
ATOM 2443 O O . PRO A 1 299 ? 6.663 -15.461 16.123 1.00 81.38 299 PRO A O 1
ATOM 2446 N N . ASP A 1 300 ? 5.874 -16.320 18.030 1.00 78.94 300 ASP A N 1
ATOM 2447 C CA . ASP A 1 300 ? 6.822 -15.606 18.921 1.00 78.94 300 ASP A CA 1
ATOM 2448 C C . ASP A 1 300 ? 8.302 -16.007 18.708 1.00 78.94 300 ASP A C 1
ATOM 2450 O O . ASP A 1 300 ? 9.246 -15.328 19.138 1.00 78.94 300 ASP A O 1
ATOM 2454 N N . ASN A 1 301 ? 8.529 -17.142 18.042 1.00 80.88 301 ASN A N 1
ATOM 2455 C CA . ASN A 1 301 ? 9.856 -17.606 17.642 1.00 80.88 301 ASN A CA 1
ATOM 2456 C C . ASN A 1 301 ? 10.363 -16.942 16.349 1.00 80.88 301 ASN A C 1
ATOM 2458 O O . ASN A 1 301 ? 11.556 -17.037 16.066 1.00 80.88 301 ASN A O 1
ATOM 2462 N N . VAL A 1 302 ? 9.508 -16.252 15.588 1.00 86.25 302 VAL A N 1
ATOM 2463 C CA . VAL A 1 302 ? 9.909 -15.514 14.382 1.00 86.25 302 VAL A CA 1
ATOM 2464 C C . VAL A 1 302 ? 10.524 -14.174 14.779 1.00 86.25 302 VAL A C 1
ATOM 2466 O O . VAL A 1 302 ? 9.976 -13.445 15.593 1.00 86.25 302 VAL A O 1
ATOM 2469 N N . PHE A 1 303 ? 11.663 -13.810 14.188 1.00 86.06 303 PHE A N 1
ATOM 2470 C CA . PHE A 1 303 ? 12.375 -12.573 14.537 1.00 86.06 303 PHE A CA 1
ATOM 2471 C C . PHE A 1 303 ? 11.506 -11.309 14.390 1.00 86.06 303 PHE A C 1
ATOM 2473 O O . PHE A 1 303 ? 11.498 -10.461 15.278 1.00 86.06 303 PHE A O 1
ATOM 2480 N N . PHE A 1 304 ? 10.719 -11.224 13.313 1.00 88.00 304 PHE A N 1
ATOM 2481 C CA . PHE A 1 304 ? 9.887 -10.058 13.002 1.00 88.00 304 PHE A CA 1
ATOM 2482 C C . PHE A 1 304 ? 8.769 -9.801 14.034 1.00 88.00 304 PHE A C 1
ATOM 2484 O O . PHE A 1 304 ? 8.392 -8.651 14.244 1.00 88.00 304 PHE A O 1
ATOM 2491 N N . SER A 1 305 ? 8.275 -10.827 14.745 1.00 86.56 305 SER A N 1
ATOM 2492 C CA . SER A 1 305 ? 7.234 -10.651 15.779 1.00 86.56 305 SER A CA 1
ATOM 2493 C C . SER A 1 305 ? 7.740 -9.930 17.034 1.00 86.56 305 SER A C 1
ATOM 2495 O O . SER A 1 305 ? 6.951 -9.468 17.860 1.00 86.56 305 SER A O 1
ATOM 2497 N N . ARG A 1 306 ? 9.065 -9.802 17.173 1.00 87.94 306 ARG A N 1
ATOM 2498 C CA . ARG A 1 306 ? 9.735 -9.160 18.311 1.00 87.94 306 ARG A CA 1
ATOM 2499 C C . ARG A 1 306 ? 9.993 -7.675 18.095 1.00 87.94 306 ARG A C 1
ATOM 2501 O O . ARG A 1 306 ? 10.452 -7.011 19.021 1.00 87.94 306 ARG A O 1
ATOM 2508 N N . PHE A 1 307 ? 9.722 -7.152 16.902 1.00 89.12 307 PHE A N 1
ATOM 2509 C CA . PHE A 1 307 ? 9.912 -5.738 16.617 1.00 89.12 307 PHE A CA 1
ATOM 2510 C C . PHE A 1 307 ? 8.931 -4.872 17.403 1.00 89.12 307 PHE A C 1
ATOM 2512 O O . PHE A 1 307 ? 7.744 -5.184 17.532 1.00 89.12 307 PHE A O 1
ATOM 2519 N N . SER A 1 308 ? 9.454 -3.778 17.952 1.00 87.06 308 SER A N 1
ATOM 2520 C CA . SER A 1 308 ? 8.660 -2.762 18.629 1.00 87.06 308 SER A CA 1
ATOM 2521 C C . SER A 1 308 ? 8.030 -1.797 17.626 1.00 87.06 308 SER A C 1
ATOM 2523 O O . SER A 1 308 ? 8.439 -1.732 16.465 1.00 87.06 308 SER A O 1
ATOM 2525 N N . LEU A 1 309 ? 7.044 -1.018 18.081 1.00 87.25 309 LEU A N 1
ATOM 2526 C CA . LEU A 1 309 ? 6.364 -0.022 17.247 1.00 87.25 309 LEU A CA 1
ATOM 2527 C C . LEU A 1 309 ? 7.351 0.951 16.548 1.00 87.25 309 LEU A C 1
ATOM 2529 O O . LEU A 1 309 ? 7.271 1.058 15.326 1.00 87.25 309 LEU A O 1
ATOM 2533 N N . PRO A 1 310 ? 8.337 1.577 17.237 1.00 85.25 310 PRO A N 1
ATOM 2534 C CA . PRO A 1 310 ? 9.307 2.453 16.565 1.00 85.25 310 PRO A CA 1
ATOM 2535 C C . PRO A 1 310 ? 10.192 1.759 15.524 1.00 85.25 310 PRO A C 1
ATOM 2537 O O . PRO A 1 310 ? 10.652 2.399 14.590 1.00 85.25 310 PRO A O 1
ATOM 2540 N N . VAL A 1 311 ? 10.481 0.463 15.689 1.00 85.25 311 VAL A N 1
ATOM 2541 C CA . VAL A 1 311 ? 11.290 -0.279 14.707 1.00 85.25 311 VAL A CA 1
ATOM 2542 C C . VAL A 1 311 ? 10.456 -0.577 13.466 1.00 85.25 311 VAL A C 1
ATOM 2544 O O . VAL A 1 311 ? 10.928 -0.415 12.344 1.00 85.25 311 VAL A O 1
ATOM 2547 N N . LEU A 1 312 ? 9.192 -0.966 13.656 1.00 90.56 312 LEU A N 1
ATOM 2548 C CA . LEU A 1 312 ? 8.272 -1.212 12.548 1.00 90.56 312 LEU A CA 1
ATOM 2549 C C . LEU A 1 312 ? 8.004 0.050 11.716 1.00 90.56 312 LEU A C 1
ATOM 2551 O O . LEU A 1 312 ? 7.801 -0.052 10.509 1.00 90.56 312 LEU A O 1
ATOM 2555 N N . SER A 1 313 ? 8.032 1.237 12.328 1.00 90.25 313 SER A N 1
ATOM 2556 C CA . SER A 1 313 ? 7.794 2.496 11.616 1.00 90.25 313 SER A CA 1
ATOM 2557 C C . SER A 1 313 ? 8.959 2.929 10.723 1.00 90.25 313 SER A C 1
ATOM 2559 O O . SER A 1 313 ? 8.786 3.839 9.918 1.00 90.25 313 SER A O 1
ATOM 2561 N N . ILE A 1 314 ? 10.114 2.261 10.780 1.00 89.12 314 ILE A N 1
ATOM 2562 C CA . ILE A 1 314 ? 11.229 2.512 9.855 1.00 89.12 314 ILE A CA 1
ATOM 2563 C C . ILE A 1 314 ? 10.941 1.914 8.473 1.00 89.12 314 ILE A C 1
ATOM 2565 O O . ILE A 1 314 ? 11.374 2.472 7.469 1.00 89.12 314 ILE A O 1
ATOM 2569 N N . PHE A 1 315 ? 10.196 0.804 8.382 1.00 91.69 315 PHE A N 1
ATOM 2570 C CA . PHE A 1 315 ? 9.971 0.132 7.095 1.00 91.69 315 PHE A CA 1
ATOM 2571 C C . PHE A 1 315 ? 9.266 1.026 6.060 1.00 91.69 315 PHE A C 1
ATOM 2573 O O . PHE A 1 315 ? 9.753 1.083 4.931 1.00 91.69 315 PHE A O 1
ATOM 2580 N N . PRO A 1 316 ? 8.194 1.772 6.397 1.00 95.31 316 PRO A N 1
ATOM 2581 C CA . PRO A 1 316 ? 7.604 2.727 5.458 1.00 95.31 316 PRO A CA 1
ATOM 2582 C C . PRO A 1 316 ? 8.525 3.912 5.134 1.00 95.31 316 PRO A C 1
ATOM 2584 O O . PRO A 1 316 ? 8.500 4.390 4.006 1.00 95.31 316 PRO A O 1
ATOM 2587 N N . VAL A 1 317 ? 9.381 4.353 6.072 1.00 93.50 317 VAL A N 1
ATOM 2588 C CA . VAL A 1 317 ? 10.396 5.395 5.801 1.00 93.50 317 VAL A CA 1
ATOM 2589 C C . VAL A 1 317 ? 11.374 4.903 4.732 1.00 93.50 317 VAL A C 1
ATOM 2591 O O . VAL A 1 317 ? 11.608 5.599 3.750 1.00 93.50 317 VAL A O 1
ATOM 2594 N N . PHE A 1 318 ? 11.888 3.679 4.887 1.00 91.25 318 PHE A N 1
ATOM 2595 C CA . PHE A 1 318 ? 12.769 3.044 3.907 1.00 91.25 318 PHE A CA 1
ATOM 2596 C C . PHE A 1 318 ? 12.081 2.888 2.548 1.00 91.25 318 PHE A C 1
ATOM 2598 O O . PHE A 1 318 ? 12.641 3.293 1.534 1.00 91.25 318 PHE A O 1
ATOM 2605 N N . LEU A 1 319 ? 10.862 2.336 2.527 1.00 92.94 319 LEU A N 1
ATOM 2606 C CA . LEU A 1 319 ? 10.103 2.129 1.293 1.00 92.94 319 LEU A CA 1
ATOM 2607 C C . LEU A 1 319 ? 9.868 3.449 0.552 1.00 92.94 319 LEU A C 1
ATOM 2609 O O . LEU A 1 319 ? 10.046 3.511 -0.662 1.00 92.94 319 LEU A O 1
ATOM 2613 N N . PHE A 1 320 ? 9.486 4.506 1.263 1.00 95.94 320 PHE A N 1
ATOM 2614 C CA . PHE A 1 320 ? 9.285 5.812 0.655 1.00 95.94 320 PHE A CA 1
ATOM 2615 C C . PHE A 1 320 ? 10.607 6.391 0.135 1.00 95.94 320 PHE A C 1
ATOM 2617 O O . PHE A 1 320 ? 10.713 6.712 -1.047 1.00 95.94 320 PHE A O 1
ATOM 2624 N N . GLN A 1 321 ? 11.642 6.468 0.974 1.00 91.75 321 GLN A N 1
ATOM 2625 C CA . GLN A 1 321 ? 12.921 7.060 0.584 1.00 91.75 321 GLN A CA 1
ATOM 2626 C C . GLN A 1 321 ? 13.556 6.331 -0.604 1.00 91.75 321 GLN A C 1
ATOM 2628 O O . GLN A 1 321 ? 14.034 6.986 -1.525 1.00 91.75 321 GLN A O 1
ATOM 2633 N N . ASP A 1 322 ? 13.512 4.997 -0.640 1.00 86.88 322 ASP A N 1
ATOM 2634 C CA . ASP A 1 322 ? 14.107 4.219 -1.731 1.00 86.88 322 ASP A CA 1
ATOM 2635 C C . ASP A 1 322 ? 13.537 4.593 -3.112 1.00 86.88 322 ASP A C 1
ATOM 2637 O O . ASP A 1 322 ? 14.269 4.623 -4.103 1.00 86.88 322 ASP A O 1
ATOM 2641 N N . ASN A 1 323 ? 12.252 4.961 -3.161 1.00 89.88 323 ASN A N 1
ATOM 2642 C CA . ASN A 1 323 ? 11.533 5.267 -4.399 1.00 89.88 323 ASN A CA 1
ATOM 2643 C C . ASN A 1 323 ? 11.426 6.771 -4.708 1.00 89.88 323 ASN A C 1
ATOM 2645 O O . ASN A 1 323 ? 11.243 7.141 -5.871 1.00 89.88 323 ASN A O 1
ATOM 2649 N N . PHE A 1 324 ? 11.553 7.638 -3.698 1.00 93.06 324 PHE A N 1
ATOM 2650 C CA . PHE A 1 324 ? 11.373 9.091 -3.823 1.00 93.06 324 PHE A CA 1
ATOM 2651 C C . PHE A 1 324 ? 12.675 9.898 -3.704 1.00 93.06 324 PHE A C 1
ATOM 2653 O O . PHE A 1 324 ? 12.684 11.086 -4.024 1.00 93.06 324 PHE A O 1
ATOM 2660 N N . ASP A 1 325 ? 13.789 9.275 -3.316 1.00 88.69 325 ASP A N 1
ATOM 2661 C CA . ASP A 1 325 ? 15.112 9.901 -3.304 1.00 88.69 325 ASP A CA 1
ATOM 2662 C C . ASP A 1 325 ? 15.628 10.125 -4.740 1.00 88.69 325 ASP A C 1
ATOM 2664 O O . ASP A 1 325 ? 16.343 9.299 -5.310 1.00 88.69 325 ASP A O 1
ATOM 2668 N N . SER A 1 326 ? 15.202 11.220 -5.377 1.00 85.75 326 SER A N 1
ATOM 2669 C CA . SER A 1 326 ? 15.589 11.612 -6.736 1.00 85.75 326 SER A CA 1
ATOM 2670 C C . SER A 1 326 ? 15.565 13.127 -6.902 1.00 85.75 326 SER A C 1
ATOM 2672 O O . SER A 1 326 ? 14.579 13.772 -6.556 1.00 85.75 326 SER A O 1
ATOM 2674 N N . ILE A 1 327 ? 16.598 13.695 -7.533 1.00 85.31 327 ILE A N 1
ATOM 2675 C CA . ILE A 1 327 ? 16.724 15.145 -7.785 1.00 85.31 327 ILE A CA 1
ATOM 2676 C C . ILE A 1 327 ? 15.486 15.712 -8.497 1.00 85.31 327 ILE A C 1
ATOM 2678 O O . ILE A 1 327 ? 15.024 16.802 -8.167 1.00 85.31 327 ILE A O 1
ATOM 2682 N N . THR A 1 328 ? 14.891 14.950 -9.421 1.00 88.19 328 THR A N 1
ATOM 2683 C CA . THR A 1 328 ? 13.665 15.359 -10.134 1.00 88.19 328 THR A CA 1
ATOM 2684 C C . THR A 1 328 ? 12.464 15.569 -9.205 1.00 88.19 328 THR A C 1
ATOM 2686 O O . THR A 1 328 ? 11.534 16.284 -9.574 1.00 88.19 328 THR A O 1
ATOM 2689 N N . LEU A 1 329 ? 12.465 14.962 -8.013 1.00 92.31 329 LEU A N 1
ATOM 2690 C CA . LEU A 1 329 ? 11.412 15.054 -7.000 1.00 92.31 329 LEU A CA 1
ATOM 2691 C C . LEU A 1 329 ? 11.713 16.091 -5.915 1.00 92.31 329 LEU A C 1
ATOM 2693 O O . LEU A 1 329 ? 10.856 16.320 -5.066 1.00 92.31 329 LEU A O 1
ATOM 2697 N N . LYS A 1 330 ? 12.872 16.768 -5.959 1.00 93.25 330 LYS A N 1
ATOM 2698 C CA . LYS A 1 330 ? 13.281 17.756 -4.949 1.00 93.25 330 LYS A CA 1
ATOM 2699 C C . LYS A 1 330 ? 12.207 18.814 -4.697 1.00 93.25 330 LYS A C 1
ATOM 2701 O O . LYS A 1 330 ? 11.848 19.064 -3.550 1.00 93.25 330 LYS A O 1
ATOM 2706 N N . LYS A 1 331 ? 11.666 19.418 -5.761 1.00 94.56 331 LYS A N 1
ATOM 2707 C CA . LYS A 1 331 ? 10.650 20.473 -5.648 1.00 94.56 331 LYS A CA 1
ATOM 2708 C C . LYS A 1 331 ? 9.288 19.942 -5.156 1.00 94.56 331 LYS A C 1
ATOM 2710 O O . LYS A 1 331 ? 8.807 20.493 -4.169 1.00 94.56 331 LYS A O 1
ATOM 2715 N N . PRO A 1 332 ? 8.701 18.867 -5.723 1.00 97.06 332 PRO A N 1
ATOM 2716 C CA . PRO A 1 332 ? 7.484 18.256 -5.176 1.00 97.06 332 PRO A CA 1
ATOM 2717 C C . PRO A 1 332 ? 7.597 17.826 -3.707 1.00 97.06 332 PRO A C 1
ATOM 2719 O O . PRO A 1 332 ? 6.666 18.040 -2.936 1.00 97.06 332 PRO A O 1
ATOM 2722 N N . ILE A 1 333 ? 8.736 17.249 -3.304 1.00 96.88 333 ILE A N 1
ATOM 2723 C CA . ILE A 1 333 ? 9.013 16.849 -1.914 1.00 96.88 333 ILE A CA 1
ATOM 2724 C C . ILE A 1 333 ? 9.059 18.069 -0.993 1.00 96.88 333 ILE A C 1
ATOM 2726 O O . ILE A 1 333 ? 8.463 18.038 0.080 1.00 96.88 333 ILE A O 1
ATOM 2730 N N . ALA A 1 334 ? 9.721 19.150 -1.420 1.00 95.06 334 ALA A N 1
ATOM 2731 C CA . ALA A 1 334 ? 9.767 20.399 -0.667 1.00 95.06 334 ALA A CA 1
ATOM 2732 C C . ALA A 1 334 ? 8.364 20.978 -0.442 1.00 95.06 334 ALA A C 1
ATOM 2734 O O . ALA A 1 334 ? 8.004 21.275 0.691 1.00 95.06 334 ALA A O 1
ATOM 2735 N N . LEU A 1 335 ? 7.558 21.064 -1.507 1.00 96.50 335 LEU A N 1
ATOM 2736 C CA . LEU A 1 335 ? 6.186 21.571 -1.425 1.00 96.50 335 LEU A CA 1
ATOM 2737 C C . LEU A 1 335 ? 5.307 20.698 -0.520 1.00 96.50 335 LEU A C 1
ATOM 2739 O O . LEU A 1 335 ? 4.519 21.222 0.259 1.00 96.50 335 LEU A O 1
ATOM 2743 N N . ALA A 1 336 ? 5.450 19.371 -0.601 1.00 97.50 336 ALA A N 1
ATOM 2744 C CA . ALA A 1 336 ? 4.695 18.450 0.244 1.00 97.50 336 ALA A CA 1
ATOM 2745 C C . ALA A 1 336 ? 5.076 18.611 1.720 1.00 97.50 336 ALA A C 1
ATOM 2747 O O . ALA A 1 336 ? 4.206 18.562 2.583 1.00 97.50 336 ALA A O 1
ATOM 2748 N N . LEU A 1 337 ? 6.366 18.806 2.009 1.00 95.31 337 LEU A N 1
ATOM 2749 C CA . LEU A 1 337 ? 6.845 19.036 3.366 1.00 95.31 337 LEU A CA 1
ATOM 2750 C C . LEU A 1 337 ? 6.331 20.360 3.936 1.00 95.31 337 LEU A C 1
ATOM 2752 O O . LEU A 1 337 ? 5.864 20.372 5.071 1.00 95.31 337 LEU A O 1
ATOM 2756 N N . ASP A 1 338 ? 6.404 21.442 3.160 1.00 93.56 338 ASP A N 1
ATOM 2757 C CA . ASP A 1 338 ? 5.937 22.764 3.586 1.00 93.56 338 ASP A CA 1
ATOM 2758 C C . ASP A 1 338 ? 4.432 22.729 3.908 1.00 93.56 338 ASP A C 1
ATOM 2760 O O . ASP A 1 338 ? 4.029 23.117 5.000 1.00 93.56 338 ASP A O 1
ATOM 2764 N N . GLU A 1 339 ? 3.614 22.134 3.033 1.00 96.06 339 GLU A N 1
ATOM 2765 C CA . GLU A 1 339 ? 2.169 21.996 3.264 1.00 96.06 339 GLU A CA 1
ATOM 2766 C C . GLU A 1 339 ? 1.843 21.109 4.476 1.00 96.06 339 GLU A C 1
ATOM 2768 O O . GLU A 1 339 ? 0.937 21.415 5.246 1.00 96.06 339 GLU A O 1
ATOM 2773 N N . LEU A 1 340 ? 2.593 20.023 4.695 1.00 95.19 340 LEU A N 1
ATOM 2774 C CA . LEU A 1 340 ? 2.410 19.184 5.883 1.00 95.19 340 LEU A CA 1
ATOM 2775 C C . LEU A 1 340 ? 2.789 19.917 7.179 1.00 95.19 340 LEU A C 1
ATOM 2777 O O . LEU A 1 340 ? 2.162 19.679 8.212 1.00 95.19 340 LEU A O 1
ATOM 2781 N N . LEU A 1 341 ? 3.810 20.780 7.148 1.00 92.50 341 LEU A N 1
ATOM 2782 C CA . LEU A 1 341 ? 4.191 21.613 8.291 1.00 92.50 341 LEU A CA 1
ATOM 2783 C C . LEU A 1 341 ? 3.118 22.666 8.591 1.00 92.50 341 LEU A C 1
ATOM 2785 O O . LEU A 1 341 ? 2.777 22.847 9.758 1.00 92.50 341 LEU A O 1
ATOM 2789 N N . ASP A 1 342 ? 2.549 23.290 7.560 1.00 93.00 342 ASP A N 1
ATOM 2790 C CA . ASP A 1 342 ? 1.436 24.231 7.709 1.00 93.00 342 ASP A CA 1
ATOM 2791 C C . ASP A 1 342 ? 0.198 23.527 8.297 1.00 93.00 342 ASP A C 1
ATOM 2793 O O . ASP A 1 342 ? -0.374 23.988 9.288 1.00 93.00 342 ASP A O 1
ATOM 2797 N N . GLU A 1 343 ? -0.160 22.345 7.776 1.00 93.25 343 GLU A N 1
ATOM 2798 C CA . GLU A 1 343 ? -1.228 21.506 8.340 1.00 93.25 343 GLU A CA 1
ATOM 2799 C C . GLU A 1 343 ? -0.957 21.157 9.812 1.00 93.25 343 GLU A C 1
ATOM 2801 O O . GLU A 1 343 ? -1.862 21.200 10.647 1.00 93.25 343 GLU A O 1
ATOM 2806 N N . TYR A 1 344 ? 0.286 20.826 10.170 1.00 92.38 344 TYR A N 1
ATOM 2807 C CA . TYR A 1 344 ? 0.657 20.560 11.559 1.00 92.38 344 TYR A CA 1
ATOM 2808 C C . TYR A 1 344 ? 0.494 21.800 12.451 1.00 92.38 344 TYR A C 1
ATOM 2810 O O . TYR A 1 344 ? -0.050 21.688 13.553 1.00 92.38 344 TYR A O 1
ATOM 2818 N N . ASP A 1 345 ? 0.911 22.982 11.999 1.00 90.19 345 ASP A N 1
ATOM 2819 C CA . ASP A 1 345 ? 0.793 24.233 12.758 1.00 90.19 345 ASP A CA 1
ATOM 2820 C C . ASP A 1 345 ? -0.671 24.646 12.981 1.00 90.19 345 ASP A C 1
ATOM 2822 O O . ASP A 1 345 ? -1.005 25.277 13.991 1.00 90.19 345 ASP A O 1
ATOM 2826 N N . GLU A 1 346 ? -1.565 24.289 12.062 1.00 91.44 346 GLU A N 1
ATOM 2827 C CA . GLU A 1 346 ? -3.007 24.457 12.231 1.00 91.44 346 GLU A CA 1
ATOM 2828 C C . GLU A 1 346 ? -3.595 23.417 13.189 1.00 91.44 346 GLU A C 1
ATOM 2830 O O . GLU A 1 346 ? -4.251 23.769 14.173 1.00 91.44 346 GLU A O 1
ATOM 2835 N N . LYS A 1 347 ? -3.348 22.127 12.934 1.00 90.19 347 LYS A N 1
ATOM 2836 C CA . LYS A 1 347 ? -3.985 21.026 13.670 1.00 90.19 347 LYS A CA 1
ATOM 2837 C C . LYS A 1 347 ? -3.436 20.848 15.084 1.00 90.19 347 LYS A C 1
ATOM 2839 O O . LYS A 1 347 ? -4.181 20.422 15.959 1.00 90.19 347 LYS A O 1
ATOM 2844 N N . SER A 1 348 ? -2.180 21.210 15.348 1.00 87.50 348 SER A N 1
ATOM 2845 C CA . SER A 1 348 ? -1.577 21.144 16.692 1.00 87.50 348 SER A CA 1
ATOM 2846 C C . SER A 1 348 ? -2.194 22.126 17.694 1.00 87.50 348 SER A C 1
ATOM 2848 O O . SER A 1 348 ? -2.063 21.928 18.902 1.00 87.50 348 SER A O 1
ATOM 2850 N N . LYS A 1 349 ? -2.885 23.169 17.212 1.00 88.50 349 LYS A N 1
ATOM 2851 C CA . LYS A 1 349 ? -3.632 24.126 18.046 1.00 88.50 349 LYS A CA 1
ATOM 2852 C C . LYS A 1 349 ? -4.995 23.588 18.481 1.00 88.50 349 LYS A C 1
ATOM 2854 O O . LYS A 1 349 ? -5.586 24.132 19.412 1.00 88.50 349 LYS A O 1
ATOM 2859 N N . LEU A 1 350 ? -5.502 22.553 17.811 1.00 84.56 350 LEU A N 1
ATOM 2860 C CA . LEU A 1 350 ? -6.753 21.901 18.172 1.00 84.56 350 LEU A CA 1
ATOM 2861 C C . LEU A 1 350 ? -6.504 20.962 19.354 1.00 84.56 350 LEU A C 1
ATOM 2863 O O . LEU A 1 350 ? -5.639 20.085 19.305 1.00 84.56 350 LEU A O 1
ATOM 2867 N N . GLU A 1 351 ? -7.278 21.134 20.420 1.00 77.81 351 GLU A N 1
ATOM 2868 C CA . GLU A 1 351 ? -7.198 20.263 21.587 1.00 77.81 351 GLU A CA 1
ATOM 2869 C C . GLU A 1 351 ? -7.547 18.818 21.187 1.00 77.81 351 GLU A C 1
ATOM 2871 O O . GLU A 1 351 ? -8.595 18.574 20.599 1.00 77.81 351 GLU A O 1
ATOM 2876 N N . ASN A 1 352 ? -6.671 17.856 21.495 1.00 73.88 352 ASN A N 1
ATOM 2877 C CA . ASN A 1 352 ? -6.874 16.420 21.252 1.00 73.88 352 ASN A CA 1
ATOM 2878 C C . ASN A 1 352 ? -7.159 16.006 19.789 1.00 73.88 352 ASN A C 1
ATOM 2880 O O . ASN A 1 352 ? -7.857 15.015 19.564 1.00 73.88 352 ASN A O 1
ATOM 2884 N N . TYR A 1 353 ? -6.596 16.697 18.786 1.00 82.94 353 TYR A N 1
ATOM 2885 C CA . TYR A 1 353 ? -6.725 16.266 17.385 1.00 82.94 353 TYR A CA 1
ATOM 2886 C C . TYR A 1 353 ? -6.233 14.810 17.187 1.00 82.94 353 TYR A C 1
ATOM 2888 O O . TYR A 1 353 ? -5.054 14.523 17.422 1.00 82.94 353 TYR A O 1
ATOM 2896 N N . PRO A 1 354 ? -7.096 13.878 16.732 1.00 79.50 354 PRO A N 1
ATOM 2897 C CA . PRO A 1 354 ? -6.841 12.436 16.828 1.00 79.50 354 PRO A CA 1
ATOM 2898 C C . PRO A 1 354 ? -5.757 11.900 15.886 1.00 79.50 354 PRO A C 1
ATOM 2900 O O . PRO A 1 354 ? -5.327 10.763 16.067 1.00 79.50 354 PRO A O 1
ATOM 2903 N N . TYR A 1 355 ? -5.331 12.683 14.891 1.00 88.88 355 TYR A N 1
ATOM 2904 C CA . TYR A 1 355 ? -4.379 12.258 13.858 1.00 88.88 355 TYR A CA 1
ATOM 2905 C C . TYR A 1 355 ? -3.131 13.133 13.791 1.00 88.88 355 TYR A C 1
ATOM 2907 O O . TYR A 1 355 ? -2.406 13.114 12.795 1.00 88.88 355 TYR A O 1
ATOM 2915 N N . LEU A 1 356 ? -2.848 13.892 14.853 1.00 89.38 356 LEU A N 1
ATOM 2916 C CA . LEU A 1 356 ? -1.641 14.714 14.909 1.00 89.38 356 LEU A CA 1
ATOM 2917 C C . LEU A 1 356 ? -0.378 13.853 14.750 1.00 89.38 356 LEU A C 1
ATOM 2919 O O . LEU A 1 356 ? 0.543 14.224 14.028 1.00 89.38 356 LEU A O 1
ATOM 2923 N N . ASP A 1 357 ? -0.373 12.661 15.351 1.00 90.00 357 ASP A N 1
ATOM 2924 C CA . ASP A 1 357 ? 0.711 11.684 15.229 1.00 90.00 357 ASP A CA 1
ATOM 2925 C C . ASP A 1 357 ? 0.906 11.182 13.781 1.00 90.00 357 ASP A C 1
ATOM 2927 O O . ASP A 1 357 ? 2.040 10.941 13.362 1.00 90.00 357 ASP A O 1
ATOM 2931 N N . ASN A 1 358 ? -0.157 11.107 12.969 1.00 93.31 358 ASN A N 1
ATOM 2932 C CA . ASN A 1 358 ? -0.029 10.782 11.544 1.00 93.31 358 ASN A CA 1
ATOM 2933 C C . ASN A 1 358 ? 0.665 11.900 10.767 1.00 93.31 358 ASN A C 1
ATOM 2935 O O . ASN A 1 358 ? 1.480 11.611 9.893 1.00 93.31 358 ASN A O 1
ATOM 2939 N N . LEU A 1 359 ? 0.333 13.165 11.055 1.00 92.81 359 LEU A N 1
ATOM 2940 C CA . LEU A 1 359 ? 0.993 14.317 10.435 1.00 92.81 359 LEU A CA 1
ATOM 2941 C C . LEU A 1 359 ? 2.474 14.340 10.802 1.00 92.81 359 LEU A C 1
ATOM 2943 O O . LEU A 1 359 ? 3.312 14.396 9.906 1.00 92.81 359 LEU A O 1
ATOM 2947 N N . ILE A 1 360 ? 2.800 14.184 12.090 1.00 91.06 360 ILE A N 1
ATOM 2948 C CA . ILE A 1 360 ? 4.190 14.094 12.557 1.00 91.06 360 ILE A CA 1
ATOM 2949 C C . ILE A 1 360 ? 4.919 12.964 11.826 1.00 91.06 360 ILE A C 1
ATOM 2951 O O . ILE A 1 360 ? 6.010 13.174 11.305 1.00 91.06 360 ILE A O 1
ATOM 2955 N N . TYR A 1 361 ? 4.323 11.774 11.738 1.00 92.75 361 TYR A N 1
ATOM 2956 C CA . TYR A 1 361 ? 4.958 10.641 11.071 1.00 92.75 361 TYR A CA 1
ATOM 2957 C C . TYR A 1 361 ? 5.190 10.878 9.571 1.00 92.75 361 TYR A C 1
ATOM 2959 O O . TYR A 1 361 ? 6.286 10.612 9.079 1.00 92.75 361 TYR A O 1
ATOM 2967 N N . LYS A 1 362 ? 4.203 11.437 8.857 1.00 95.31 362 LYS A N 1
ATOM 2968 C CA . LYS A 1 362 ? 4.340 11.812 7.440 1.00 95.31 362 LYS A CA 1
ATOM 2969 C C . LYS A 1 362 ? 5.444 12.849 7.238 1.00 95.31 362 LYS A C 1
ATOM 2971 O O . LYS A 1 362 ? 6.283 12.665 6.361 1.00 95.31 362 LYS A O 1
ATOM 2976 N N . ILE A 1 363 ? 5.488 13.882 8.082 1.00 93.19 363 ILE A N 1
ATOM 2977 C CA . ILE A 1 363 ? 6.549 14.893 8.064 1.00 93.19 363 ILE A CA 1
ATOM 2978 C C . ILE A 1 363 ? 7.910 14.218 8.240 1.00 93.19 363 ILE A C 1
ATOM 2980 O O . ILE A 1 363 ? 8.784 14.408 7.403 1.00 93.19 363 ILE A O 1
ATOM 2984 N N . LEU A 1 364 ? 8.070 13.352 9.245 1.00 90.12 364 LEU A N 1
ATOM 2985 C CA . LEU A 1 364 ? 9.327 12.642 9.496 1.00 90.12 364 LEU A CA 1
ATOM 2986 C C . LEU A 1 364 ? 9.789 11.792 8.301 1.00 90.12 364 LEU A C 1
ATOM 2988 O O . LEU A 1 364 ? 10.970 11.840 7.960 1.00 90.12 364 LEU A O 1
ATOM 2992 N N . ILE A 1 365 ? 8.884 11.055 7.642 1.00 93.06 365 ILE A N 1
ATOM 2993 C CA . ILE A 1 365 ? 9.205 10.277 6.429 1.00 93.06 365 ILE A CA 1
ATOM 2994 C C . ILE A 1 365 ? 9.784 11.192 5.337 1.00 93.06 365 ILE A C 1
ATOM 2996 O O . ILE A 1 365 ? 10.845 10.909 4.769 1.00 93.06 365 ILE A O 1
ATOM 3000 N N . VAL A 1 366 ? 9.096 12.302 5.054 1.00 93.69 366 VAL A N 1
ATOM 3001 C CA . VAL A 1 366 ? 9.499 13.242 4.000 1.00 93.69 366 VAL A CA 1
ATOM 3002 C C . VAL A 1 366 ? 10.789 13.960 4.365 1.00 93.69 366 VAL A C 1
ATOM 3004 O O . VAL A 1 366 ? 11.659 14.095 3.513 1.00 93.69 366 VAL A O 1
ATOM 3007 N N . SER A 1 367 ? 10.955 14.383 5.619 1.00 89.81 367 SER A N 1
ATOM 3008 C CA . SER A 1 367 ? 12.154 15.089 6.078 1.00 89.81 367 SER A CA 1
ATOM 3009 C C . SER A 1 367 ? 13.401 14.217 5.994 1.00 89.81 367 SER A C 1
ATOM 3011 O O . SER A 1 367 ? 14.420 14.679 5.493 1.00 89.81 367 SER A O 1
ATOM 3013 N N . VAL A 1 368 ? 13.324 12.949 6.418 1.00 88.06 368 VAL A N 1
ATOM 3014 C CA . VAL A 1 368 ? 14.449 12.004 6.286 1.00 88.06 368 VAL A CA 1
ATOM 3015 C C . VAL A 1 368 ? 14.832 11.832 4.815 1.00 88.06 368 VAL A C 1
ATOM 3017 O O . VAL A 1 368 ? 16.014 11.880 4.482 1.00 88.06 368 VAL A O 1
ATOM 3020 N N . THR A 1 369 ? 13.839 11.709 3.931 1.00 90.69 369 THR A N 1
ATOM 3021 C CA . THR A 1 369 ? 14.070 11.612 2.483 1.00 90.69 369 THR A CA 1
ATOM 3022 C C . THR A 1 369 ? 14.708 12.889 1.933 1.00 90.69 369 THR A C 1
ATOM 3024 O O . THR A 1 369 ? 15.708 12.814 1.221 1.00 90.69 369 THR A O 1
ATOM 3027 N N . ALA A 1 370 ? 14.183 14.062 2.297 1.00 90.50 370 ALA A N 1
ATOM 3028 C CA . ALA A 1 370 ? 14.676 15.373 1.873 1.00 90.50 370 ALA A CA 1
ATOM 3029 C C . ALA A 1 370 ? 16.129 15.634 2.312 1.00 90.50 370 ALA A C 1
ATOM 3031 O O . ALA A 1 370 ? 16.895 16.254 1.579 1.00 90.50 370 ALA A O 1
ATOM 3032 N N . SER A 1 371 ? 16.535 15.123 3.475 1.00 86.06 371 SER A N 1
ATOM 3033 C CA . SER A 1 371 ? 17.904 15.244 3.993 1.00 86.06 371 SER A CA 1
ATOM 3034 C C . SER A 1 371 ? 18.888 14.199 3.451 1.00 86.06 371 SER A C 1
ATOM 3036 O O . SER A 1 371 ? 20.013 14.107 3.943 1.00 86.06 371 SER A O 1
ATOM 3038 N N . SER A 1 372 ? 18.485 13.389 2.469 1.00 86.00 372 SER A N 1
ATOM 3039 C CA . SER A 1 372 ? 19.400 12.508 1.739 1.00 86.00 372 SER A CA 1
ATOM 3040 C C . SER A 1 372 ? 20.495 13.305 1.020 1.00 86.00 372 SER A C 1
ATOM 3042 O O . SER A 1 372 ? 20.280 14.448 0.615 1.00 86.00 372 SER A O 1
ATOM 3044 N N . ASP A 1 373 ? 21.652 12.671 0.792 1.00 82.06 373 ASP A N 1
ATOM 3045 C CA . ASP A 1 373 ? 22.790 13.296 0.092 1.00 82.06 373 ASP A CA 1
ATOM 3046 C C . ASP A 1 373 ? 22.404 13.810 -1.317 1.00 82.06 373 ASP A C 1
ATOM 3048 O O . ASP A 1 373 ? 23.011 14.751 -1.823 1.00 82.06 373 ASP A O 1
ATOM 3052 N N . ARG A 1 374 ? 21.392 13.212 -1.968 1.00 80.31 374 ARG A N 1
ATOM 3053 C CA . ARG A 1 374 ?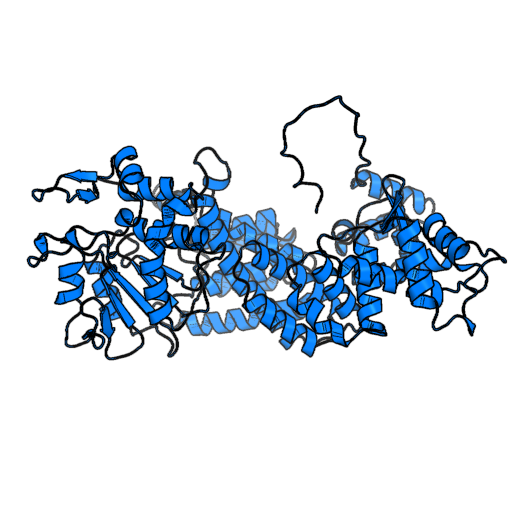 20.975 13.578 -3.335 1.00 80.31 374 ARG A CA 1
ATOM 3054 C C . ARG A 1 374 ? 20.039 14.778 -3.363 1.00 80.31 374 ARG A C 1
ATOM 3056 O O . ARG A 1 374 ? 20.114 15.597 -4.278 1.00 80.31 374 ARG A O 1
ATOM 3063 N N . LEU A 1 375 ? 19.121 14.864 -2.400 1.00 86.19 375 LEU A N 1
ATOM 3064 C CA . LEU A 1 375 ? 18.203 15.995 -2.300 1.00 86.19 375 LEU A CA 1
ATOM 3065 C C . LEU A 1 375 ? 18.873 17.199 -1.634 1.00 86.19 375 LEU A C 1
ATOM 3067 O O . LEU A 1 375 ? 18.562 18.327 -2.030 1.00 86.19 375 LEU A O 1
ATOM 3071 N N . ALA A 1 376 ? 19.824 16.972 -0.720 1.00 84.81 376 ALA A N 1
ATOM 3072 C CA . ALA A 1 376 ? 20.618 17.999 -0.043 1.00 84.81 376 ALA A CA 1
ATOM 3073 C C . ALA A 1 376 ? 19.727 19.123 0.521 1.00 84.81 376 ALA A C 1
ATOM 3075 O O . ALA A 1 376 ? 19.827 20.293 0.135 1.00 84.81 376 ALA A O 1
ATOM 3076 N N . MET A 1 377 ? 18.734 18.722 1.323 1.00 86.81 377 MET A N 1
ATOM 3077 C CA . MET A 1 377 ? 17.835 19.610 2.067 1.00 86.81 377 MET A CA 1
ATOM 3078 C C . MET A 1 377 ? 17.948 19.330 3.573 1.00 86.81 377 MET A C 1
ATOM 3080 O O . MET A 1 377 ? 16.955 19.079 4.255 1.00 86.81 377 MET A O 1
ATOM 3084 N N . GLU A 1 378 ? 19.167 19.318 4.103 1.00 76.00 378 GLU A N 1
ATOM 3085 C CA . GLU A 1 378 ? 19.458 19.010 5.508 1.00 76.00 378 GLU A CA 1
ATOM 3086 C C . GLU A 1 378 ? 18.794 20.005 6.473 1.00 76.00 378 GLU A C 1
ATOM 3088 O O . GLU A 1 378 ? 18.244 19.597 7.499 1.00 76.00 378 GLU A O 1
ATOM 3093 N N . ASP A 1 379 ? 18.738 21.288 6.098 1.00 76.94 379 ASP A N 1
ATOM 3094 C CA . ASP A 1 379 ? 18.097 22.350 6.889 1.00 76.94 379 ASP A CA 1
ATOM 3095 C C . ASP A 1 379 ? 16.622 22.051 7.194 1.00 76.94 379 ASP A C 1
ATOM 3097 O O . ASP A 1 379 ? 16.101 22.449 8.238 1.00 76.94 379 ASP A O 1
ATOM 3101 N N . LYS A 1 380 ? 15.943 21.297 6.319 1.00 76.25 380 LYS A N 1
ATOM 3102 C CA . LYS A 1 380 ? 14.534 20.937 6.504 1.00 76.25 380 LYS A CA 1
ATOM 3103 C C . LYS A 1 380 ? 14.313 19.995 7.682 1.00 76.25 380 LYS A C 1
ATOM 3105 O O . LYS A 1 380 ? 13.305 20.126 8.369 1.00 76.25 380 LYS A O 1
ATOM 3110 N N . LEU A 1 381 ? 15.235 19.077 7.971 1.00 75.81 381 LEU A N 1
ATOM 3111 C CA . LEU A 1 381 ? 15.097 18.209 9.143 1.00 75.81 381 LEU A CA 1
ATOM 3112 C C . LEU A 1 381 ? 15.378 18.970 10.445 1.00 75.81 381 LEU A C 1
ATOM 3114 O O . LEU A 1 381 ? 14.699 18.735 11.446 1.00 75.81 381 LEU A O 1
ATOM 3118 N N . ALA A 1 382 ? 16.316 19.920 10.430 1.00 72.81 382 ALA A N 1
ATOM 3119 C CA . ALA A 1 382 ? 16.517 20.830 11.554 1.00 72.81 382 ALA A CA 1
ATOM 3120 C C . ALA A 1 382 ? 15.270 21.705 11.800 1.00 72.81 382 ALA A C 1
ATOM 3122 O O . ALA A 1 382 ? 14.835 21.834 12.946 1.00 72.81 382 ALA A O 1
ATOM 3123 N N . GLU A 1 383 ? 14.646 22.230 10.736 1.00 75.69 383 GLU A N 1
ATOM 3124 C CA . GLU A 1 383 ? 13.372 22.964 10.799 1.00 75.69 383 GLU A CA 1
ATOM 3125 C C . GLU A 1 383 ? 12.274 22.115 11.460 1.00 75.69 383 GLU A C 1
ATOM 3127 O O . GLU A 1 383 ? 11.600 22.569 12.385 1.00 75.69 383 GLU A O 1
ATOM 3132 N N . VAL A 1 384 ? 12.138 20.857 11.040 1.00 76.56 384 VAL A N 1
ATOM 3133 C CA . VAL A 1 384 ? 11.141 19.909 11.559 1.00 76.56 384 VAL A CA 1
ATOM 3134 C C . VAL A 1 384 ? 11.359 19.598 13.036 1.00 76.56 384 VAL A C 1
ATOM 3136 O O . VAL A 1 384 ? 10.399 19.587 13.801 1.00 76.56 384 VAL A O 1
ATOM 3139 N N . ILE A 1 385 ? 12.604 19.381 13.464 1.00 71.44 385 ILE A N 1
ATOM 3140 C CA . ILE A 1 385 ? 12.941 19.144 14.877 1.00 71.44 385 ILE A CA 1
ATOM 3141 C C . ILE A 1 385 ? 12.713 20.401 15.729 1.00 71.44 385 ILE A C 1
ATOM 3143 O O . ILE A 1 385 ? 12.357 20.288 16.901 1.00 71.44 385 ILE A O 1
ATOM 3147 N N . GLY A 1 386 ? 12.898 21.592 15.153 1.00 69.38 386 GLY A N 1
ATOM 3148 C CA . GLY A 1 386 ? 12.594 22.859 15.814 1.00 69.38 386 GLY A CA 1
ATOM 3149 C C . GLY A 1 386 ? 11.091 23.123 15.957 1.00 69.38 386 GLY A C 1
ATOM 3150 O O . GLY A 1 386 ? 10.648 23.563 17.018 1.00 69.38 386 GLY A O 1
ATOM 3151 N N . LYS A 1 387 ? 10.304 22.849 14.907 1.00 72.69 387 LYS A N 1
ATOM 3152 C CA . LYS A 1 387 ? 8.848 23.088 14.862 1.00 72.69 387 LYS A CA 1
ATOM 3153 C C . LYS A 1 387 ? 8.050 22.032 15.622 1.00 72.69 387 LYS A C 1
ATOM 3155 O O . LYS A 1 387 ? 7.168 22.351 16.420 1.00 72.69 387 LYS A O 1
ATOM 3160 N N . ILE A 1 388 ? 8.356 20.761 15.393 1.00 72.50 388 ILE A N 1
ATOM 3161 C CA . ILE A 1 388 ? 7.693 19.655 16.071 1.00 72.50 388 ILE A CA 1
ATOM 3162 C C . ILE A 1 388 ? 8.469 19.386 17.354 1.00 72.50 388 ILE A C 1
ATOM 3164 O O . ILE A 1 388 ? 9.663 19.106 17.307 1.00 72.50 388 ILE A O 1
ATOM 3168 N N . LYS A 1 389 ? 7.792 19.395 18.510 1.00 65.00 389 LYS A N 1
ATOM 3169 C CA . LYS A 1 389 ? 8.364 18.959 19.800 1.00 65.00 389 LYS A CA 1
ATOM 3170 C C . LYS A 1 389 ? 8.604 17.438 19.812 1.00 65.00 389 LYS A C 1
ATOM 3172 O O . LYS A 1 389 ? 8.063 16.711 20.640 1.00 65.00 389 LYS A O 1
ATOM 3177 N N . THR A 1 390 ? 9.382 16.932 18.857 1.00 61.53 390 THR A N 1
ATOM 3178 C CA . THR A 1 390 ? 9.847 15.541 18.799 1.00 61.53 390 THR A CA 1
ATOM 3179 C C . THR A 1 390 ? 10.779 15.247 19.973 1.00 61.53 390 THR A C 1
ATOM 3181 O O . THR A 1 390 ? 10.796 14.132 20.498 1.00 61.53 390 THR A O 1
ATOM 3184 N N . THR A 1 391 ? 11.498 16.274 20.434 1.00 50.66 391 THR A N 1
ATOM 3185 C CA . THR A 1 391 ? 12.361 16.251 21.611 1.00 50.66 391 THR A CA 1
ATOM 3186 C C . THR A 1 391 ? 11.531 16.087 22.888 1.00 50.66 391 THR A C 1
ATOM 3188 O O . THR A 1 391 ? 10.746 16.950 23.271 1.00 50.66 391 THR A O 1
ATOM 3191 N N . GLY A 1 392 ? 11.692 14.934 23.543 1.00 52.91 392 GLY A N 1
ATOM 3192 C CA . GLY A 1 392 ? 10.923 14.538 24.730 1.00 52.91 392 GLY A CA 1
ATOM 3193 C C . GLY A 1 392 ? 9.807 13.523 24.465 1.00 52.91 392 GLY A C 1
ATOM 3194 O O . GLY A 1 392 ? 9.243 12.999 25.420 1.00 52.91 392 GLY A O 1
ATOM 3195 N N . ASN A 1 393 ? 9.515 13.190 23.200 1.00 67.88 393 ASN A N 1
ATOM 3196 C CA . ASN A 1 393 ? 8.708 12.018 22.864 1.00 67.88 393 ASN A CA 1
ATOM 3197 C C . ASN A 1 393 ? 9.629 10.864 22.439 1.00 67.88 393 ASN A C 1
ATOM 3199 O O . ASN A 1 393 ? 10.205 10.866 21.346 1.00 67.88 393 ASN A O 1
ATOM 3203 N N . ASP A 1 394 ? 9.744 9.867 23.315 1.00 72.56 394 ASP A N 1
ATOM 3204 C CA . ASP A 1 394 ? 10.615 8.700 23.147 1.00 72.56 394 ASP A CA 1
ATOM 3205 C C . ASP A 1 394 ? 10.346 7.903 21.859 1.00 72.56 394 ASP A C 1
ATOM 3207 O O . ASP A 1 394 ? 11.282 7.332 21.296 1.00 72.56 394 ASP A O 1
ATOM 3211 N N . PHE A 1 395 ? 9.101 7.868 21.361 1.00 80.00 395 PHE A N 1
ATOM 3212 C CA . PHE A 1 395 ? 8.769 7.172 20.113 1.00 80.00 395 PHE A CA 1
ATOM 3213 C C . PHE A 1 395 ? 9.446 7.845 18.914 1.00 80.00 395 PHE A C 1
ATOM 3215 O O . PHE A 1 395 ? 10.202 7.204 18.182 1.00 80.00 395 PHE A O 1
ATOM 3222 N N . TYR A 1 396 ? 9.206 9.148 18.738 1.00 80.06 396 TYR A N 1
ATOM 3223 C CA . TYR A 1 396 ? 9.737 9.915 17.610 1.00 80.06 396 TYR A CA 1
ATOM 3224 C C . TYR A 1 396 ? 11.244 10.109 17.705 1.00 80.06 396 TYR A C 1
ATOM 3226 O O . TYR A 1 396 ? 11.921 10.057 16.685 1.00 80.06 396 TYR A O 1
ATOM 3234 N N . SER A 1 397 ? 11.779 10.247 18.920 1.00 76.06 397 SER A N 1
ATOM 3235 C CA . SER A 1 397 ? 13.226 10.319 19.135 1.00 76.06 397 SER A CA 1
ATOM 3236 C C . SER A 1 397 ? 13.922 9.026 18.692 1.00 76.06 397 SER A C 1
ATOM 3238 O O . SER A 1 397 ? 14.928 9.094 17.992 1.00 76.06 397 SER A O 1
ATOM 3240 N N . LYS A 1 398 ? 13.363 7.848 19.019 1.00 77.44 398 LYS A N 1
ATOM 3241 C CA . LYS A 1 398 ? 13.893 6.547 18.563 1.00 77.44 398 LYS A CA 1
ATOM 3242 C C . LYS A 1 398 ? 13.725 6.331 17.060 1.00 77.44 398 LYS A C 1
ATOM 3244 O O . LYS A 1 398 ? 14.638 5.813 16.421 1.00 77.44 398 LYS A O 1
ATOM 3249 N N . LEU A 1 399 ? 12.578 6.719 16.499 1.00 82.19 399 LEU A N 1
ATOM 3250 C CA . LEU A 1 399 ? 12.341 6.658 15.056 1.00 82.19 399 LEU A CA 1
ATOM 3251 C C . LEU A 1 399 ? 13.360 7.520 14.302 1.00 82.19 399 LEU A C 1
ATOM 3253 O O . LEU A 1 399 ? 13.999 7.026 13.377 1.00 82.19 399 LEU A O 1
ATOM 3257 N N . LEU A 1 400 ? 13.539 8.778 14.713 1.00 79.69 400 LEU A N 1
ATOM 3258 C CA . LEU A 1 400 ? 14.517 9.692 14.126 1.00 79.69 400 LEU A CA 1
ATOM 3259 C C . LEU A 1 400 ? 15.938 9.161 14.276 1.00 79.69 400 LEU A C 1
ATOM 3261 O O . LEU A 1 400 ? 16.663 9.100 13.292 1.00 79.69 400 LEU A O 1
ATOM 3265 N N . GLU A 1 401 ? 16.322 8.726 15.478 1.00 79.38 401 GLU A N 1
ATOM 3266 C CA . GLU A 1 401 ? 17.620 8.100 15.731 1.00 79.38 401 GLU A CA 1
ATOM 3267 C C . GLU A 1 401 ? 17.898 6.967 14.745 1.00 79.38 401 GLU A C 1
ATOM 3269 O O . GLU A 1 401 ? 18.920 6.980 14.058 1.00 79.38 401 GLU A O 1
ATOM 3274 N N . SER A 1 402 ? 16.968 6.022 14.637 1.00 79.50 402 SER A N 1
ATOM 3275 C CA . SER A 1 402 ? 17.153 4.864 13.777 1.00 79.50 402 SER A CA 1
ATOM 3276 C C . SER A 1 402 ? 17.100 5.222 12.292 1.00 79.50 402 SER A C 1
ATOM 3278 O O . SER A 1 402 ? 17.869 4.675 11.504 1.00 79.50 402 SER A O 1
ATOM 3280 N N . SER A 1 403 ? 16.252 6.173 11.900 1.00 81.94 403 SER A N 1
ATOM 3281 C CA . SER A 1 403 ? 16.174 6.650 10.516 1.00 81.94 403 SER A CA 1
ATOM 3282 C C . SER A 1 403 ? 17.459 7.366 10.105 1.00 81.94 403 SER A C 1
ATOM 3284 O O . SER A 1 403 ? 17.977 7.105 9.027 1.00 81.94 403 SER A O 1
ATOM 3286 N N . ILE A 1 404 ? 18.035 8.203 10.974 1.00 81.12 404 ILE A N 1
ATOM 3287 C CA . ILE A 1 404 ? 19.310 8.884 10.710 1.00 81.12 404 ILE A CA 1
ATOM 3288 C C . ILE A 1 404 ? 20.452 7.868 10.603 1.00 81.12 404 ILE A C 1
ATOM 3290 O O . ILE A 1 404 ? 21.254 7.943 9.671 1.00 81.12 404 ILE A O 1
ATOM 3294 N N . ASP A 1 405 ? 20.523 6.898 11.519 1.00 82.44 405 ASP A N 1
ATOM 3295 C CA . ASP A 1 405 ? 21.585 5.889 11.506 1.00 82.44 405 ASP A CA 1
ATOM 3296 C C . ASP A 1 405 ? 21.554 5.054 10.223 1.00 82.44 405 ASP A C 1
ATOM 3298 O O . ASP A 1 405 ? 22.583 4.887 9.560 1.00 82.44 405 ASP A O 1
ATOM 3302 N N . ASN A 1 406 ? 20.370 4.574 9.840 1.00 79.25 406 ASN A N 1
ATOM 3303 C CA . ASN A 1 406 ? 20.223 3.664 8.708 1.00 79.25 406 ASN A CA 1
ATOM 3304 C C . ASN A 1 406 ? 20.153 4.393 7.360 1.00 79.25 406 ASN A C 1
ATOM 3306 O O . ASN A 1 406 ? 20.718 3.904 6.387 1.00 79.25 406 ASN A O 1
ATOM 3310 N N . LEU A 1 407 ? 19.510 5.560 7.298 1.00 80.62 407 LEU A N 1
ATOM 3311 C CA . LEU A 1 407 ? 19.098 6.195 6.041 1.00 80.62 407 LEU A CA 1
ATOM 3312 C C . LEU A 1 407 ? 19.556 7.651 5.872 1.00 80.62 407 LEU A C 1
ATOM 3314 O O . LEU A 1 407 ? 19.432 8.206 4.781 1.00 80.62 407 LEU A O 1
ATOM 3318 N N . GLY A 1 408 ? 20.070 8.279 6.931 1.00 75.88 408 GLY A N 1
ATOM 3319 C CA . GLY A 1 408 ? 20.515 9.670 6.890 1.00 75.88 408 GLY A CA 1
ATOM 3320 C C . GLY A 1 408 ? 21.755 9.887 6.020 1.00 75.88 408 GLY A C 1
ATOM 3321 O O . GLY A 1 408 ? 22.531 8.960 5.774 1.00 75.88 408 GLY A O 1
ATOM 3322 N N . SER A 1 409 ? 21.982 11.131 5.596 1.00 77.69 409 SER A N 1
ATOM 3323 C CA . SER A 1 409 ? 23.238 11.555 4.965 1.00 77.69 409 SER A CA 1
ATOM 3324 C C . SER A 1 409 ? 24.431 11.417 5.915 1.00 77.69 409 SER A C 1
ATOM 3326 O O . SER A 1 409 ? 24.290 11.287 7.139 1.00 77.69 409 SER A O 1
ATOM 3328 N N . LYS A 1 410 ? 25.653 11.449 5.367 1.00 79.12 410 LYS A N 1
ATOM 3329 C CA . LYS A 1 410 ? 26.871 11.468 6.203 1.00 79.12 410 LYS A CA 1
ATOM 3330 C C . LYS A 1 410 ? 26.888 12.671 7.138 1.00 79.12 410 LYS A C 1
ATOM 3332 O O . LYS A 1 410 ? 27.318 12.538 8.281 1.00 79.12 410 LYS A O 1
ATOM 3337 N N . GLU A 1 411 ? 26.438 13.822 6.653 1.00 73.75 411 GLU A N 1
ATOM 3338 C CA . GLU A 1 411 ? 26.400 15.053 7.434 1.00 73.75 411 GLU A CA 1
ATOM 3339 C C . GLU A 1 411 ? 25.335 14.985 8.531 1.00 73.75 411 GLU A C 1
ATOM 3341 O O . GLU A 1 411 ? 25.629 15.249 9.698 1.00 73.75 411 GLU A O 1
ATOM 3346 N N . LEU A 1 412 ? 24.145 14.474 8.210 1.00 75.00 412 LEU A N 1
ATOM 3347 C CA . LEU A 1 412 ? 23.080 14.300 9.190 1.00 75.00 412 LEU A CA 1
ATOM 3348 C C . LEU A 1 412 ? 23.472 13.351 10.331 1.00 75.00 412 LEU A C 1
ATOM 3350 O O . LEU A 1 412 ? 23.165 13.609 11.495 1.00 75.00 412 LEU A O 1
ATOM 3354 N N . ARG A 1 413 ? 24.217 12.279 10.032 1.00 82.12 413 ARG A N 1
ATOM 3355 C CA . ARG A 1 413 ? 24.760 11.383 11.069 1.00 82.12 413 ARG A CA 1
ATOM 3356 C C . ARG A 1 413 ? 25.720 12.095 12.026 1.00 82.12 413 ARG A C 1
ATOM 3358 O O . ARG A 1 413 ? 25.747 11.744 13.205 1.00 82.12 413 ARG A O 1
ATOM 3365 N N . LYS A 1 414 ? 26.482 13.095 11.565 1.00 81.38 414 LYS A N 1
ATOM 3366 C CA . LYS A 1 414 ? 27.345 13.906 12.447 1.00 81.38 414 LYS A CA 1
ATOM 3367 C C . LYS A 1 414 ? 26.513 14.813 13.353 1.00 81.38 414 LYS A C 1
ATOM 3369 O O . LYS A 1 414 ? 26.804 14.912 14.542 1.00 81.38 414 LYS A O 1
ATOM 3374 N N . GLN A 1 415 ? 25.458 15.411 12.803 1.00 73.00 415 GLN A N 1
ATOM 3375 C CA . GLN A 1 415 ? 24.565 16.336 13.509 1.00 73.00 415 GLN A CA 1
ATOM 3376 C C . GLN A 1 415 ? 23.539 15.621 14.408 1.00 73.00 415 GLN A C 1
ATOM 3378 O O . GLN A 1 415 ? 22.942 16.239 15.287 1.00 73.00 415 GLN A O 1
ATOM 3383 N N . LYS A 1 416 ? 23.371 14.299 14.259 1.00 77.19 416 LYS A N 1
ATOM 3384 C CA . LYS A 1 416 ? 22.418 13.450 14.997 1.00 77.19 416 LYS A CA 1
ATOM 3385 C C . LYS A 1 416 ? 22.326 13.770 16.493 1.00 77.19 416 LYS A C 1
ATOM 3387 O O . LYS A 1 416 ? 21.230 13.909 17.029 1.00 77.19 416 LYS A O 1
ATOM 3392 N N . ASN A 1 417 ? 23.462 13.856 17.187 1.00 73.50 417 ASN A N 1
ATOM 3393 C CA . ASN A 1 417 ? 23.474 14.075 18.638 1.00 73.50 417 ASN A CA 1
ATOM 3394 C C . ASN A 1 417 ? 22.979 15.472 19.032 1.00 73.50 417 ASN A C 1
ATOM 3396 O O . ASN A 1 417 ? 22.359 15.615 20.083 1.00 73.50 417 ASN A O 1
ATOM 3400 N N . GLU A 1 418 ? 23.256 16.481 18.209 1.00 69.94 418 GLU A N 1
ATOM 3401 C CA . GLU A 1 418 ? 22.803 17.859 18.421 1.00 69.94 418 GLU A CA 1
ATOM 3402 C C . GLU A 1 418 ? 21.301 17.974 18.139 1.00 69.94 418 GLU A C 1
ATOM 3404 O O . GLU A 1 418 ? 20.567 18.554 18.935 1.00 69.94 418 GLU A O 1
ATOM 3409 N N . LEU A 1 419 ? 20.834 17.311 17.077 1.00 68.62 419 LEU A N 1
ATOM 3410 C CA . LEU A 1 419 ? 19.431 17.268 16.662 1.00 68.62 419 LEU A CA 1
ATOM 3411 C C . LEU A 1 419 ? 18.530 16.518 17.658 1.00 68.62 419 LEU A C 1
ATOM 3413 O O . LEU A 1 419 ? 17.453 16.989 18.009 1.00 68.62 419 LEU A O 1
ATOM 3417 N N . LEU A 1 420 ? 18.965 15.356 18.154 1.00 69.06 420 LEU A N 1
ATOM 3418 C CA . LEU A 1 420 ? 18.160 14.532 19.066 1.00 69.06 420 LEU A CA 1
ATOM 3419 C C . LEU A 1 420 ? 18.228 14.991 20.528 1.00 69.06 420 LEU A C 1
ATOM 3421 O O . LEU A 1 420 ? 17.385 14.603 21.339 1.00 69.06 420 LEU A O 1
ATOM 3425 N N . ARG A 1 421 ? 19.258 15.758 20.905 1.00 65.44 421 ARG A N 1
ATOM 3426 C CA . ARG A 1 421 ? 19.494 16.205 22.287 1.00 65.44 421 ARG A CA 1
ATOM 3427 C C . ARG A 1 421 ? 19.972 17.663 22.320 1.00 65.44 421 ARG A C 1
ATOM 3429 O O . ARG A 1 421 ? 21.080 17.916 22.800 1.00 65.44 421 ARG A O 1
ATOM 3436 N N . PRO A 1 422 ? 19.140 18.630 21.891 1.00 48.06 422 PRO A N 1
ATOM 3437 C CA . PRO A 1 422 ? 19.545 20.037 21.829 1.00 48.06 422 PRO A CA 1
ATOM 3438 C C . PRO A 1 422 ? 19.904 20.608 23.211 1.00 48.06 422 PRO A C 1
ATOM 3440 O O . PRO A 1 422 ? 20.763 21.477 23.326 1.00 48.06 422 PRO A O 1
ATOM 3443 N N . ASN A 1 423 ? 19.335 20.049 24.287 1.00 45.94 423 ASN A N 1
ATOM 3444 C CA . ASN A 1 423 ? 19.684 20.385 25.663 1.00 45.94 423 ASN A CA 1
ATOM 3445 C C . ASN A 1 423 ? 20.504 19.257 26.303 1.00 45.94 423 ASN A C 1
ATOM 3447 O O . ASN A 1 423 ? 19.951 18.336 26.911 1.00 45.94 423 ASN A O 1
ATOM 3451 N N . LYS A 1 424 ? 21.840 19.353 26.266 1.00 40.38 424 LYS A N 1
ATOM 3452 C CA . LYS A 1 424 ? 22.652 18.745 27.329 1.00 40.38 424 LYS A CA 1
ATOM 3453 C C . LYS A 1 424 ? 22.241 19.416 28.639 1.00 40.38 424 LYS A C 1
ATOM 3455 O O . LYS A 1 424 ? 22.778 20.456 29.009 1.00 40.38 424 LYS A O 1
ATOM 3460 N N . VAL A 1 425 ? 21.307 18.797 29.358 1.00 36.03 425 VAL A N 1
ATOM 3461 C CA . VAL A 1 425 ? 21.220 18.938 30.809 1.00 36.03 425 VAL A CA 1
ATOM 3462 C C . VAL A 1 425 ? 22.649 18.741 31.310 1.00 36.03 425 VAL A C 1
ATOM 3464 O O . VAL A 1 425 ? 23.236 17.669 31.130 1.00 36.03 425 VAL A O 1
ATOM 3467 N N . ARG A 1 426 ? 23.255 19.814 31.844 1.00 34.50 426 ARG A N 1
ATOM 3468 C CA . ARG A 1 426 ? 24.454 19.707 32.681 1.00 34.50 426 ARG A CA 1
ATOM 3469 C C . ARG A 1 426 ? 24.194 18.524 33.598 1.00 34.50 426 ARG A C 1
ATOM 3471 O O . ARG A 1 426 ? 23.153 18.520 34.244 1.00 34.50 426 ARG A O 1
ATOM 3478 N N . LYS A 1 427 ? 25.082 17.528 33.617 1.00 37.22 427 LYS A N 1
ATOM 3479 C CA . LYS A 1 427 ? 25.037 16.452 34.610 1.00 37.22 427 LYS A CA 1
ATOM 3480 C C . LYS A 1 427 ? 24.996 17.106 35.994 1.00 37.22 427 LYS A C 1
ATOM 3482 O O . LYS A 1 427 ? 26.040 17.437 36.541 1.00 37.22 427 LYS A O 1
ATOM 3487 N N . THR A 1 428 ? 23.810 17.342 36.534 1.00 34.59 428 THR A N 1
ATOM 3488 C CA . THR A 1 428 ? 23.624 17.495 37.960 1.00 34.59 428 THR A CA 1
ATOM 3489 C C . THR A 1 428 ? 23.514 16.075 38.470 1.00 34.59 428 THR A C 1
ATOM 3491 O O . THR A 1 428 ? 22.613 15.311 38.119 1.00 34.59 428 THR A O 1
ATOM 3494 N N . GLU A 1 429 ? 24.547 15.681 39.201 1.00 38.31 429 GLU A N 1
ATOM 3495 C CA . GLU A 1 429 ? 24.550 14.498 40.040 1.00 38.31 429 GLU A CA 1
ATOM 3496 C C . GLU A 1 429 ? 23.282 14.542 40.898 1.00 38.31 429 GLU A C 1
ATOM 3498 O O . GLU A 1 429 ? 23.145 15.443 41.719 1.00 38.31 429 GLU A O 1
ATOM 3503 N N . ASN A 1 430 ? 22.322 13.657 40.596 1.00 39.34 430 ASN A N 1
ATOM 3504 C CA . ASN A 1 430 ? 21.239 13.138 41.453 1.00 39.34 430 ASN A CA 1
ATOM 3505 C C . ASN A 1 430 ? 19.931 12.910 40.672 1.00 39.34 430 ASN A C 1
ATOM 3507 O O . ASN A 1 430 ? 18.949 13.607 40.886 1.00 39.34 430 ASN A O 1
ATOM 3511 N N . HIS A 1 431 ? 19.902 11.903 39.787 1.00 35.72 431 HIS A N 1
ATOM 3512 C CA . HIS A 1 431 ? 18.815 10.902 39.746 1.00 35.72 431 HIS A CA 1
ATOM 3513 C C . HIS A 1 431 ? 19.079 9.825 38.670 1.00 35.72 431 HIS A C 1
ATOM 3515 O O . HIS A 1 431 ? 18.782 10.038 37.496 1.00 35.72 431 HIS A O 1
ATOM 3521 N N . PRO A 1 432 ? 19.584 8.628 39.029 1.00 34.75 432 PRO A N 1
ATOM 3522 C CA . PRO A 1 432 ? 19.915 7.591 38.043 1.00 34.75 432 PRO A CA 1
ATOM 3523 C C . PRO A 1 432 ? 18.727 6.749 37.528 1.00 34.75 432 PRO A C 1
ATOM 3525 O O . PRO A 1 432 ? 18.955 5.822 36.754 1.00 34.75 432 PRO A O 1
ATOM 3528 N N . TYR A 1 433 ? 17.477 7.006 37.947 1.00 35.66 433 TYR A N 1
ATOM 3529 C CA . TYR A 1 433 ? 16.405 5.995 37.828 1.00 35.66 433 TYR A CA 1
ATOM 3530 C C . TYR A 1 433 ? 15.058 6.424 37.220 1.00 35.66 433 TYR A C 1
ATOM 3532 O O . TYR A 1 433 ? 14.217 5.551 37.026 1.00 35.66 433 TYR A O 1
ATOM 3540 N N . PHE A 1 434 ? 14.829 7.691 36.850 1.00 35.53 434 PHE A N 1
ATOM 3541 C CA . PHE A 1 434 ? 13.500 8.099 36.348 1.00 35.53 434 PHE A CA 1
ATOM 3542 C C . PHE A 1 434 ? 13.313 8.036 34.820 1.00 35.53 434 PHE A C 1
ATOM 3544 O O . PHE A 1 434 ? 12.196 7.806 34.375 1.00 35.53 434 PHE A O 1
ATOM 3551 N N . ILE A 1 435 ? 14.377 8.126 34.010 1.00 42.81 435 ILE A N 1
ATOM 3552 C CA . ILE A 1 435 ? 14.256 8.138 32.530 1.00 42.81 435 ILE A CA 1
ATOM 3553 C C . ILE A 1 435 ? 14.214 6.716 31.921 1.00 42.81 435 ILE A C 1
ATOM 3555 O O . ILE A 1 435 ? 13.701 6.515 30.827 1.00 42.81 435 ILE A O 1
ATOM 3559 N N . LYS A 1 436 ? 14.693 5.678 32.626 1.00 45.12 436 LYS A N 1
ATOM 3560 C CA . LYS A 1 436 ? 14.761 4.306 32.070 1.00 45.12 436 LYS A CA 1
ATOM 3561 C C . LYS A 1 436 ? 13.393 3.667 31.790 1.00 45.12 436 LYS A C 1
ATOM 3563 O O . LYS A 1 436 ? 13.268 2.890 30.851 1.00 45.12 436 LYS A O 1
ATOM 3568 N N . LYS A 1 437 ? 12.373 3.987 32.591 1.00 46.34 437 LYS A N 1
ATOM 3569 C CA . LYS A 1 437 ? 11.122 3.213 32.629 1.00 46.34 437 LYS A CA 1
ATOM 3570 C C . LYS A 1 437 ? 10.216 3.441 31.411 1.00 46.34 437 LYS A C 1
ATOM 3572 O O . LYS A 1 437 ? 9.525 2.511 31.011 1.00 46.34 437 LYS A O 1
ATOM 3577 N N . GLU A 1 438 ? 10.223 4.635 30.813 1.00 48.47 438 GLU A N 1
ATOM 3578 C CA . GLU A 1 438 ? 9.457 4.932 29.586 1.00 48.47 438 GLU A CA 1
ATOM 3579 C C . GLU A 1 438 ? 10.150 4.385 28.330 1.00 48.47 438 GLU A C 1
ATOM 3581 O O . GLU A 1 438 ? 9.493 3.794 27.468 1.00 48.47 438 GLU A O 1
ATOM 3586 N N . LEU A 1 439 ? 11.488 4.434 28.280 1.00 53.72 439 LEU A N 1
ATOM 3587 C CA . LEU A 1 439 ? 12.252 3.816 27.196 1.00 53.72 439 LEU A CA 1
ATOM 3588 C C . LEU A 1 439 ? 12.041 2.298 27.110 1.00 53.72 439 LEU A C 1
ATOM 3590 O O . LEU A 1 439 ? 11.964 1.788 25.989 1.00 53.72 439 LEU A O 1
ATOM 3594 N N . ASP A 1 440 ? 11.929 1.597 28.244 1.00 61.22 440 ASP A N 1
ATOM 3595 C CA . ASP A 1 440 ? 11.704 0.143 28.301 1.00 61.22 440 ASP A CA 1
ATOM 3596 C C . ASP A 1 440 ? 10.371 -0.278 27.659 1.00 61.22 440 ASP A C 1
ATOM 3598 O O . ASP A 1 440 ? 10.256 -1.388 27.129 1.00 61.22 440 ASP A O 1
ATOM 3602 N N . VAL A 1 441 ? 9.370 0.613 27.653 1.00 64.25 441 VAL A N 1
ATOM 3603 C CA . VAL A 1 441 ? 8.066 0.361 27.026 1.00 64.25 441 VAL A CA 1
ATOM 3604 C C . VAL A 1 441 ? 8.208 0.263 25.511 1.00 64.25 441 VAL A C 1
ATOM 3606 O O . VAL A 1 441 ? 7.736 -0.697 24.912 1.00 64.25 441 VAL A O 1
ATOM 3609 N N . TYR A 1 442 ? 8.915 1.202 24.883 1.00 67.12 442 TYR A N 1
ATOM 3610 C CA . TYR A 1 442 ? 9.088 1.237 23.425 1.00 67.12 442 TYR A CA 1
ATOM 3611 C C . TYR A 1 442 ? 10.087 0.196 22.882 1.00 67.12 442 TYR A C 1
ATOM 3613 O O . TYR A 1 442 ? 10.339 0.152 21.678 1.00 67.12 442 TYR A O 1
ATOM 3621 N N . VAL A 1 443 ? 10.678 -0.628 23.754 1.00 72.94 443 VAL A N 1
ATOM 3622 C CA . VAL A 1 443 ? 11.465 -1.820 23.378 1.00 72.94 443 VAL A CA 1
ATOM 3623 C C . VAL A 1 443 ? 10.586 -3.078 23.361 1.00 72.94 443 VAL A C 1
ATOM 3625 O O . VAL A 1 443 ? 10.965 -4.089 22.776 1.00 72.94 443 VAL A O 1
ATOM 3628 N N . GLN A 1 444 ? 9.390 -3.029 23.958 1.00 83.06 444 GLN A N 1
ATOM 3629 C CA . GLN A 1 444 ? 8.471 -4.163 23.945 1.00 83.06 444 GLN A CA 1
ATOM 3630 C C . GLN A 1 444 ? 7.973 -4.464 22.521 1.00 83.06 444 GLN A C 1
ATOM 3632 O O . GLN A 1 444 ? 7.779 -3.534 21.732 1.00 83.06 444 GLN A O 1
ATOM 3637 N N . PRO A 1 445 ? 7.698 -5.744 22.203 1.00 85.88 445 PRO A N 1
ATOM 3638 C CA . PRO A 1 445 ? 7.100 -6.120 20.927 1.00 85.88 445 PRO A CA 1
ATOM 3639 C C . PRO A 1 445 ? 5.797 -5.364 20.653 1.00 85.88 445 PRO A C 1
ATOM 3641 O O . PRO A 1 445 ? 4.987 -5.160 21.564 1.00 85.88 445 PRO A O 1
ATOM 3644 N N . ALA A 1 446 ? 5.554 -5.020 19.387 1.00 86.69 446 ALA A N 1
ATOM 3645 C CA . ALA A 1 446 ? 4.352 -4.311 18.947 1.00 86.69 446 ALA A CA 1
ATOM 3646 C C . ALA A 1 446 ? 3.055 -4.994 19.414 1.00 86.69 446 ALA A C 1
ATOM 3648 O O . ALA A 1 446 ? 2.114 -4.320 19.826 1.00 86.69 446 ALA A O 1
ATOM 3649 N N . SER A 1 447 ? 3.046 -6.329 19.477 1.00 83.94 447 SER A N 1
ATOM 3650 C CA . SER A 1 447 ? 1.917 -7.139 19.954 1.00 83.94 447 SER A CA 1
ATOM 3651 C C . SER A 1 447 ? 1.495 -6.876 21.409 1.00 83.94 447 SER A C 1
ATOM 3653 O O . SER A 1 447 ? 0.450 -7.369 21.839 1.00 83.94 447 SER A O 1
ATOM 3655 N N . ARG A 1 448 ? 2.305 -6.166 22.207 1.00 83.31 448 ARG A N 1
ATOM 3656 C CA . ARG A 1 448 ? 1.965 -5.735 23.577 1.00 83.31 448 ARG A CA 1
ATOM 3657 C C . ARG A 1 448 ? 1.429 -4.307 23.648 1.00 83.31 448 ARG A C 1
ATOM 3659 O O . ARG A 1 448 ? 0.812 -3.961 24.646 1.00 83.31 448 ARG A O 1
ATOM 3666 N N . LEU A 1 449 ? 1.716 -3.490 22.639 1.00 85.25 449 LEU A N 1
ATOM 3667 C CA . LEU A 1 449 ? 1.426 -2.054 22.636 1.00 85.25 449 LEU A CA 1
ATOM 3668 C C . LEU A 1 449 ? 0.275 -1.684 21.698 1.00 85.25 449 LEU A C 1
ATOM 3670 O O . LEU A 1 449 ? -0.333 -0.632 21.884 1.00 85.25 449 LEU A O 1
ATOM 3674 N N . ARG A 1 450 ? -0.011 -2.537 20.707 1.00 87.31 450 ARG A N 1
ATOM 3675 C CA . ARG A 1 450 ? -1.091 -2.359 19.735 1.00 87.31 450 ARG A CA 1
ATOM 3676 C C . ARG A 1 450 ? -2.441 -2.165 20.427 1.00 87.31 450 ARG A C 1
ATOM 3678 O O . ARG A 1 450 ? -2.721 -2.860 21.402 1.00 87.31 450 ARG A O 1
ATOM 3685 N N . PHE A 1 451 ? -3.251 -1.239 19.914 1.00 86.19 451 PHE A N 1
ATOM 3686 C CA . PHE A 1 451 ? -4.529 -0.806 20.508 1.00 86.19 451 PHE A CA 1
ATOM 3687 C C . PHE A 1 451 ? -4.425 -0.166 21.906 1.00 86.19 451 PHE A C 1
ATOM 3689 O O . PHE A 1 451 ? -5.443 0.131 22.528 1.00 86.19 451 PHE A O 1
ATOM 3696 N N . GLY A 1 452 ? -3.210 0.057 22.410 1.00 83.31 452 GLY A N 1
ATOM 3697 C CA . GLY A 1 452 ? -2.961 0.761 23.662 1.00 83.31 452 GLY A CA 1
ATOM 3698 C C . GLY A 1 452 ? -2.565 2.219 23.442 1.00 83.31 452 GLY A C 1
ATOM 3699 O O . GLY A 1 452 ? -2.372 2.682 22.321 1.00 83.31 452 GLY A O 1
ATOM 3700 N N . LYS A 1 453 ? -2.344 2.947 24.541 1.00 80.31 453 LYS A N 1
ATOM 3701 C CA . LYS A 1 453 ? -1.994 4.386 24.539 1.00 80.31 453 LYS A CA 1
ATOM 3702 C C . LYS A 1 453 ? -0.727 4.777 23.752 1.00 80.31 453 LYS A C 1
ATOM 3704 O O . LYS A 1 453 ? -0.476 5.961 23.534 1.00 80.31 453 LYS A O 1
ATOM 3709 N N . TYR A 1 454 ? 0.106 3.799 23.401 1.00 82.25 454 TYR A N 1
ATOM 3710 C CA . TYR A 1 454 ? 1.360 3.992 22.668 1.00 82.25 454 TYR A CA 1
ATOM 3711 C C . TYR A 1 454 ? 1.214 3.742 21.159 1.00 82.25 454 TYR A C 1
ATOM 3713 O O . TYR A 1 454 ? 2.123 4.074 20.401 1.00 82.25 454 TYR A O 1
ATOM 3721 N N . ASP A 1 455 ? 0.088 3.180 20.715 1.00 86.25 455 ASP A N 1
ATOM 3722 C CA . ASP A 1 455 ? -0.219 2.919 19.309 1.00 86.25 455 ASP A CA 1
ATOM 3723 C C . ASP A 1 455 ? -0.964 4.109 18.689 1.00 86.25 455 ASP A C 1
ATOM 3725 O O . ASP A 1 455 ? -2.171 4.070 18.470 1.00 86.25 455 ASP A O 1
ATOM 3729 N N . LYS A 1 456 ? -0.240 5.216 18.494 1.00 85.38 456 LYS A N 1
ATOM 3730 C CA . LYS A 1 456 ? -0.838 6.516 18.142 1.00 85.38 456 LYS A CA 1
ATOM 3731 C C . LYS A 1 456 ? -0.969 6.786 16.644 1.00 85.38 456 LYS A C 1
ATOM 3733 O O . LYS A 1 456 ? -1.830 7.554 16.240 1.00 85.38 456 LYS A O 1
ATOM 3738 N N . ILE A 1 457 ? -0.110 6.179 15.825 1.00 91.06 457 ILE A N 1
ATOM 3739 C CA . ILE A 1 457 ? -0.147 6.338 14.365 1.00 91.06 457 ILE A CA 1
ATOM 3740 C C . ILE A 1 457 ? -1.115 5.297 13.810 1.00 91.06 457 ILE A C 1
ATOM 3742 O O . ILE A 1 457 ? -0.828 4.095 13.857 1.00 91.06 457 ILE A O 1
ATOM 3746 N N . ILE A 1 458 ? -2.245 5.759 13.291 1.00 89.31 458 ILE A N 1
ATOM 3747 C CA . ILE A 1 458 ? -3.380 4.939 12.856 1.00 89.31 458 ILE A CA 1
ATOM 3748 C C . ILE A 1 458 ? -4.033 5.578 11.632 1.00 89.31 458 ILE A C 1
ATOM 3750 O O . ILE A 1 458 ? -4.140 6.797 11.604 1.00 89.31 458 ILE A O 1
ATOM 3754 N N . PRO A 1 459 ? -4.464 4.822 10.616 1.00 89.94 459 PRO A N 1
ATOM 3755 C CA . PRO A 1 459 ? -4.986 5.431 9.396 1.00 89.94 459 PRO A CA 1
ATOM 3756 C C . PRO A 1 459 ? -6.260 6.252 9.626 1.00 89.94 459 PRO A C 1
ATOM 3758 O O . PRO A 1 459 ? -7.163 5.801 10.321 1.00 89.94 459 PRO A O 1
ATOM 3761 N N . ASP A 1 460 ? -6.355 7.432 9.009 1.00 89.31 460 ASP A N 1
ATOM 3762 C CA . ASP A 1 460 ? -7.573 8.245 9.066 1.00 89.31 460 ASP A CA 1
ATOM 3763 C C . ASP A 1 460 ? -8.599 7.728 8.057 1.00 89.31 460 ASP A C 1
ATOM 3765 O O . ASP A 1 460 ? -8.519 8.003 6.859 1.00 89.31 460 ASP A O 1
ATOM 3769 N N . ARG A 1 461 ? -9.541 6.922 8.549 1.00 90.62 461 ARG A N 1
ATOM 3770 C CA . ARG A 1 461 ? -10.584 6.299 7.735 1.00 90.62 461 ARG A CA 1
ATOM 3771 C C . ARG A 1 461 ? -11.940 6.904 8.043 1.00 90.62 461 ARG A C 1
ATOM 3773 O O . ARG A 1 461 ? -12.259 7.244 9.182 1.00 90.62 461 ARG A O 1
ATOM 3780 N N . ARG A 1 462 ? -12.783 6.953 7.009 1.00 91.00 462 ARG A N 1
ATOM 3781 C CA . ARG A 1 462 ? -14.160 7.456 7.104 1.00 91.00 462 ARG A CA 1
ATOM 3782 C C . ARG A 1 462 ? -14.972 6.722 8.173 1.00 91.00 462 ARG A C 1
ATOM 3784 O O . ARG A 1 462 ? -15.789 7.343 8.847 1.00 91.00 462 ARG A O 1
ATOM 3791 N N . VAL A 1 463 ? -14.772 5.411 8.306 1.00 93.94 463 VAL A N 1
ATOM 3792 C CA . VAL A 1 463 ? -15.517 4.566 9.245 1.00 93.94 463 VAL A CA 1
ATOM 3793 C C . VAL A 1 463 ? -14.625 4.164 10.412 1.00 93.94 463 VAL A C 1
ATOM 3795 O O . VAL A 1 463 ? -13.513 3.678 10.214 1.00 93.94 463 VAL A O 1
ATOM 3798 N N . LYS A 1 464 ? -15.130 4.365 11.629 1.00 93.00 464 LYS A N 1
ATOM 3799 C CA . LYS A 1 464 ? -14.413 4.174 12.890 1.00 93.00 464 LYS A CA 1
ATOM 3800 C C . LYS A 1 464 ? -15.177 3.204 13.772 1.00 93.00 464 LYS A C 1
ATOM 3802 O O . LYS A 1 464 ? -16.287 3.501 14.214 1.00 93.00 464 LYS A O 1
ATOM 3807 N N . LEU A 1 465 ? -14.579 2.057 14.046 1.00 94.75 465 LEU A N 1
ATOM 3808 C CA . LEU A 1 465 ? -15.112 1.082 14.981 1.00 94.75 465 LEU A CA 1
ATOM 3809 C C . LEU A 1 465 ? -14.525 1.327 16.367 1.00 94.75 465 LEU A C 1
ATOM 3811 O O . LEU A 1 465 ? -13.315 1.493 16.517 1.00 94.75 465 LEU A O 1
ATOM 3815 N N . PHE A 1 466 ? -15.377 1.304 17.383 1.00 93.19 466 PHE A N 1
ATOM 3816 C CA . PHE A 1 466 ? -14.954 1.261 18.775 1.00 93.19 466 PHE A CA 1
ATOM 3817 C C . PHE A 1 466 ? -15.436 -0.037 19.408 1.00 93.19 466 PHE A C 1
ATOM 3819 O O . PHE A 1 466 ? -16.605 -0.394 19.285 1.00 93.19 466 PHE A O 1
ATOM 3826 N N . VAL A 1 467 ? -14.536 -0.737 20.084 1.00 93.38 467 VAL A N 1
ATOM 3827 C CA . VAL A 1 467 ? -14.834 -2.005 20.760 1.00 93.38 467 VAL A CA 1
ATOM 3828 C C . VAL A 1 467 ? -14.485 -1.933 22.237 1.00 93.38 467 VAL A C 1
ATOM 3830 O O . VAL A 1 467 ? -13.800 -1.002 22.681 1.00 93.38 467 VAL A O 1
ATOM 3833 N N . GLU A 1 468 ? -14.968 -2.912 22.996 1.00 89.69 468 GLU A N 1
ATOM 3834 C CA . GLU A 1 468 ? -14.760 -2.977 24.437 1.00 89.69 468 GLU A CA 1
ATOM 3835 C C . GLU A 1 468 ? -13.292 -3.222 24.777 1.00 89.69 468 GLU A C 1
ATOM 3837 O O . GLU A 1 468 ? -12.730 -2.454 25.557 1.00 89.69 468 GLU A O 1
ATOM 3842 N N . GLY A 1 469 ? -12.655 -4.219 24.148 1.00 88.75 469 GLY A N 1
ATOM 3843 C CA . GLY A 1 469 ? -11.288 -4.622 24.471 1.00 88.75 469 GLY A CA 1
ATOM 3844 C C . GLY A 1 469 ? -10.354 -4.861 23.272 1.00 88.75 469 GLY A C 1
ATOM 3845 O O . GLY A 1 469 ? -10.784 -5.027 22.128 1.00 88.75 469 GLY A O 1
ATOM 3846 N N . PRO A 1 470 ? -9.026 -4.937 23.514 1.00 88.44 470 PRO A N 1
ATOM 3847 C CA . PRO A 1 470 ? -8.047 -5.261 22.473 1.00 88.44 470 PRO A CA 1
ATOM 3848 C C . PRO A 1 470 ? -8.233 -6.650 21.839 1.00 88.44 470 PRO A C 1
ATOM 3850 O O . PRO A 1 470 ? -7.842 -6.841 20.690 1.00 88.44 470 PRO A O 1
ATOM 3853 N N . SER A 1 471 ? -8.791 -7.625 22.571 1.00 90.44 471 SER A N 1
ATOM 3854 C CA . SER A 1 471 ? -9.120 -8.959 22.037 1.00 90.44 471 SER A CA 1
ATOM 3855 C C . SER A 1 471 ? -10.074 -8.859 20.855 1.00 90.44 471 SER A C 1
ATOM 3857 O O . SER A 1 471 ? -9.821 -9.442 19.803 1.00 90.44 471 SER A O 1
ATOM 3859 N N . ASP A 1 472 ? -11.118 -8.059 21.016 1.00 93.31 472 ASP A N 1
ATOM 3860 C CA . ASP A 1 472 ? -12.212 -7.916 20.065 1.00 93.31 472 ASP A CA 1
ATOM 3861 C C . ASP A 1 472 ? -11.691 -7.221 18.810 1.00 93.31 472 ASP A C 1
ATOM 3863 O O . ASP A 1 472 ? -11.931 -7.678 17.694 1.00 93.31 472 ASP A O 1
ATOM 3867 N N . ALA A 1 473 ? -10.863 -6.186 18.996 1.00 92.75 473 ALA A N 1
ATOM 3868 C CA . ALA A 1 473 ? -10.199 -5.492 17.900 1.00 92.75 473 ALA A CA 1
ATOM 3869 C C . ALA A 1 473 ? -9.325 -6.439 17.063 1.00 92.75 473 ALA A C 1
ATOM 3871 O O . ALA A 1 473 ? -9.379 -6.404 15.833 1.00 92.75 473 ALA A O 1
ATOM 3872 N N . ILE A 1 474 ? -8.542 -7.311 17.715 1.00 92.38 474 ILE A N 1
ATOM 3873 C CA . ILE A 1 474 ? -7.708 -8.311 17.031 1.00 92.38 474 ILE A CA 1
ATOM 3874 C C . ILE A 1 474 ? -8.581 -9.296 16.245 1.00 92.38 474 ILE A C 1
ATOM 3876 O O . ILE A 1 474 ? -8.278 -9.569 15.084 1.00 92.38 474 ILE A O 1
ATOM 3880 N N . LEU A 1 475 ? -9.645 -9.824 16.857 1.00 95.06 475 LEU A N 1
ATOM 3881 C CA . LEU A 1 475 ? -10.513 -10.825 16.236 1.00 95.06 475 LEU A CA 1
ATOM 3882 C C . LEU A 1 475 ? -11.262 -10.262 15.026 1.00 95.06 475 LEU A C 1
ATOM 3884 O O . LEU A 1 475 ? -11.204 -10.861 13.955 1.00 95.06 475 LEU A O 1
ATOM 3888 N N . ILE A 1 476 ? -11.893 -9.095 15.169 1.00 96.50 476 ILE A N 1
ATOM 3889 C CA . ILE A 1 476 ? -12.656 -8.436 14.099 1.00 96.50 476 ILE A CA 1
ATOM 3890 C C . ILE A 1 476 ? -11.729 -8.083 12.929 1.00 96.50 476 ILE A C 1
ATOM 3892 O O . ILE A 1 476 ? -12.030 -8.395 11.777 1.00 96.50 476 ILE A O 1
ATOM 3896 N N . GLU A 1 477 ? -10.570 -7.476 13.200 1.00 94.50 477 GLU A N 1
ATOM 3897 C CA . GLU A 1 477 ? -9.631 -7.091 12.142 1.00 94.50 477 GLU A CA 1
ATOM 3898 C C . GLU A 1 477 ? -9.021 -8.309 11.436 1.00 94.50 477 GLU A C 1
ATOM 3900 O O . GLU A 1 477 ? -8.817 -8.290 10.218 1.00 94.50 477 GLU A O 1
ATOM 3905 N N . HIS A 1 478 ? -8.711 -9.378 12.171 1.00 94.88 478 HIS A N 1
ATOM 3906 C CA . HIS A 1 478 ? -8.159 -10.598 11.587 1.00 94.88 478 HIS A CA 1
ATOM 3907 C C . HIS A 1 478 ? -9.197 -11.352 10.753 1.00 94.88 478 HIS A C 1
ATOM 3909 O O . HIS A 1 478 ? -8.921 -11.663 9.594 1.00 94.88 478 HIS A O 1
ATOM 3915 N N . ALA A 1 479 ? -10.403 -11.557 11.291 1.00 96.44 479 ALA A N 1
ATOM 3916 C CA . ALA A 1 479 ? -11.504 -12.215 10.594 1.00 96.44 479 ALA A CA 1
ATOM 3917 C C . ALA A 1 479 ? -11.843 -11.507 9.275 1.00 96.44 479 ALA A C 1
ATOM 3919 O O . ALA A 1 479 ? -11.959 -12.168 8.244 1.00 96.44 479 ALA A O 1
ATOM 3920 N N . TYR A 1 480 ? -11.906 -10.168 9.274 1.00 96.00 480 TYR A N 1
ATOM 3921 C CA . TYR A 1 480 ? -12.170 -9.394 8.058 1.00 96.00 480 TYR A CA 1
ATOM 3922 C C . TYR A 1 480 ? -11.119 -9.669 6.978 1.00 96.00 480 TYR A C 1
ATOM 3924 O O . TYR A 1 480 ? -11.458 -9.957 5.831 1.00 96.00 480 TYR A O 1
ATOM 3932 N N . THR A 1 481 ? -9.831 -9.622 7.331 1.00 93.38 481 THR A N 1
ATOM 3933 C CA . THR A 1 481 ? -8.755 -9.850 6.355 1.00 93.38 481 THR A CA 1
ATOM 3934 C C . THR A 1 481 ? -8.724 -11.282 5.842 1.00 93.38 481 THR A C 1
ATOM 3936 O O . THR A 1 481 ? -8.467 -11.480 4.659 1.00 93.38 481 THR A O 1
ATOM 3939 N N . VAL A 1 482 ? -9.022 -12.282 6.674 1.00 94.44 482 VAL A N 1
ATOM 3940 C CA . VAL A 1 482 ? -9.106 -13.677 6.209 1.00 94.44 482 VAL A CA 1
ATOM 3941 C C . VAL A 1 482 ? -10.292 -13.873 5.253 1.00 94.44 482 VAL A C 1
ATOM 3943 O O . VAL A 1 482 ? -10.146 -14.542 4.227 1.00 94.44 482 VAL A O 1
ATOM 3946 N N . LEU A 1 483 ? -11.443 -13.264 5.557 1.00 95.75 483 LEU A N 1
ATOM 3947 C CA . LEU A 1 483 ? -12.683 -13.412 4.788 1.00 95.75 483 LEU A CA 1
ATOM 3948 C C . LEU A 1 483 ? -12.756 -12.571 3.512 1.00 95.75 483 LEU A C 1
ATOM 3950 O O . LEU A 1 483 ? -13.592 -12.870 2.664 1.00 95.75 483 LEU A O 1
ATOM 3954 N N . THR A 1 484 ? -11.918 -11.545 3.362 1.00 94.12 484 THR A N 1
ATOM 3955 C CA . THR A 1 484 ? -11.933 -10.658 2.181 1.00 94.12 484 THR A CA 1
ATOM 3956 C C . THR A 1 484 ? -10.622 -10.675 1.400 1.00 94.12 484 THR A C 1
ATOM 3958 O O . THR A 1 484 ? -10.612 -10.383 0.212 1.00 94.12 484 THR A O 1
ATOM 3961 N N . GLY A 1 485 ? -9.497 -11.011 2.040 1.00 91.12 485 GLY A N 1
ATOM 3962 C CA . GLY A 1 485 ? -8.157 -10.787 1.486 1.00 91.12 485 GLY A CA 1
ATOM 3963 C C . GLY A 1 485 ? -7.712 -9.319 1.514 1.00 91.12 485 GLY A C 1
ATOM 3964 O O . GLY A 1 485 ? -6.582 -9.023 1.127 1.00 91.12 485 GLY A O 1
ATOM 3965 N N . HIS A 1 486 ? -8.560 -8.411 2.002 1.00 91.38 486 HIS A N 1
ATOM 3966 C CA . HIS A 1 486 ? -8.309 -6.977 2.030 1.00 91.38 486 HIS A CA 1
ATOM 3967 C C . HIS A 1 486 ? -8.010 -6.482 3.449 1.00 91.38 486 HIS A C 1
ATOM 3969 O O . HIS A 1 486 ? -8.302 -7.111 4.476 1.00 91.38 486 HIS A O 1
ATOM 3975 N N . ILE A 1 487 ? -7.406 -5.307 3.509 1.00 90.38 487 ILE A N 1
ATOM 3976 C CA . ILE A 1 487 ? -7.316 -4.510 4.719 1.00 90.38 487 ILE A CA 1
ATOM 3977 C C . ILE A 1 487 ? -8.695 -3.859 4.923 1.00 90.38 487 ILE A C 1
ATOM 3979 O O . ILE A 1 487 ? -9.321 -3.450 3.943 1.00 90.38 487 ILE A O 1
ATOM 3983 N N . PRO A 1 488 ? -9.216 -3.788 6.164 1.00 92.88 488 PRO A N 1
ATOM 3984 C CA . PRO A 1 488 ? -10.523 -3.181 6.412 1.00 92.88 488 PRO A CA 1
ATOM 3985 C C . PRO A 1 488 ? -10.624 -1.763 5.854 1.00 92.88 488 PRO A C 1
ATOM 3987 O O . PRO A 1 488 ? -9.636 -1.044 5.880 1.00 92.88 488 PRO A O 1
ATOM 3990 N N . TYR A 1 489 ? -11.795 -1.327 5.395 1.00 93.25 489 TYR A N 1
ATOM 3991 C CA . TYR A 1 489 ? -12.010 0.077 5.004 1.00 93.25 489 TYR A CA 1
ATOM 3992 C C . TYR A 1 489 ? -12.274 0.989 6.220 1.00 93.25 489 TYR A C 1
ATOM 3994 O O . TYR A 1 489 ? -12.295 2.214 6.108 1.00 93.25 489 TYR A O 1
ATOM 4002 N N . TRP A 1 490 ? -12.479 0.390 7.394 1.00 94.25 490 TRP A N 1
ATOM 4003 C CA . TRP A 1 490 ? -12.672 1.055 8.679 1.00 94.25 490 TRP A CA 1
ATOM 4004 C C . TRP A 1 490 ? -11.405 0.999 9.535 1.00 94.25 490 TRP A C 1
ATOM 4006 O O . TRP A 1 490 ? -10.603 0.077 9.409 1.00 94.25 490 TRP A O 1
ATOM 4016 N N . GLU A 1 491 ? -11.195 1.974 10.414 1.00 92.25 491 GLU A N 1
ATOM 4017 C CA . GLU A 1 491 ? -10.232 1.848 11.517 1.00 92.25 491 GLU A CA 1
ATOM 4018 C C . GLU A 1 491 ? -10.927 1.271 12.757 1.00 92.25 491 GLU A C 1
ATOM 4020 O O . GLU A 1 491 ? -12.143 1.388 12.896 1.00 92.25 491 GLU A O 1
ATOM 4025 N N . ILE A 1 492 ? -10.176 0.638 13.661 1.00 92.06 492 ILE A N 1
ATOM 4026 C CA . ILE A 1 492 ? -10.718 0.079 14.906 1.00 92.06 492 ILE A CA 1
ATOM 4027 C C . ILE A 1 492 ? -9.905 0.540 16.110 1.00 92.06 492 ILE A C 1
ATOM 4029 O O . ILE A 1 492 ? -8.673 0.488 16.107 1.00 92.06 492 ILE A O 1
ATOM 4033 N N . ARG A 1 493 ? -10.612 0.999 17.142 1.00 89.31 493 ARG A N 1
ATOM 4034 C CA . ARG A 1 493 ? -10.064 1.526 18.391 1.00 89.31 493 ARG A CA 1
ATOM 4035 C C . ARG A 1 493 ? -10.732 0.858 19.587 1.00 89.31 493 ARG A C 1
ATOM 4037 O O . ARG A 1 493 ? -11.849 0.357 19.502 1.00 89.31 493 ARG A O 1
ATOM 4044 N N . VAL A 1 494 ? -10.047 0.883 20.720 1.00 88.38 494 VAL A N 1
ATOM 4045 C CA . VAL A 1 494 ? -10.597 0.434 22.003 1.00 88.38 494 VAL A CA 1
ATOM 4046 C C . VAL A 1 494 ? -11.143 1.652 22.743 1.00 88.38 494 VAL A C 1
ATOM 4048 O O . VAL A 1 494 ? -10.519 2.714 22.710 1.00 88.38 494 VAL A O 1
ATOM 4051 N N . GLY A 1 495 ? -12.305 1.509 23.390 1.00 76.75 495 GLY A N 1
ATOM 4052 C CA . GLY A 1 495 ? -12.990 2.607 24.086 1.00 76.75 495 GLY A CA 1
ATOM 4053 C C . GLY A 1 495 ? -12.120 3.328 25.123 1.00 76.75 495 GLY A C 1
ATOM 4054 O O . GLY A 1 495 ? -12.191 4.550 25.220 1.00 76.75 495 GLY A O 1
ATOM 4055 N N . ASP A 1 496 ? -11.269 2.589 25.843 1.00 77.56 496 ASP A N 1
ATOM 4056 C CA . ASP A 1 496 ? -10.193 3.131 26.683 1.00 77.56 496 ASP A CA 1
ATOM 4057 C C . ASP A 1 496 ? -8.886 2.333 26.468 1.00 77.56 496 ASP A C 1
ATOM 4059 O O . ASP A 1 496 ? -8.812 1.152 26.837 1.00 77.56 496 ASP A O 1
ATOM 4063 N N . PRO A 1 497 ? -7.830 2.965 25.913 1.00 62.72 497 PRO A N 1
ATOM 4064 C CA . PRO A 1 497 ? -6.538 2.333 25.629 1.00 62.72 497 PRO A CA 1
ATOM 4065 C C . PRO A 1 497 ? -5.748 1.861 26.861 1.00 62.72 497 PRO A C 1
ATOM 4067 O O . PRO A 1 497 ? -4.657 1.302 26.706 1.00 62.72 497 PRO A O 1
ATOM 4070 N N . THR A 1 498 ? -6.225 2.138 28.078 1.00 62.69 498 THR A N 1
ATOM 4071 C CA . THR A 1 498 ? -5.603 1.703 29.338 1.00 62.69 498 THR A CA 1
ATOM 4072 C C . THR A 1 498 ? -6.229 0.439 29.934 1.00 62.69 498 THR A C 1
ATOM 4074 O O . THR A 1 498 ? -5.665 -0.112 30.881 1.00 62.69 498 THR A O 1
ATOM 4077 N N . GLY A 1 499 ? -7.314 -0.071 29.337 1.00 58.78 499 GLY A N 1
ATOM 4078 C CA . GLY A 1 499 ? -7.997 -1.299 29.764 1.00 58.78 499 GLY A CA 1
ATOM 4079 C C . GLY A 1 499 ? -9.496 -1.115 29.995 1.00 58.78 499 GLY A C 1
ATOM 4080 O O . GLY A 1 499 ? -10.000 -1.510 31.043 1.00 58.78 499 GLY A O 1
ATOM 4081 N N . GLY A 1 500 ? -10.194 -0.489 29.044 1.00 65.31 500 GLY A N 1
ATOM 4082 C CA . GLY A 1 500 ? -11.642 -0.293 29.117 1.00 65.31 500 GLY A CA 1
ATOM 4083 C C . GLY A 1 500 ? -12.464 -1.556 28.886 1.00 65.31 500 GLY A C 1
ATOM 4084 O O . GLY A 1 500 ? -11.975 -2.537 28.342 1.00 65.31 500 GLY A O 1
ATOM 4085 N N . GLY A 1 501 ? -13.732 -1.484 29.287 1.00 81.69 501 GLY A N 1
ATOM 4086 C CA . GLY A 1 501 ? -14.802 -2.392 28.866 1.00 81.69 501 GLY A CA 1
ATOM 4087 C C . GLY A 1 501 ? -16.000 -1.589 28.350 1.00 81.69 501 GLY A C 1
ATOM 4088 O O . GLY A 1 501 ? -15.870 -0.386 28.089 1.00 81.69 501 GLY A O 1
ATOM 4089 N N . ALA A 1 502 ? -17.177 -2.209 28.270 1.00 85.19 502 ALA A N 1
ATOM 4090 C CA . ALA A 1 502 ? -18.423 -1.591 27.801 1.00 85.19 502 ALA A CA 1
ATOM 4091 C C . ALA A 1 502 ? -18.696 -0.155 28.314 1.00 85.19 502 ALA A C 1
ATOM 4093 O O . ALA A 1 502 ? -19.119 0.714 27.549 1.00 85.19 502 ALA A O 1
ATOM 4094 N N . ASN A 1 503 ? -18.414 0.148 29.589 1.00 88.69 503 ASN A N 1
ATOM 4095 C CA . ASN A 1 503 ? -18.658 1.483 30.159 1.00 88.69 503 ASN A CA 1
ATOM 4096 C C . ASN A 1 503 ? -17.783 2.571 29.520 1.00 88.69 503 ASN A C 1
ATOM 4098 O O . ASN A 1 503 ? -18.264 3.663 29.207 1.00 88.69 503 ASN A O 1
ATOM 4102 N N . SER A 1 504 ? -16.497 2.275 29.316 1.00 86.31 504 SER A N 1
ATOM 4103 C CA . SER A 1 504 ? -15.564 3.200 28.668 1.00 86.31 504 SER A CA 1
ATOM 4104 C C . SER A 1 504 ? -15.959 3.433 27.213 1.00 86.31 504 SER A C 1
ATOM 4106 O O . SER A 1 504 ? -15.983 4.574 26.762 1.00 86.31 504 SER A O 1
ATOM 4108 N N . LEU A 1 505 ? -16.364 2.373 26.505 1.00 89.50 505 LEU A N 1
ATOM 4109 C CA . LEU A 1 505 ? -16.915 2.473 25.154 1.00 89.50 505 LEU A CA 1
ATOM 4110 C C . LEU A 1 505 ? -18.139 3.405 25.105 1.00 89.50 505 LEU A C 1
ATOM 4112 O O . LEU A 1 505 ? -18.183 4.334 24.297 1.00 89.50 505 LEU A O 1
ATOM 4116 N N . ALA A 1 506 ? -19.113 3.209 25.997 1.00 89.00 506 ALA A N 1
ATOM 4117 C CA . ALA A 1 506 ? -20.317 4.035 26.037 1.00 89.00 506 ALA A CA 1
ATOM 4118 C C . ALA A 1 506 ? -20.020 5.508 26.374 1.00 89.00 506 ALA A C 1
ATOM 4120 O O . ALA A 1 506 ? -20.656 6.408 25.818 1.00 89.00 506 ALA A O 1
ATOM 4121 N N . LYS A 1 507 ? -19.045 5.786 27.250 1.00 87.75 507 LYS A N 1
ATOM 4122 C CA . LYS A 1 507 ? -18.570 7.156 27.519 1.00 87.75 507 LYS A CA 1
ATOM 4123 C C . LYS A 1 507 ? -17.960 7.792 26.273 1.00 87.75 507 LYS A C 1
ATOM 4125 O O . LYS A 1 507 ? -18.390 8.878 25.885 1.00 87.75 507 LYS A O 1
ATOM 4130 N N . THR A 1 508 ? -17.071 7.076 25.589 1.00 86.50 508 THR A N 1
ATOM 4131 C CA . THR A 1 508 ? -16.434 7.541 24.351 1.00 86.50 508 THR A CA 1
ATOM 4132 C C . THR A 1 508 ? -17.466 7.877 23.271 1.00 86.50 508 THR A C 1
ATOM 4134 O O . THR A 1 508 ? -17.380 8.932 22.648 1.00 86.50 508 THR A O 1
ATOM 4137 N N . LEU A 1 509 ? -18.518 7.069 23.100 1.00 88.31 509 LEU A N 1
ATOM 4138 C CA . LEU A 1 509 ? -19.608 7.385 22.162 1.00 88.31 509 LEU A CA 1
ATOM 4139 C C . LEU A 1 509 ? -20.437 8.616 22.573 1.00 88.31 509 LEU A C 1
ATOM 4141 O O . LEU A 1 509 ? -20.897 9.380 21.720 1.00 88.31 509 LEU A O 1
ATOM 4145 N N . ASN A 1 510 ? -20.642 8.823 23.875 1.00 85.69 510 ASN A N 1
ATOM 4146 C CA . ASN A 1 510 ? -21.376 9.977 24.397 1.00 85.69 510 ASN A CA 1
ATOM 4147 C C . ASN A 1 510 ? -20.619 11.302 24.212 1.00 85.69 510 ASN A C 1
ATOM 4149 O O . ASN A 1 510 ? -21.260 12.352 24.051 1.00 85.69 510 ASN A O 1
ATOM 4153 N N . GLU A 1 511 ? -19.288 11.251 24.273 1.00 79.62 511 GLU A N 1
ATOM 4154 C CA . GLU A 1 511 ? -18.366 12.391 24.168 1.00 79.62 511 GLU A CA 1
ATOM 4155 C C . GLU A 1 511 ? -17.877 12.633 22.731 1.00 79.62 511 GLU A C 1
ATOM 4157 O O . GLU A 1 511 ? -17.575 13.769 22.374 1.00 79.62 511 GLU A O 1
ATOM 4162 N N . GLY A 1 512 ? -17.892 11.607 21.873 1.00 65.69 512 GLY A N 1
ATOM 4163 C CA . GLY A 1 512 ? -17.250 11.566 20.551 1.00 65.69 512 GLY A CA 1
ATOM 4164 C C . GLY A 1 512 ? -17.782 12.503 19.459 1.00 65.69 512 GLY A C 1
ATOM 4165 O O . GLY A 1 512 ? -17.491 12.277 18.293 1.00 65.69 512 GLY A O 1
ATOM 4166 N N . LEU A 1 513 ? -18.555 13.541 19.799 1.00 59.22 513 LEU A N 1
ATOM 4167 C CA . LEU A 1 513 ? -19.040 14.546 18.839 1.00 59.22 513 LEU A CA 1
ATOM 4168 C C . LEU A 1 513 ? -17.967 15.581 18.472 1.00 59.22 513 LEU A C 1
ATOM 4170 O O . LEU A 1 513 ? -17.987 16.105 17.368 1.00 59.22 513 LEU A O 1
ATOM 4174 N N . ALA A 1 514 ? -17.032 15.877 19.380 1.00 57.78 514 ALA A N 1
ATOM 4175 C CA . ALA A 1 514 ? -16.137 17.031 19.249 1.00 57.78 514 ALA A CA 1
ATOM 4176 C C . ALA A 1 514 ? -15.133 16.953 18.075 1.00 57.78 514 ALA A C 1
ATOM 4178 O O . ALA A 1 514 ? -14.484 17.949 17.774 1.00 57.78 514 ALA A O 1
ATOM 4179 N N . PHE A 1 515 ? -15.005 15.797 17.409 1.00 54.94 515 PHE A N 1
ATOM 4180 C CA . PHE A 1 515 ? -13.928 15.524 16.446 1.00 54.94 515 PHE A CA 1
ATOM 4181 C C . PHE A 1 515 ? -14.378 14.799 15.171 1.00 54.94 515 PHE A C 1
ATOM 4183 O O . PHE A 1 515 ? -13.538 14.233 14.472 1.00 54.94 515 PHE A O 1
ATOM 4190 N N . LEU A 1 516 ? -15.683 14.758 14.888 1.00 66.88 516 LEU A N 1
ATOM 4191 C CA . LEU A 1 516 ? -16.188 14.127 13.670 1.00 66.88 516 LEU A CA 1
ATOM 4192 C C . LEU A 1 516 ? -16.348 15.158 12.565 1.00 66.88 516 LEU A C 1
ATOM 4194 O O . LEU A 1 516 ? -17.073 16.136 12.722 1.00 66.88 516 LEU A O 1
ATOM 4198 N N . GLU A 1 517 ? -15.685 14.904 11.443 1.00 69.81 517 GLU A N 1
ATOM 4199 C CA . GLU A 1 517 ? -16.019 15.567 10.185 1.00 69.81 517 GLU A CA 1
ATOM 4200 C C . GLU A 1 517 ? -17.402 15.094 9.708 1.00 69.81 517 GLU A C 1
ATOM 4202 O O . GLU A 1 517 ? -17.821 13.973 10.015 1.00 69.81 517 GLU A O 1
ATOM 4207 N N . ASP A 1 518 ? -18.108 15.922 8.933 1.00 68.88 518 ASP A N 1
ATOM 4208 C CA . ASP A 1 518 ? -19.520 15.706 8.569 1.00 68.88 518 ASP A CA 1
ATOM 4209 C C . ASP A 1 518 ? -19.807 14.337 7.909 1.00 68.88 518 ASP A C 1
ATOM 4211 O O . ASP A 1 518 ? -20.921 13.813 7.999 1.00 68.88 518 ASP A O 1
ATOM 4215 N N . ASN A 1 519 ? -18.810 13.724 7.261 1.00 81.06 519 ASN A N 1
ATOM 4216 C CA . ASN A 1 519 ? -18.936 12.448 6.549 1.00 81.06 519 ASN A CA 1
ATOM 4217 C C . ASN A 1 519 ? -18.460 11.210 7.343 1.00 81.06 519 ASN A C 1
ATOM 4219 O O . ASN A 1 519 ? -18.600 10.087 6.837 1.00 81.06 519 ASN A O 1
ATOM 4223 N N . GLN A 1 520 ? -17.895 11.392 8.544 1.00 87.88 520 GLN A N 1
ATOM 4224 C CA . GLN A 1 520 ? -17.330 10.303 9.340 1.00 87.88 520 GLN A CA 1
ATOM 4225 C C . GLN A 1 520 ? -18.425 9.504 10.044 1.00 87.88 520 GLN A C 1
ATOM 4227 O O . GLN A 1 520 ? -19.402 10.057 10.546 1.00 87.88 520 GLN A O 1
ATOM 4232 N N . ILE A 1 521 ? -18.243 8.186 10.092 1.00 92.56 521 ILE A N 1
ATOM 4233 C CA . ILE A 1 521 ? -19.178 7.237 10.699 1.00 92.56 521 ILE A CA 1
ATOM 4234 C C . ILE A 1 521 ? -18.483 6.563 11.876 1.00 92.56 521 ILE A C 1
ATOM 4236 O O . ILE A 1 521 ? -17.396 6.011 11.722 1.00 92.56 521 ILE A O 1
ATOM 4240 N N . VAL A 1 522 ? -19.121 6.575 13.044 1.00 93.25 522 VAL A N 1
ATOM 4241 C CA . VAL A 1 522 ? -18.630 5.904 14.253 1.00 93.25 522 VAL A CA 1
ATOM 4242 C C . VAL A 1 522 ? -19.588 4.793 14.635 1.00 93.25 522 VAL A C 1
ATOM 4244 O O . VAL A 1 522 ? -20.785 5.036 14.757 1.00 93.25 522 VAL A O 1
ATOM 4247 N N . ILE A 1 523 ? -19.072 3.592 14.870 1.00 95.19 523 ILE A N 1
ATOM 4248 C CA . ILE A 1 523 ? -19.859 2.437 15.304 1.00 95.19 523 ILE A CA 1
ATOM 4249 C C . ILE A 1 523 ? -19.191 1.852 16.547 1.00 95.19 523 ILE A C 1
ATOM 4251 O O . ILE A 1 523 ? -18.095 1.304 16.465 1.00 95.19 523 ILE A O 1
ATOM 4255 N N . GLY A 1 524 ? -19.835 1.973 17.705 1.00 95.44 524 GLY A N 1
ATOM 4256 C CA . GLY A 1 524 ? -19.421 1.261 18.910 1.00 95.44 524 GLY A CA 1
ATOM 4257 C C . GLY A 1 524 ? -20.117 -0.089 19.014 1.00 95.44 524 GLY A C 1
ATOM 4258 O O . GLY A 1 524 ? -21.341 -0.163 18.902 1.00 95.44 524 GLY A O 1
ATOM 4259 N N . ILE A 1 525 ? -19.332 -1.140 19.223 1.00 96.44 525 ILE A N 1
ATOM 4260 C CA . ILE A 1 525 ? -19.769 -2.533 19.232 1.00 96.44 525 ILE A CA 1
ATOM 4261 C C . ILE A 1 525 ? -19.694 -3.055 20.665 1.00 96.44 525 ILE A C 1
ATOM 4263 O O . ILE A 1 525 ? -18.619 -3.059 21.261 1.00 96.44 525 ILE A O 1
ATOM 4267 N N . PHE A 1 526 ? -20.840 -3.483 21.186 1.00 95.38 526 PHE A N 1
ATOM 4268 C CA . PHE A 1 526 ? -21.008 -4.012 22.535 1.00 95.38 526 PHE A CA 1
ATOM 4269 C C . PHE A 1 526 ? -21.280 -5.511 22.485 1.00 95.38 526 PHE A C 1
ATOM 4271 O O . PHE A 1 526 ? -22.092 -5.964 21.665 1.00 95.38 526 PHE A O 1
ATOM 4278 N N . ASP A 1 527 ? -20.667 -6.257 23.398 1.00 93.81 527 ASP A N 1
ATOM 4279 C CA . ASP A 1 527 ? -21.024 -7.650 23.635 1.00 93.81 527 ASP A CA 1
ATOM 4280 C C . ASP A 1 527 ? -22.490 -7.741 24.100 1.00 93.81 527 ASP A C 1
ATOM 4282 O O . ASP A 1 527 ? -23.051 -6.835 24.724 1.00 93.81 527 ASP A O 1
ATOM 4286 N N . ASN A 1 528 ? -23.155 -8.843 23.764 1.00 92.00 528 ASN A N 1
ATOM 4287 C CA . ASN A 1 528 ? -24.525 -9.110 24.191 1.00 92.00 528 ASN A CA 1
ATOM 4288 C C . ASN A 1 528 ? -24.498 -9.981 25.454 1.00 92.00 528 ASN A C 1
ATOM 4290 O O . ASN A 1 528 ? -24.897 -11.149 25.460 1.00 92.00 528 ASN A O 1
ATOM 4294 N N . ASP A 1 529 ? -23.961 -9.389 26.520 1.00 90.81 529 ASP A N 1
ATOM 4295 C CA . ASP A 1 529 ? -23.763 -10.021 27.817 1.00 90.81 529 ASP A CA 1
ATOM 4296 C C . ASP A 1 529 ? -24.093 -9.077 28.996 1.00 90.81 529 ASP A C 1
ATOM 4298 O O . ASP A 1 529 ? -24.571 -7.949 28.827 1.00 90.81 529 ASP A O 1
ATOM 4302 N N . ARG A 1 530 ? -23.822 -9.543 30.224 1.00 87.25 530 ARG A N 1
ATOM 4303 C CA . ARG A 1 530 ? -24.019 -8.771 31.467 1.00 87.25 530 ARG A CA 1
ATOM 4304 C C . ARG A 1 530 ? -23.229 -7.456 31.525 1.00 87.25 530 ARG A C 1
ATOM 4306 O O . ARG A 1 530 ? -23.569 -6.609 32.348 1.00 87.25 530 ARG A O 1
ATOM 4313 N N . GLY A 1 531 ? -22.164 -7.306 30.738 1.00 86.56 531 GLY A N 1
ATOM 4314 C CA . GLY A 1 531 ? -21.334 -6.105 30.686 1.00 86.56 531 GLY A CA 1
ATOM 4315 C C . GLY A 1 531 ? -21.822 -5.108 29.636 1.00 86.56 531 GLY A C 1
ATOM 4316 O O . GLY A 1 531 ? -22.017 -3.934 29.952 1.00 86.56 531 GLY A O 1
ATOM 4317 N N . GLY A 1 532 ? -22.063 -5.574 28.410 1.00 89.88 532 GLY A N 1
ATOM 4318 C CA . GLY A 1 532 ? -22.408 -4.720 27.273 1.00 89.88 532 GLY A CA 1
ATOM 4319 C C . GLY A 1 532 ? -23.849 -4.204 27.285 1.00 89.88 532 GLY A C 1
ATOM 4320 O O . GLY A 1 532 ? -24.089 -3.017 27.033 1.00 89.88 532 GLY A O 1
ATOM 4321 N N . ILE A 1 533 ? -24.827 -5.049 27.639 1.00 91.75 533 ILE A N 1
ATOM 4322 C CA . ILE A 1 533 ? -26.255 -4.687 27.572 1.00 91.75 533 ILE A CA 1
ATOM 4323 C C . ILE A 1 533 ? -26.610 -3.489 28.468 1.00 91.75 533 ILE A C 1
ATOM 4325 O O . ILE A 1 533 ? -27.282 -2.575 27.972 1.00 91.75 533 ILE A O 1
ATOM 4329 N N . PRO A 1 534 ? -26.190 -3.426 29.751 1.00 91.94 534 PRO A N 1
ATOM 4330 C CA . PRO A 1 534 ? -26.521 -2.292 30.613 1.00 91.94 534 PRO A CA 1
ATOM 4331 C C . PRO A 1 534 ? -25.967 -0.965 30.088 1.00 91.94 534 PRO A C 1
ATOM 4333 O O . PRO A 1 534 ? -26.635 0.066 30.170 1.00 91.94 534 PRO A O 1
ATOM 4336 N N . GLU A 1 535 ? -24.773 -0.984 29.499 1.00 93.12 535 GLU A N 1
ATOM 4337 C CA . GLU A 1 535 ? -24.112 0.209 28.970 1.00 93.12 535 GLU A CA 1
ATOM 4338 C C . GLU A 1 535 ? -24.764 0.674 27.661 1.00 93.12 535 GLU A C 1
ATOM 4340 O O . GLU A 1 535 ? -25.045 1.865 27.486 1.00 93.12 535 GLU A O 1
ATOM 4345 N N . PHE A 1 536 ? -25.117 -0.266 26.780 1.00 92.62 536 PHE A N 1
ATOM 4346 C CA . PHE A 1 536 ? -25.874 0.019 25.564 1.00 92.62 536 PHE A CA 1
ATOM 4347 C C . PHE A 1 536 ? -27.284 0.548 25.866 1.00 92.62 536 PHE A C 1
ATOM 4349 O O . PHE A 1 536 ? -27.718 1.546 25.285 1.00 92.62 536 PHE A O 1
ATOM 4356 N N . LYS A 1 537 ? -28.035 -0.091 26.773 1.00 90.25 537 LYS A N 1
ATOM 4357 C CA . LYS A 1 537 ? -29.414 0.314 27.091 1.00 90.25 537 LYS A CA 1
ATOM 4358 C C . LYS A 1 537 ? -29.462 1.571 27.962 1.00 90.25 537 LYS A C 1
ATOM 4360 O O . LYS A 1 537 ? -30.273 2.448 27.671 1.00 90.25 537 LYS A O 1
ATOM 4365 N N . GLY A 1 538 ? -28.601 1.672 28.973 1.00 88.06 538 GLY A N 1
ATOM 4366 C CA . GLY A 1 538 ? -28.618 2.738 29.977 1.00 88.06 538 GLY A CA 1
ATOM 4367 C C . GLY A 1 538 ? -27.668 3.900 29.682 1.00 88.06 538 GLY A C 1
ATOM 4368 O O . GLY A 1 538 ? -28.106 5.048 29.581 1.00 88.06 538 GLY A O 1
ATOM 4369 N N . THR A 1 539 ? -26.368 3.627 29.549 1.00 87.81 539 THR A N 1
ATOM 4370 C CA . THR A 1 539 ? -25.337 4.678 29.433 1.00 87.81 539 THR A CA 1
ATOM 4371 C C . THR A 1 539 ? -25.411 5.430 28.107 1.00 87.81 539 THR A C 1
ATOM 4373 O O . THR A 1 539 ? -25.181 6.644 28.079 1.00 87.81 539 THR A O 1
ATOM 4376 N N . LEU A 1 540 ? -25.815 4.772 27.016 1.00 89.12 540 LEU A N 1
ATOM 4377 C CA . LEU A 1 540 ? -26.283 5.464 25.810 1.00 89.12 540 LEU A CA 1
ATOM 4378 C C . LEU A 1 540 ? -27.693 6.026 26.048 1.00 89.12 540 LEU A C 1
ATOM 4380 O O . LEU A 1 540 ? -28.706 5.429 25.667 1.00 89.12 540 LEU A O 1
ATOM 4384 N N . LYS A 1 541 ? -27.731 7.177 26.727 1.00 84.88 541 LYS A N 1
ATOM 4385 C CA . LYS A 1 541 ? -28.954 7.833 27.201 1.00 84.88 541 LYS A CA 1
ATOM 4386 C C . LYS A 1 541 ? -29.895 8.183 26.048 1.00 84.88 541 LYS A C 1
ATOM 4388 O O . LYS A 1 541 ? -29.465 8.764 25.051 1.00 84.88 541 LYS A O 1
ATOM 4393 N N . GLU A 1 542 ? -31.191 7.973 26.265 1.00 83.44 542 GLU A N 1
ATOM 4394 C CA . GLU A 1 542 ? -32.275 8.330 25.328 1.00 83.44 542 GLU A CA 1
ATOM 4395 C C . GLU A 1 542 ? -32.314 9.826 24.975 1.00 83.44 542 GLU A C 1
ATOM 4397 O O . GLU A 1 542 ? -32.817 10.240 23.931 1.00 83.44 542 GLU A O 1
ATOM 4402 N N . SER A 1 543 ? -31.734 10.680 25.826 1.00 86.88 543 SER A N 1
ATOM 4403 C CA . SER A 1 543 ? -31.592 12.100 25.510 1.00 86.88 543 SER A CA 1
ATOM 4404 C C . SER A 1 543 ? -30.729 12.333 24.268 1.00 86.88 543 SER A C 1
ATOM 4406 O O . SER A 1 543 ? -31.039 13.233 23.491 1.00 86.88 543 SER A O 1
ATOM 4408 N N . LYS A 1 544 ? -29.700 11.505 24.046 1.00 88.25 544 LYS A N 1
ATOM 4409 C CA . LYS A 1 544 ? -28.738 11.631 22.941 1.00 88.25 544 LYS A CA 1
ATOM 4410 C C . LYS A 1 544 ? -28.930 10.594 21.835 1.00 88.25 544 LYS A C 1
ATOM 4412 O O . LYS A 1 544 ? -28.547 10.875 20.702 1.00 88.25 544 LYS A O 1
ATOM 4417 N N . PHE A 1 545 ? -29.469 9.421 22.150 1.00 92.38 545 PHE A N 1
ATOM 4418 C CA . PHE A 1 545 ? -29.560 8.282 21.239 1.00 92.38 545 PHE A CA 1
ATOM 4419 C C . PHE A 1 545 ? -30.991 7.769 21.122 1.00 92.38 545 PHE A C 1
ATOM 4421 O O . PHE A 1 545 ? -31.647 7.566 22.137 1.00 92.38 545 PHE A O 1
ATOM 4428 N N . ASP A 1 546 ? -31.413 7.468 19.899 1.00 92.75 546 ASP A N 1
ATOM 4429 C CA . ASP A 1 546 ? -32.689 6.821 19.603 1.00 92.75 546 ASP A CA 1
ATOM 4430 C C . ASP A 1 546 ? -32.442 5.440 18.994 1.00 92.75 546 ASP A C 1
ATOM 4432 O O . ASP A 1 546 ? -31.440 5.214 18.309 1.00 92.75 546 ASP A O 1
ATOM 4436 N N . TYR A 1 547 ? -33.362 4.503 19.213 1.00 92.31 547 TYR A N 1
ATOM 4437 C CA . TYR A 1 547 ? -33.333 3.241 18.480 1.00 92.31 547 TYR A CA 1
ATOM 4438 C C . TYR A 1 547 ? -33.534 3.502 16.989 1.00 92.31 547 TYR A C 1
ATOM 4440 O O . TYR A 1 547 ? -34.409 4.271 16.586 1.00 92.31 547 TYR A O 1
ATOM 4448 N N . GLN A 1 548 ? -32.732 2.847 16.153 1.00 86.62 548 GLN A N 1
ATOM 4449 C CA . GLN A 1 548 ? -32.942 2.911 14.714 1.00 86.62 548 GLN A CA 1
ATOM 4450 C C . GLN A 1 548 ? -34.246 2.173 14.376 1.00 86.62 548 GLN A C 1
ATOM 4452 O O . GLN A 1 548 ? -34.456 1.062 14.857 1.00 86.62 548 GLN A O 1
ATOM 4457 N N . ASN A 1 549 ? -35.123 2.780 13.567 1.00 76.56 549 ASN A N 1
ATOM 4458 C CA . ASN A 1 549 ? -36.451 2.240 13.238 1.00 76.56 549 ASN A CA 1
ATOM 4459 C C . ASN A 1 549 ? -36.421 0.731 12.936 1.00 76.56 549 ASN A C 1
ATOM 4461 O O . ASN A 1 549 ? -35.839 0.314 11.938 1.00 76.56 549 ASN A O 1
ATOM 4465 N N . GLY A 1 550 ? -37.064 -0.069 13.793 1.00 71.44 550 GLY A N 1
ATOM 4466 C CA . GLY A 1 550 ? -37.163 -1.527 13.648 1.00 71.44 550 GLY A CA 1
ATOM 4467 C C . GLY A 1 550 ? -35.982 -2.344 14.194 1.00 71.44 550 GLY A C 1
ATOM 4468 O O . GLY A 1 550 ? -36.036 -3.569 14.140 1.00 71.44 550 GLY A O 1
ATOM 4469 N N . TYR A 1 551 ? -34.942 -1.716 14.754 1.00 79.06 551 TYR A N 1
ATOM 4470 C CA . TYR A 1 551 ? -33.737 -2.389 15.254 1.00 79.06 551 TYR A CA 1
ATOM 4471 C C . TYR A 1 551 ? -33.520 -2.135 16.752 1.00 79.06 551 TYR A C 1
ATOM 4473 O O . TYR A 1 551 ? -32.884 -1.165 17.154 1.00 79.06 551 TYR A O 1
ATOM 4481 N N . MET A 1 552 ? -33.951 -3.077 17.598 1.00 84.62 552 MET A N 1
ATOM 4482 C CA . MET A 1 552 ? -33.730 -3.014 19.057 1.00 84.62 552 MET A CA 1
ATOM 4483 C C . MET A 1 552 ? -32.262 -3.205 19.476 1.00 84.62 552 MET A C 1
ATOM 4485 O O . MET A 1 552 ? -31.907 -2.948 20.623 1.00 84.62 552 MET A O 1
ATOM 4489 N N . ARG A 1 553 ? -31.399 -3.651 18.554 1.00 90.44 553 ARG A N 1
ATOM 4490 C CA . ARG A 1 553 ? -29.957 -3.849 18.783 1.00 90.44 553 ARG A CA 1
ATOM 4491 C C . ARG A 1 553 ? -29.097 -2.657 18.355 1.00 90.44 553 ARG A C 1
ATOM 4493 O O . ARG A 1 553 ? -27.886 -2.717 18.522 1.00 90.44 553 ARG A O 1
ATOM 4500 N N . ILE A 1 554 ? -29.697 -1.605 17.782 1.00 95.12 554 ILE A N 1
ATOM 4501 C CA . ILE A 1 554 ? -28.966 -0.461 17.221 1.00 95.12 554 ILE A CA 1
ATOM 4502 C C . ILE A 1 554 ? -29.558 0.843 17.728 1.00 95.12 554 ILE A C 1
ATOM 4504 O O . ILE A 1 554 ? -30.746 1.119 17.563 1.00 95.12 554 ILE A O 1
ATOM 4508 N N . LYS A 1 555 ? -28.689 1.674 18.292 1.00 94.94 555 LYS A N 1
ATOM 4509 C CA . LYS A 1 555 ? -28.994 3.046 18.678 1.00 94.94 555 LYS A CA 1
ATOM 4510 C C . LYS A 1 555 ? -28.215 4.000 17.788 1.00 94.94 555 LYS A C 1
ATOM 4512 O O . LYS A 1 555 ? -27.000 3.873 17.673 1.00 94.94 555 LYS A O 1
ATOM 4517 N N . LYS A 1 556 ? -28.893 4.974 17.191 1.00 93.44 556 LYS A N 1
ATOM 4518 C CA . LYS A 1 556 ? -28.269 6.079 16.461 1.00 93.44 556 LYS A CA 1
ATOM 4519 C C . LYS A 1 556 ? -28.310 7.332 17.328 1.00 93.44 556 LYS A C 1
ATOM 4521 O O . LYS A 1 556 ? -29.334 7.643 17.934 1.00 93.44 556 LYS A O 1
ATOM 4526 N N . ARG A 1 557 ? -27.206 8.070 17.389 1.00 91.31 557 ARG A N 1
ATOM 4527 C CA . ARG A 1 557 ? -27.187 9.389 18.019 1.00 91.31 557 ARG A CA 1
ATOM 4528 C C . ARG A 1 557 ? -28.028 10.375 17.204 1.00 91.31 557 ARG A C 1
ATOM 4530 O O . ARG A 1 557 ? -28.015 10.338 15.978 1.00 91.31 557 ARG A O 1
ATOM 4537 N N . LYS A 1 558 ? -28.727 11.284 17.881 1.00 90.06 558 LYS A N 1
ATOM 4538 C CA . LYS A 1 558 ? -29.536 12.337 17.241 1.00 90.06 558 LYS A CA 1
ATOM 4539 C C . LYS A 1 558 ? -28.703 13.290 16.381 1.00 90.06 558 LYS A C 1
ATOM 4541 O O . LYS A 1 558 ? -29.188 13.795 15.376 1.00 90.06 558 LYS A O 1
ATOM 4546 N N . GLU A 1 559 ? -27.448 13.501 16.770 1.00 86.69 559 GLU A N 1
ATOM 4547 C CA . GLU A 1 559 ? -26.483 14.367 16.093 1.00 86.69 559 GLU A CA 1
ATOM 4548 C C . GLU A 1 559 ? -25.299 13.539 15.577 1.00 86.69 559 GLU A C 1
ATOM 4550 O O . GLU A 1 559 ? -24.729 12.732 16.319 1.00 86.69 559 GLU A O 1
ATOM 4555 N N . GLY A 1 560 ? -24.915 13.765 14.318 1.00 86.06 560 GLY A N 1
ATOM 4556 C CA . GLY A 1 560 ? -23.827 13.050 13.648 1.00 86.06 560 GLY A CA 1
ATOM 4557 C C . GLY A 1 560 ? -24.158 11.600 13.268 1.00 86.06 560 GLY A C 1
ATOM 4558 O O . GLY A 1 560 ? -25.252 11.085 13.507 1.00 86.06 560 GLY A O 1
ATOM 4559 N N . ASN A 1 561 ? -23.185 10.917 12.664 1.00 90.56 561 ASN A N 1
ATOM 4560 C CA . ASN A 1 561 ? -23.305 9.514 12.255 1.00 90.56 561 ASN A CA 1
ATOM 4561 C C . ASN A 1 561 ? -22.647 8.583 13.285 1.00 90.56 561 ASN A C 1
ATOM 4563 O O . ASN A 1 561 ? -21.730 7.830 12.963 1.00 90.56 561 ASN A O 1
ATOM 4567 N N . ILE A 1 562 ? -23.106 8.662 14.539 1.00 92.81 562 ILE A N 1
ATOM 4568 C CA . ILE A 1 562 ? -22.623 7.821 15.642 1.00 92.81 562 ILE A CA 1
ATOM 4569 C C . ILE A 1 562 ? -23.666 6.749 15.961 1.00 92.81 562 ILE A C 1
ATOM 4571 O O . ILE A 1 562 ? -24.828 7.059 16.229 1.00 92.81 562 ILE A O 1
ATOM 4575 N N . TYR A 1 563 ? -23.230 5.495 15.991 1.00 94.19 563 TYR A N 1
ATOM 4576 C CA . TYR A 1 563 ? -24.050 4.322 16.245 1.00 94.19 563 TYR A CA 1
ATOM 4577 C C . TYR A 1 563 ? -23.493 3.529 17.428 1.00 94.19 563 TYR A C 1
ATOM 4579 O O . TYR A 1 563 ? -22.284 3.356 17.560 1.00 94.19 563 TYR A O 1
ATOM 4587 N N . GLY A 1 564 ? -24.381 3.033 18.282 1.00 95.19 564 GLY A N 1
ATOM 4588 C CA . GLY A 1 564 ? -24.112 1.916 19.180 1.00 95.19 564 GLY A CA 1
ATOM 4589 C C . GLY A 1 564 ? -24.799 0.669 18.635 1.00 95.19 564 GLY A C 1
ATOM 4590 O O . GLY A 1 564 ? -25.936 0.757 18.166 1.00 95.19 564 GLY A O 1
ATOM 4591 N N . MET A 1 565 ? -24.136 -0.479 18.711 1.00 96.06 565 MET A N 1
ATOM 4592 C CA . MET A 1 565 ? -24.650 -1.758 18.235 1.00 96.06 565 MET A CA 1
ATOM 4593 C C . MET A 1 565 ? -24.332 -2.865 19.240 1.00 96.06 565 MET A C 1
ATOM 4595 O O . MET A 1 565 ? -23.172 -3.060 19.590 1.00 96.06 565 MET A O 1
ATOM 4599 N N . LEU A 1 566 ? -25.351 -3.613 19.661 1.00 95.44 566 LEU A N 1
ATOM 4600 C CA . LEU A 1 566 ? -25.152 -4.920 20.290 1.00 95.44 566 LEU A CA 1
ATOM 4601 C C . LEU A 1 566 ? -24.823 -5.948 19.209 1.00 95.44 566 LEU A C 1
ATOM 4603 O O . LEU A 1 566 ? -25.439 -5.923 18.137 1.00 95.44 566 LEU A O 1
ATOM 4607 N N . LEU A 1 567 ? -23.886 -6.853 19.497 1.00 96.06 567 LEU A N 1
ATOM 4608 C CA . LEU A 1 567 ? -23.468 -7.887 18.552 1.00 96.06 567 LEU A CA 1
ATOM 4609 C C . LEU A 1 567 ? -24.672 -8.630 17.932 1.00 96.06 567 LEU A C 1
ATOM 4611 O O . LEU A 1 567 ? -25.542 -9.114 18.668 1.00 96.06 567 LEU A O 1
ATOM 4615 N N . PRO A 1 568 ? -24.741 -8.736 16.589 1.00 94.75 568 PRO A N 1
ATOM 4616 C CA . PRO A 1 568 ? -25.795 -9.487 15.919 1.00 94.75 568 PRO A CA 1
ATOM 4617 C C . PRO A 1 568 ? -25.625 -10.996 16.132 1.00 94.75 568 PRO A C 1
ATOM 4619 O O . PRO A 1 568 ? -24.650 -11.598 15.704 1.00 94.75 568 PRO A O 1
ATOM 4622 N N . ILE A 1 569 ? -26.611 -11.633 16.757 1.00 92.25 569 ILE A N 1
ATOM 4623 C CA . ILE A 1 569 ? -26.556 -13.072 17.033 1.00 92.25 569 ILE A CA 1
ATOM 4624 C C . ILE A 1 569 ? -27.006 -13.855 15.785 1.00 92.25 569 ILE A C 1
ATOM 4626 O O . ILE A 1 569 ? -28.085 -13.561 15.261 1.00 92.25 569 ILE A O 1
ATOM 4630 N N . PRO A 1 570 ? -26.232 -14.851 15.308 1.00 91.56 570 PRO A N 1
ATOM 4631 C CA . PRO A 1 570 ? -26.635 -15.735 14.211 1.00 91.56 570 PRO A CA 1
ATOM 4632 C C . PRO A 1 570 ? -27.970 -16.458 14.464 1.00 91.56 570 PRO A C 1
ATOM 4634 O O . PRO A 1 570 ? -28.335 -16.738 15.607 1.00 91.56 570 PRO A O 1
ATOM 4637 N N . GLU A 1 571 ? -28.707 -16.816 13.407 1.00 88.31 571 GLU A N 1
ATOM 4638 C CA . GLU A 1 571 ? -30.001 -17.519 13.534 1.00 88.31 571 GLU A CA 1
ATOM 4639 C C . GLU A 1 571 ? -29.878 -18.860 14.272 1.00 88.31 571 GLU A C 1
ATOM 4641 O O . GLU A 1 571 ? -30.717 -19.213 15.099 1.00 88.31 571 GLU A O 1
ATOM 4646 N N . ASN A 1 572 ? -28.786 -19.586 14.044 1.00 87.75 572 ASN A N 1
ATOM 4647 C CA . ASN A 1 572 ? -28.503 -20.844 14.728 1.00 87.75 572 ASN A CA 1
ATOM 4648 C C . ASN A 1 572 ? -28.029 -20.664 16.181 1.00 87.75 572 ASN A C 1
ATOM 4650 O O . ASN A 1 572 ? -27.763 -21.666 16.830 1.00 87.75 572 ASN A O 1
ATOM 4654 N N . MET A 1 573 ? -27.906 -19.432 16.689 1.00 90.38 573 MET A N 1
ATOM 4655 C CA . MET A 1 573 ? -27.454 -19.112 18.051 1.00 90.38 573 MET A CA 1
ATOM 4656 C C . MET A 1 573 ? -28.474 -18.275 18.840 1.00 90.38 573 MET A C 1
ATOM 4658 O O . MET A 1 573 ? -28.157 -17.773 19.915 1.00 90.38 573 MET A O 1
ATOM 4662 N N . GLN A 1 574 ? -29.718 -18.143 18.361 1.00 88.56 574 GLN A N 1
ATOM 4663 C CA . GLN A 1 574 ? -30.762 -17.344 19.033 1.00 88.56 574 GLN A CA 1
ATOM 4664 C C . GLN A 1 574 ? -31.077 -17.809 20.464 1.00 88.56 574 GLN A C 1
ATOM 4666 O O . GLN A 1 574 ? -31.622 -17.039 21.249 1.00 88.56 574 GLN A O 1
ATOM 4671 N N . PHE A 1 575 ? -30.695 -19.034 20.835 1.00 87.69 575 PHE A N 1
ATOM 4672 C CA . PHE A 1 575 ? -30.802 -19.541 22.205 1.00 87.69 575 PHE A CA 1
ATOM 4673 C C . PHE A 1 575 ? -29.928 -18.787 23.223 1.00 87.69 575 PHE A C 1
ATOM 4675 O O . PHE A 1 575 ? -30.134 -18.963 24.415 1.00 87.69 575 PHE A O 1
ATOM 4682 N N . TYR A 1 576 ? -29.000 -17.930 22.780 1.00 87.06 576 TYR A N 1
ATOM 4683 C CA . TYR A 1 576 ? -28.264 -16.996 23.641 1.00 87.06 576 TYR A CA 1
ATOM 4684 C C . TYR A 1 576 ? -29.074 -15.752 24.058 1.00 87.06 576 TYR A C 1
ATOM 4686 O O . TYR A 1 576 ? -28.577 -14.949 24.849 1.00 87.06 576 TYR A O 1
ATOM 4694 N N . ILE A 1 577 ? -30.285 -15.557 23.518 1.00 85.12 577 ILE A N 1
ATOM 4695 C CA . ILE A 1 577 ? -31.155 -14.417 23.833 1.00 85.12 577 ILE A CA 1
ATOM 4696 C C . ILE A 1 577 ? -32.186 -14.822 24.886 1.00 85.12 577 ILE A C 1
ATOM 4698 O O . ILE A 1 577 ? -33.073 -15.638 24.636 1.00 85.12 577 ILE A O 1
ATOM 4702 N N . HIS A 1 578 ? -32.128 -14.170 26.042 1.00 84.50 578 HIS A N 1
ATOM 4703 C CA . HIS A 1 578 ? -33.067 -14.331 27.142 1.00 84.50 578 HIS A CA 1
ATOM 4704 C C . HIS A 1 578 ? -33.794 -13.026 27.470 1.00 84.50 578 HIS A C 1
ATOM 4706 O O . HIS A 1 578 ? -33.288 -11.924 27.266 1.00 84.50 578 HIS A O 1
ATOM 4712 N N . ASN A 1 579 ? -35.002 -13.160 28.032 1.00 79.31 579 ASN A N 1
ATOM 4713 C CA . ASN A 1 579 ? -35.805 -12.021 28.496 1.00 79.31 579 ASN A CA 1
ATOM 4714 C C . ASN A 1 579 ? -35.142 -11.273 29.660 1.00 79.31 579 ASN A C 1
ATOM 4716 O O . ASN A 1 579 ? -35.342 -10.072 29.825 1.00 79.31 579 ASN A O 1
ATOM 4720 N N . ASN A 1 580 ? -34.396 -11.996 30.494 1.00 82.56 580 ASN A N 1
ATOM 4721 C CA . ASN A 1 580 ? -33.576 -11.404 31.535 1.00 82.56 580 ASN A CA 1
ATOM 4722 C C . ASN A 1 580 ? -32.210 -11.082 30.935 1.00 82.56 580 ASN A C 1
ATOM 4724 O O . ASN A 1 580 ? -31.457 -11.996 30.616 1.00 82.56 580 ASN A O 1
ATOM 4728 N N . ASP A 1 581 ? -31.878 -9.795 30.827 1.00 81.00 581 ASP A N 1
ATOM 4729 C CA . ASP A 1 581 ? -30.598 -9.338 30.269 1.00 81.00 581 ASP A CA 1
ATOM 4730 C C . ASP A 1 581 ? -29.389 -9.942 31.002 1.00 81.00 581 ASP A C 1
ATOM 4732 O O . ASP A 1 581 ? -28.330 -10.132 30.409 1.00 81.00 581 ASP A O 1
ATOM 4736 N N . ASN A 1 582 ? -29.544 -10.297 32.284 1.00 80.75 582 ASN A N 1
ATOM 4737 C CA . ASN A 1 582 ? -28.481 -10.961 33.028 1.00 80.75 582 ASN A CA 1
ATOM 4738 C C . ASN A 1 582 ? -28.212 -12.392 32.547 1.00 80.75 582 ASN A C 1
ATOM 4740 O O . ASN A 1 582 ? -27.181 -12.959 32.871 1.00 80.75 582 ASN A O 1
ATOM 4744 N N . ASP A 1 583 ? -29.103 -13.015 31.800 1.00 85.56 583 ASP A N 1
ATOM 4745 C CA . ASP A 1 583 ? -28.930 -14.396 31.357 1.00 85.56 583 ASP A CA 1
ATOM 4746 C C . ASP A 1 583 ? -28.328 -14.481 29.945 1.00 85.56 583 ASP A C 1
ATOM 4748 O O . ASP A 1 583 ? -28.119 -15.576 29.434 1.00 85.56 583 ASP A O 1
ATOM 4752 N N . ASN A 1 584 ? -27.965 -13.337 29.351 1.00 88.69 584 ASN A N 1
ATOM 4753 C CA . ASN A 1 584 ? -27.262 -13.260 28.073 1.00 88.69 584 ASN A CA 1
ATOM 4754 C C . ASN A 1 584 ? -25.738 -13.345 28.272 1.00 88.69 584 ASN A C 1
ATOM 4756 O O . ASN A 1 584 ? -25.175 -12.757 29.202 1.00 88.69 584 ASN A O 1
ATOM 4760 N N . TYR A 1 585 ? -25.069 -14.073 27.375 1.00 91.38 585 TYR A N 1
ATOM 4761 C CA . TYR A 1 585 ? -23.632 -14.379 27.461 1.00 91.38 585 TYR A CA 1
ATOM 4762 C C . TYR A 1 585 ? -22.891 -14.275 26.120 1.00 91.38 585 TYR A C 1
ATOM 4764 O O . TYR A 1 585 ? -21.750 -14.726 26.028 1.00 91.38 585 TYR A O 1
ATOM 4772 N N . PHE A 1 586 ? -23.520 -13.739 25.072 1.00 93.81 586 PHE A N 1
ATOM 4773 C CA . PHE A 1 586 ? -22.942 -13.746 23.731 1.00 93.81 586 PHE A CA 1
ATOM 4774 C C . PHE A 1 586 ? -21.892 -12.640 23.576 1.00 93.81 586 PHE A C 1
ATOM 4776 O O . PHE A 1 586 ? -22.162 -11.467 23.814 1.00 93.81 586 PHE A O 1
ATOM 4783 N N . SER A 1 587 ? -20.702 -13.020 23.128 1.00 94.25 587 SER A N 1
ATOM 4784 C CA . SER A 1 587 ? -19.527 -12.150 22.980 1.00 94.25 587 SER A CA 1
ATOM 4785 C C . SER A 1 587 ? -18.838 -12.394 21.644 1.00 94.25 587 SER A C 1
ATOM 4787 O O . SER A 1 587 ? -19.117 -13.391 20.975 1.00 94.25 587 SER A O 1
ATOM 4789 N N . ILE A 1 588 ? -17.903 -11.522 21.271 1.00 95.25 588 ILE A N 1
ATOM 4790 C CA . ILE A 1 588 ? -17.214 -11.586 19.975 1.00 95.25 588 ILE A CA 1
ATOM 4791 C C . ILE A 1 588 ? -16.570 -12.952 19.662 1.00 95.25 588 ILE A C 1
ATOM 4793 O O . ILE A 1 588 ? -16.555 -13.379 18.508 1.00 95.25 588 ILE A O 1
ATOM 4797 N N . GLU A 1 589 ? -16.058 -13.676 20.661 1.00 95.88 589 GLU A N 1
ATOM 4798 C CA . GLU A 1 589 ? -15.419 -14.977 20.444 1.00 95.88 589 GLU A CA 1
ATOM 4799 C C . GLU A 1 589 ? -16.411 -16.064 20.016 1.00 95.88 589 GLU A C 1
ATOM 4801 O O . GLU A 1 589 ? -16.000 -17.023 19.367 1.00 95.88 589 GLU A O 1
ATOM 4806 N N . HIS A 1 590 ? -17.704 -15.913 20.321 1.00 96.06 590 HIS A N 1
ATOM 4807 C CA . HIS A 1 590 ? -18.740 -16.886 19.963 1.00 96.06 590 HIS A CA 1
ATOM 4808 C C . HIS A 1 590 ? -19.004 -16.983 18.455 1.00 96.06 590 HIS A C 1
ATOM 4810 O O . HIS A 1 590 ? -19.648 -17.932 18.015 1.00 96.06 590 HIS A O 1
ATOM 4816 N N . TYR A 1 591 ? -18.486 -16.057 17.641 1.00 96.62 591 TYR A N 1
ATOM 4817 C CA . TYR A 1 591 ? -18.492 -16.223 16.184 1.00 96.62 591 TYR A CA 1
ATOM 4818 C C . TYR A 1 591 ? -17.519 -17.305 15.691 1.00 96.62 591 TYR A C 1
ATOM 4820 O O . TYR A 1 591 ? -17.601 -17.709 14.530 1.00 96.62 591 TYR A O 1
ATOM 4828 N N . LEU A 1 592 ? -16.597 -17.772 16.541 1.00 96.50 592 LEU A N 1
ATOM 4829 C CA . LEU A 1 592 ? -15.748 -18.925 16.250 1.00 96.50 592 LEU A CA 1
ATOM 4830 C C . LEU A 1 592 ? -16.510 -20.237 16.534 1.00 96.50 592 LEU A C 1
ATOM 4832 O O . LEU A 1 592 ? -17.320 -20.286 17.461 1.00 96.50 592 LEU A O 1
ATOM 4836 N N . PRO A 1 593 ? -16.227 -21.327 15.796 1.00 95.38 593 PRO A N 1
ATOM 4837 C CA . PRO A 1 593 ? -16.848 -22.629 16.019 1.00 95.38 593 PRO A CA 1
ATOM 4838 C C . PRO A 1 593 ? -16.694 -23.144 17.455 1.00 95.38 593 PRO A C 1
ATOM 4840 O O . PRO A 1 593 ? -15.632 -23.009 18.073 1.00 95.38 593 PRO A O 1
ATOM 4843 N N . TYR A 1 594 ? -17.740 -23.805 17.955 1.00 94.06 594 TYR A N 1
ATOM 4844 C CA . TYR A 1 594 ? -17.781 -24.371 19.304 1.00 94.06 594 TYR A CA 1
ATOM 4845 C C . TYR A 1 594 ? -16.612 -25.327 19.566 1.00 94.06 594 TYR A C 1
ATOM 4847 O O . TYR A 1 594 ? -15.959 -25.236 20.605 1.00 94.06 594 TYR A O 1
ATOM 4855 N N . GLU A 1 595 ? -16.311 -26.216 18.617 1.00 94.56 595 GLU A N 1
ATOM 4856 C CA . GLU A 1 595 ? -15.228 -27.196 18.723 1.00 94.56 595 GLU A CA 1
ATOM 4857 C C . GLU A 1 595 ? -13.887 -26.493 18.935 1.00 94.56 595 GLU A C 1
ATOM 4859 O O . GLU A 1 595 ? -13.129 -26.852 19.835 1.00 94.56 595 GLU A O 1
ATOM 4864 N N . PHE A 1 596 ? -13.644 -25.421 18.177 1.00 95.25 596 PHE A N 1
ATOM 4865 C CA . PHE A 1 596 ? -12.423 -24.633 18.274 1.00 95.25 596 PHE A CA 1
ATOM 4866 C C . PHE A 1 596 ? -12.305 -23.923 19.630 1.00 95.25 596 PHE A C 1
ATOM 4868 O O . PHE A 1 596 ? -11.237 -23.929 20.251 1.00 95.25 596 PHE A O 1
ATOM 4875 N N . LEU A 1 597 ? -13.397 -23.336 20.131 1.00 95.00 597 LEU A N 1
ATOM 4876 C CA . LEU A 1 597 ? -13.431 -22.715 21.460 1.00 95.00 597 LEU A CA 1
ATOM 4877 C C . LEU A 1 597 ? -13.204 -23.747 22.577 1.00 95.00 597 LEU A C 1
ATOM 4879 O O . LEU A 1 597 ? -12.471 -23.482 23.536 1.00 95.00 597 LEU A O 1
ATOM 4883 N N . ASN A 1 598 ? -13.796 -24.934 22.445 1.00 93.81 598 ASN A N 1
ATOM 4884 C CA . ASN A 1 598 ? -13.686 -26.021 23.412 1.00 93.81 598 ASN A CA 1
ATOM 4885 C C . ASN A 1 598 ? -12.265 -26.609 23.466 1.00 93.81 598 ASN A C 1
ATOM 4887 O O . ASN A 1 598 ? -11.700 -26.752 24.552 1.00 93.81 598 ASN A O 1
ATOM 4891 N N . GLU A 1 599 ? -11.648 -26.881 22.313 1.00 94.31 599 GLU A N 1
ATOM 4892 C CA . GLU A 1 599 ? -10.261 -27.366 22.207 1.00 94.31 599 GLU A CA 1
ATOM 4893 C C . GLU A 1 599 ? -9.259 -26.401 22.858 1.00 94.31 599 GLU A C 1
ATOM 4895 O O . GLU A 1 599 ? -8.315 -26.824 23.532 1.00 94.31 599 GLU A O 1
ATOM 4900 N N . ASN A 1 600 ? -9.510 -25.095 22.730 1.00 93.12 600 ASN A N 1
ATOM 4901 C CA . ASN A 1 600 ? -8.694 -24.043 23.334 1.00 93.12 600 ASN A CA 1
ATOM 4902 C C . ASN A 1 600 ? -9.095 -23.696 24.781 1.00 93.12 600 ASN A C 1
ATOM 4904 O O . ASN A 1 600 ? -8.520 -22.782 25.372 1.00 93.12 600 ASN A O 1
ATOM 4908 N N . LYS A 1 601 ? -10.033 -24.442 25.387 1.00 92.81 601 LYS A N 1
ATOM 4909 C CA . LYS A 1 601 ? -10.491 -24.277 26.782 1.00 92.81 601 LYS A CA 1
ATOM 4910 C C . LYS A 1 601 ? -11.044 -22.877 27.088 1.00 92.81 601 LYS A C 1
ATOM 4912 O O . LYS A 1 601 ? -10.862 -22.368 28.198 1.00 92.81 601 LYS A O 1
ATOM 4917 N N . MET A 1 602 ? -11.720 -22.273 26.111 1.00 93.88 602 MET A N 1
ATOM 4918 C CA . MET A 1 602 ? -12.311 -20.936 26.230 1.00 93.88 602 MET A CA 1
ATOM 4919 C C . MET A 1 602 ? -13.746 -20.937 26.763 1.00 93.88 602 MET A C 1
ATOM 4921 O O . MET A 1 602 ? -14.273 -19.867 27.043 1.00 93.88 602 MET A O 1
ATOM 4925 N N . LEU A 1 603 ? -14.372 -22.102 26.939 1.00 92.62 603 LEU A N 1
ATOM 4926 C CA . LEU A 1 603 ? -15.771 -22.219 27.355 1.00 92.62 603 LEU A CA 1
ATOM 4927 C C . LEU A 1 603 ? -15.910 -22.523 28.854 1.00 92.62 603 LEU A C 1
ATOM 4929 O O . LEU A 1 603 ? -15.264 -23.429 29.385 1.00 92.62 603 LEU A O 1
ATOM 4933 N N . GLU A 1 604 ? -16.803 -21.797 29.522 1.00 91.94 604 GLU A N 1
ATOM 4934 C CA . GLU A 1 604 ? -17.243 -22.014 30.901 1.00 91.94 604 GLU A CA 1
ATOM 4935 C C . GLU A 1 604 ? -18.743 -22.344 30.915 1.00 91.94 604 GLU A C 1
ATOM 4937 O O . GLU A 1 604 ? -19.541 -21.688 30.246 1.00 91.94 604 GLU A O 1
ATOM 4942 N N . LYS A 1 605 ? -19.144 -23.382 31.660 1.00 90.06 605 LYS A N 1
ATOM 4943 C CA . LYS A 1 605 ? -20.558 -23.776 31.762 1.00 90.06 605 LYS A CA 1
ATOM 4944 C C . LYS A 1 605 ? -21.349 -22.731 32.546 1.00 90.06 605 LYS A C 1
ATOM 4946 O O . LYS A 1 605 ? -20.889 -22.271 33.589 1.00 90.06 605 LYS A O 1
ATOM 4951 N N . THR A 1 606 ? -22.554 -22.417 32.083 1.00 88.94 606 THR A N 1
ATOM 4952 C CA . THR A 1 606 ? -23.489 -21.555 32.815 1.00 88.94 606 THR A CA 1
ATOM 4953 C C . THR A 1 606 ? -24.526 -22.382 33.582 1.00 88.94 606 THR A C 1
ATOM 4955 O O . THR A 1 606 ? -24.539 -23.613 33.516 1.00 88.94 606 THR A O 1
ATOM 4958 N N . ALA A 1 607 ? -25.393 -21.707 34.343 1.00 85.12 607 ALA A N 1
ATOM 4959 C CA . ALA A 1 607 ? -26.539 -22.347 34.992 1.00 85.12 607 ALA A CA 1
ATOM 4960 C C . ALA A 1 607 ? -27.619 -22.791 33.985 1.00 85.12 607 ALA A C 1
ATOM 4962 O O . ALA A 1 607 ? -28.509 -23.559 34.347 1.00 85.12 607 ALA A O 1
ATOM 4963 N N . ILE A 1 608 ? -27.546 -22.308 32.741 1.00 84.56 608 ILE A N 1
ATOM 4964 C CA . ILE A 1 608 ? -28.490 -22.613 31.672 1.00 84.56 608 ILE A CA 1
ATOM 4965 C C . ILE A 1 608 ? -27.892 -23.726 30.814 1.00 84.56 608 ILE A C 1
ATOM 4967 O O . ILE A 1 608 ? -26.720 -23.684 30.432 1.00 84.56 608 ILE A O 1
ATOM 4971 N N . GLN A 1 609 ? -28.694 -24.753 30.543 1.00 83.56 609 GLN A N 1
ATOM 4972 C CA . GLN A 1 609 ? -28.257 -25.891 29.743 1.00 83.56 609 GLN A CA 1
ATOM 4973 C C . GLN A 1 609 ? -27.888 -25.438 28.321 1.00 83.56 609 GLN A C 1
ATOM 4975 O O . GLN A 1 609 ? -28.574 -24.602 27.743 1.00 83.56 609 GLN A O 1
ATOM 4980 N N . ASP A 1 610 ? -26.796 -25.991 27.785 1.00 83.00 610 ASP A N 1
ATOM 4981 C CA . ASP A 1 610 ? -26.279 -25.735 26.431 1.00 83.00 610 ASP A CA 1
ATOM 4982 C C . ASP A 1 610 ? -25.840 -24.282 26.149 1.00 83.00 610 ASP A C 1
ATOM 4984 O O . ASP A 1 610 ? -25.508 -23.939 25.016 1.00 83.00 610 ASP A O 1
ATOM 4988 N N . ILE A 1 611 ? -25.739 -23.448 27.192 1.00 88.75 611 ILE A N 1
ATOM 4989 C CA . ILE A 1 611 ? -25.200 -22.087 27.111 1.00 88.75 611 ILE A CA 1
ATOM 4990 C C . ILE A 1 611 ? -23.855 -22.011 27.816 1.00 88.75 611 ILE A C 1
ATOM 4992 O O . ILE A 1 611 ? -23.702 -22.371 28.992 1.00 88.75 611 ILE A O 1
ATOM 4996 N N . TYR A 1 612 ? -22.882 -21.484 27.083 1.00 91.69 612 TYR A N 1
ATOM 4997 C CA . TYR A 1 612 ? -21.508 -21.340 27.527 1.00 91.69 612 TYR A CA 1
ATOM 4998 C C . TYR A 1 612 ? -21.134 -19.869 27.581 1.00 91.69 612 TYR A C 1
ATOM 5000 O O . TYR A 1 612 ? -21.503 -19.092 26.707 1.00 91.69 612 TYR A O 1
ATOM 5008 N N . LYS A 1 613 ? -20.377 -19.502 28.609 1.00 91.94 613 LYS A N 1
ATOM 5009 C CA . LYS A 1 613 ? -19.751 -18.193 28.743 1.00 91.94 613 LYS A CA 1
ATOM 5010 C C . LYS A 1 613 ? -18.298 -18.291 28.283 1.00 91.94 613 LYS A C 1
ATOM 5012 O O . LYS A 1 613 ? -17.638 -19.298 28.548 1.00 91.94 613 LYS A O 1
ATOM 5017 N N . ILE A 1 614 ? -17.766 -17.236 27.666 1.00 91.81 614 ILE A N 1
ATOM 5018 C CA . ILE A 1 614 ? -16.325 -17.154 27.412 1.00 91.81 614 ILE A CA 1
ATOM 5019 C C . ILE A 1 614 ? -15.575 -16.944 28.720 1.00 91.81 614 ILE A C 1
ATOM 5021 O O . IL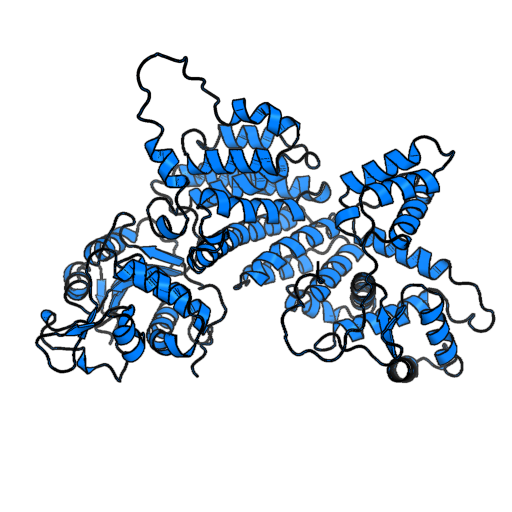E A 1 614 ? -15.855 -16.031 29.502 1.00 91.81 614 ILE A O 1
ATOM 5025 N N . LYS A 1 615 ? -14.584 -17.802 28.938 1.00 88.44 615 LYS A N 1
ATOM 5026 C CA . LYS A 1 615 ? -13.695 -17.738 30.083 1.00 88.44 615 LYS A CA 1
ATOM 5027 C C . LYS A 1 615 ? -12.886 -16.445 30.046 1.00 88.44 615 LYS A C 1
ATOM 5029 O O . LYS A 1 615 ? -12.126 -16.201 29.111 1.00 88.44 615 LYS A O 1
ATOM 5034 N N . ASP A 1 616 ? -12.999 -15.670 31.117 1.00 78.62 616 ASP A N 1
ATOM 5035 C CA . ASP A 1 616 ? -12.334 -14.378 31.269 1.00 78.62 616 ASP A CA 1
ATOM 5036 C C . ASP A 1 616 ? -11.457 -14.360 32.529 1.00 78.62 616 ASP A C 1
ATOM 5038 O O . ASP A 1 616 ? -11.749 -13.715 33.535 1.00 78.62 616 ASP A O 1
ATOM 5042 N N . SER A 1 617 ? -10.397 -15.174 32.525 1.00 67.25 617 SER A N 1
ATOM 5043 C CA . SER A 1 617 ? -9.432 -15.234 33.630 1.00 67.25 617 SER A CA 1
ATOM 5044 C C . SER A 1 617 ? -8.100 -14.604 33.216 1.00 67.25 617 SER A C 1
ATOM 5046 O O . SER A 1 617 ? -7.343 -15.208 32.449 1.00 67.25 617 SER A O 1
ATOM 5048 N N . GLY A 1 618 ? -7.795 -13.405 33.718 1.00 66.88 618 GLY A N 1
ATOM 5049 C CA . GLY A 1 618 ? -6.520 -12.717 33.475 1.00 66.88 618 GLY A CA 1
ATOM 5050 C C . GLY A 1 618 ? -6.299 -12.351 32.000 1.00 66.88 618 GLY A C 1
ATOM 5051 O O . GLY A 1 618 ? -7.181 -11.817 31.348 1.00 66.88 618 GLY A O 1
ATOM 5052 N N . SER A 1 619 ? -5.127 -12.661 31.440 1.00 69.94 619 SER A N 1
ATOM 5053 C CA . SER A 1 619 ? -4.777 -12.379 30.034 1.00 69.94 619 SER A CA 1
ATOM 5054 C C . SER A 1 619 ? -5.246 -13.452 29.034 1.00 69.94 619 SER A C 1
ATOM 5056 O O . SER A 1 619 ? -4.717 -13.533 27.919 1.00 69.94 619 SER A O 1
ATOM 5058 N N . SER A 1 620 ? -6.210 -14.294 29.424 1.00 79.50 620 SER A N 1
ATOM 5059 C CA . SER A 1 620 ? -6.688 -15.435 28.626 1.00 79.50 620 SER A CA 1
ATOM 5060 C C . SER A 1 620 ? -7.307 -15.011 27.291 1.00 79.50 620 SER A C 1
ATOM 5062 O O . SER A 1 620 ? -6.847 -15.497 26.260 1.00 79.50 620 SER A O 1
ATOM 5064 N N . LYS A 1 621 ? -8.236 -14.042 27.277 1.00 86.88 621 LYS A N 1
ATOM 5065 C CA . LYS A 1 621 ? -8.847 -13.508 26.044 1.00 86.88 621 LYS A CA 1
ATOM 5066 C C . LYS A 1 621 ? -7.815 -12.941 25.067 1.00 86.88 621 LYS A C 1
ATOM 5068 O O . LYS A 1 621 ? -7.779 -13.325 23.902 1.00 86.88 621 LYS A O 1
ATOM 5073 N N . THR A 1 622 ? -6.896 -12.097 25.539 1.00 83.62 622 THR A N 1
ATOM 5074 C CA . THR A 1 622 ? -5.833 -11.521 24.692 1.00 83.62 622 THR A CA 1
ATOM 5075 C C . THR A 1 622 ? -4.890 -12.596 24.144 1.00 83.62 622 THR A C 1
ATOM 5077 O O . THR A 1 622 ? -4.467 -12.530 22.991 1.00 83.62 622 THR A O 1
ATOM 5080 N N . SER A 1 623 ? -4.542 -13.596 24.959 1.00 85.62 623 SER A N 1
ATOM 5081 C CA . SER A 1 623 ? -3.704 -14.725 24.529 1.00 85.62 623 SER A CA 1
ATOM 5082 C C . SER A 1 623 ? -4.411 -15.578 23.477 1.00 85.62 623 SER A C 1
ATOM 5084 O O . SER A 1 623 ? -3.790 -15.977 22.493 1.00 85.62 623 SER A O 1
ATOM 5086 N N . PHE A 1 624 ? -5.713 -15.802 23.656 1.00 91.38 624 PHE A N 1
ATOM 5087 C CA . PHE A 1 624 ? -6.552 -16.521 22.710 1.00 91.38 624 PHE A CA 1
ATOM 5088 C C . PHE A 1 624 ? -6.705 -15.763 21.386 1.00 91.38 624 PHE A C 1
ATOM 5090 O O . PHE A 1 624 ? -6.450 -16.336 20.332 1.00 91.38 624 PHE A O 1
ATOM 5097 N N . ALA A 1 625 ? -6.979 -14.457 21.413 1.00 90.50 625 ALA A N 1
ATOM 5098 C CA . ALA A 1 625 ? -7.044 -13.632 20.204 1.00 90.50 625 ALA A CA 1
ATOM 5099 C C . ALA A 1 625 ? -5.728 -13.669 19.398 1.00 90.50 625 ALA A C 1
ATOM 5101 O O . ALA A 1 625 ? -5.750 -13.773 18.173 1.00 90.50 625 ALA A O 1
ATOM 5102 N N . LYS A 1 626 ? -4.569 -13.676 20.077 1.00 86.81 626 LYS A N 1
ATOM 5103 C CA . LYS A 1 626 ? -3.247 -13.850 19.438 1.00 86.81 626 LYS A CA 1
ATOM 5104 C C . LYS A 1 626 ? -3.024 -15.240 18.842 1.00 86.81 626 LYS A C 1
ATOM 5106 O O . LYS A 1 626 ? -2.225 -15.394 17.918 1.00 86.81 626 LYS A O 1
ATOM 5111 N N . LEU A 1 627 ? -3.659 -16.267 19.403 1.00 89.69 627 LEU A N 1
ATOM 5112 C CA . LEU A 1 627 ? -3.649 -17.613 18.838 1.00 89.69 627 LEU A CA 1
ATOM 5113 C C . LEU A 1 627 ? -4.516 -17.654 17.575 1.00 89.69 627 LEU A C 1
ATOM 5115 O O . LEU A 1 627 ? -4.066 -18.159 16.550 1.00 89.69 627 LEU A O 1
ATOM 5119 N N . VAL A 1 628 ? -5.705 -17.050 17.619 1.00 91.56 628 VAL A N 1
ATOM 5120 C CA . VAL A 1 628 ? -6.616 -16.948 16.470 1.00 91.56 628 VAL A CA 1
ATOM 5121 C C . VAL A 1 628 ? -5.986 -16.156 15.323 1.00 91.56 628 VAL A C 1
ATOM 5123 O O . VAL A 1 628 ? -6.080 -16.583 14.175 1.00 91.56 628 VAL A O 1
ATOM 5126 N N . SER A 1 629 ? -5.251 -15.073 15.612 1.00 89.12 629 SER A N 1
ATOM 5127 C CA . SER A 1 629 ? -4.579 -14.256 14.588 1.00 89.12 629 SER A CA 1
ATOM 5128 C C . SER A 1 629 ? -3.467 -14.975 13.814 1.00 89.12 629 SER A C 1
ATOM 5130 O O . SER A 1 629 ? -2.876 -14.395 12.908 1.00 89.12 629 SER A O 1
ATOM 5132 N N . LYS A 1 630 ? -3.146 -16.222 14.178 1.00 88.25 630 LYS A N 1
ATOM 5133 C CA . LYS A 1 630 ? -2.190 -17.090 13.472 1.00 88.25 630 LYS A CA 1
ATOM 5134 C C . LYS A 1 630 ? -2.883 -18.067 12.512 1.00 88.25 630 LYS A C 1
ATOM 5136 O O . LYS A 1 630 ? -2.194 -18.773 11.780 1.00 88.25 630 LYS A O 1
ATOM 5141 N N . ASN A 1 631 ? -4.217 -18.135 12.517 1.00 90.38 631 ASN A N 1
ATOM 5142 C CA . ASN A 1 631 ? -5.001 -19.045 11.686 1.00 90.38 631 ASN A CA 1
ATOM 5143 C C . ASN A 1 631 ? -5.590 -18.310 10.470 1.00 90.38 631 ASN A C 1
ATOM 5145 O O . ASN A 1 631 ? -6.212 -17.264 10.623 1.00 90.38 631 ASN A O 1
ATOM 5149 N N . PHE A 1 632 ? -5.403 -18.860 9.270 1.00 90.69 632 PHE A N 1
ATOM 5150 C CA . PHE A 1 632 ? -5.889 -18.293 8.004 1.00 90.69 632 PHE A CA 1
ATOM 5151 C C . PHE A 1 632 ? -6.934 -19.186 7.310 1.00 90.69 632 PHE A C 1
ATOM 5153 O O . PHE A 1 632 ? -7.286 -18.932 6.159 1.00 90.69 632 PHE A O 1
ATOM 5160 N N . ASP A 1 633 ? -7.430 -20.232 7.983 1.00 93.06 633 ASP A N 1
ATOM 5161 C CA . ASP A 1 633 ? -8.549 -21.033 7.487 1.00 93.06 633 ASP A CA 1
ATOM 5162 C C . ASP A 1 633 ? -9.831 -20.198 7.509 1.00 93.06 633 ASP A C 1
ATOM 5164 O O . ASP A 1 633 ? -10.349 -19.836 8.566 1.00 93.06 633 ASP A O 1
ATOM 5168 N N . ARG A 1 634 ? -10.355 -19.906 6.319 1.00 94.00 634 ARG A N 1
ATOM 5169 C CA . ARG A 1 634 ? -11.552 -19.081 6.126 1.00 94.00 634 ARG A CA 1
ATOM 5170 C C . ARG A 1 634 ? -12.774 -19.656 6.830 1.00 94.00 634 ARG A C 1
ATOM 5172 O O . ARG A 1 634 ? -13.573 -18.886 7.358 1.00 94.00 634 ARG A O 1
ATOM 5179 N N . LYS A 1 635 ? -12.889 -20.986 6.906 1.00 93.81 635 LYS A N 1
ATOM 5180 C CA . LYS A 1 635 ? -14.040 -21.662 7.523 1.00 93.81 635 LYS A CA 1
ATOM 5181 C C . LYS A 1 635 ? -14.189 -21.327 9.001 1.00 93.81 635 LYS A C 1
ATOM 5183 O O . LYS A 1 635 ? -15.307 -21.284 9.503 1.00 93.81 635 LYS A O 1
ATOM 5188 N N . LEU A 1 636 ? -13.080 -21.028 9.677 1.00 95.12 636 LEU A N 1
ATOM 5189 C CA . LEU A 1 636 ? -13.078 -20.643 11.084 1.00 95.12 636 LEU A CA 1
ATOM 5190 C C . LEU A 1 636 ? -13.793 -19.302 11.330 1.00 95.12 636 LEU A C 1
ATOM 5192 O O . LEU A 1 636 ? -14.292 -19.071 12.426 1.00 95.12 636 LEU A O 1
ATOM 5196 N N . PHE A 1 637 ? -13.851 -18.422 10.327 1.00 96.50 637 PHE A N 1
ATOM 5197 C CA . PHE A 1 637 ? -14.291 -17.036 10.498 1.00 96.50 637 PHE A CA 1
ATOM 5198 C C . PHE A 1 637 ? -15.664 -16.732 9.899 1.00 96.50 637 PHE A C 1
ATOM 5200 O O . PHE A 1 637 ? -16.152 -15.622 10.085 1.00 96.50 637 PHE A O 1
ATOM 5207 N N . VAL A 1 638 ? -16.321 -17.688 9.232 1.00 95.06 638 VAL A N 1
ATOM 5208 C CA . VAL A 1 638 ? -17.621 -17.483 8.554 1.00 95.06 638 VAL A CA 1
ATOM 5209 C C . VAL A 1 638 ? -18.688 -16.888 9.485 1.00 95.06 638 VAL A C 1
ATOM 5211 O O . VAL A 1 638 ? -19.490 -16.066 9.048 1.00 95.06 638 VAL A O 1
ATOM 5214 N N . GLY A 1 639 ? -18.656 -17.208 10.785 1.00 94.81 639 GLY A N 1
ATOM 5215 C CA . GLY A 1 639 ? -19.566 -16.624 11.776 1.00 94.81 639 GLY A CA 1
ATOM 5216 C C . GLY A 1 639 ? -19.508 -15.092 11.859 1.00 94.81 639 GLY A C 1
ATOM 5217 O O . GLY A 1 639 ? -20.526 -14.468 12.135 1.00 94.81 639 GLY A O 1
ATOM 5218 N N . PHE A 1 640 ? -18.369 -14.465 11.543 1.00 97.19 640 PHE A N 1
ATOM 5219 C CA . PHE A 1 640 ? -18.203 -13.005 11.572 1.00 97.19 640 PHE A CA 1
ATOM 5220 C C . PHE A 1 640 ? -18.911 -12.279 10.417 1.00 97.19 640 PHE A C 1
ATOM 5222 O O . PHE A 1 640 ? -19.087 -11.063 10.483 1.00 97.19 640 PHE A O 1
ATOM 5229 N N . ILE A 1 641 ? -19.338 -12.982 9.362 1.00 96.25 641 ILE A N 1
ATOM 5230 C CA . ILE A 1 641 ? -19.934 -12.350 8.173 1.00 96.25 641 ILE A CA 1
ATOM 5231 C C . ILE A 1 641 ? -21.204 -11.566 8.531 1.00 96.25 641 ILE A C 1
ATOM 5233 O O . ILE A 1 641 ? -21.420 -10.486 7.987 1.00 96.25 641 ILE A O 1
ATOM 5237 N N . ILE A 1 642 ? -22.018 -12.049 9.478 1.00 95.44 642 ILE A N 1
ATOM 5238 C CA . ILE A 1 642 ? -23.218 -11.326 9.933 1.00 95.44 642 ILE A CA 1
ATOM 5239 C C . ILE A 1 642 ? -22.868 -9.980 10.582 1.00 95.44 642 ILE A C 1
ATOM 5241 O O . ILE A 1 642 ? -23.552 -8.985 10.342 1.00 95.44 642 ILE A O 1
ATOM 5245 N N . LEU A 1 643 ? -21.778 -9.930 11.356 1.00 96.88 643 LEU A N 1
ATOM 5246 C CA . LEU A 1 643 ? -21.276 -8.697 11.953 1.00 96.88 643 LEU A CA 1
ATOM 5247 C C . LEU A 1 643 ? -20.806 -7.729 10.867 1.00 96.88 643 LEU A C 1
ATOM 5249 O O . LEU A 1 643 ? -21.163 -6.554 10.907 1.00 96.88 643 LEU A O 1
ATOM 5253 N N . PHE A 1 644 ? -20.038 -8.212 9.889 1.00 97.44 644 PHE A N 1
ATOM 5254 C CA . PHE A 1 644 ? -19.528 -7.353 8.823 1.00 97.44 644 PHE A CA 1
ATOM 5255 C C . PHE A 1 644 ? -20.634 -6.808 7.925 1.00 97.44 644 PHE A C 1
ATOM 5257 O O . PHE A 1 644 ? -20.673 -5.602 7.727 1.00 97.44 644 PHE A O 1
ATOM 5264 N N . LYS A 1 645 ? -21.610 -7.630 7.519 1.00 95.75 645 LYS A N 1
ATOM 5265 C CA . LYS A 1 645 ? -22.776 -7.161 6.750 1.00 95.75 645 LYS A CA 1
ATOM 5266 C C . LYS A 1 645 ? -23.553 -6.057 7.482 1.00 95.75 645 LYS A C 1
ATOM 5268 O O . LYS A 1 645 ? -24.052 -5.125 6.853 1.00 95.75 645 LYS A O 1
ATOM 5273 N N . GLU A 1 646 ? -23.648 -6.124 8.812 1.00 95.31 646 GLU A N 1
ATOM 5274 C CA . GLU A 1 646 ? -24.283 -5.070 9.613 1.00 95.31 646 GLU A CA 1
ATOM 5275 C C . GLU A 1 646 ? -23.426 -3.790 9.675 1.00 95.31 646 GL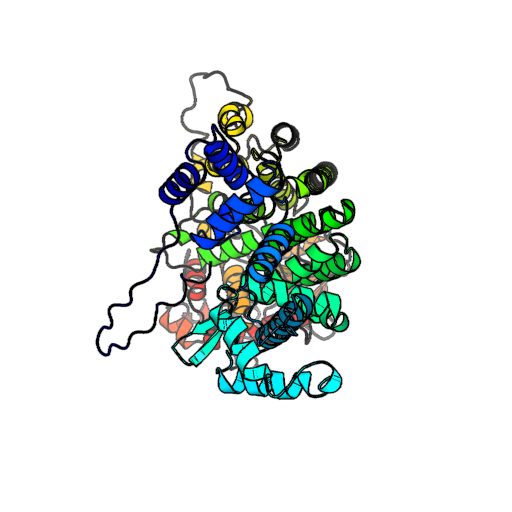U A C 1
ATOM 5277 O O . GLU A 1 646 ? -23.959 -2.685 9.554 1.00 95.31 646 GLU A O 1
ATOM 5282 N N . ILE A 1 647 ? -22.101 -3.926 9.801 1.00 96.88 647 ILE A N 1
ATOM 5283 C CA . ILE A 1 647 ? -21.154 -2.801 9.729 1.00 96.88 647 ILE A CA 1
ATOM 5284 C C . ILE A 1 647 ? -21.217 -2.132 8.348 1.00 96.88 647 ILE A C 1
ATOM 5286 O O . ILE A 1 647 ? -21.317 -0.905 8.279 1.00 96.88 647 ILE A O 1
ATOM 5290 N N . ASP A 1 648 ? -21.235 -2.908 7.264 1.00 96.44 648 ASP A N 1
ATOM 5291 C CA . ASP A 1 648 ? -21.343 -2.415 5.888 1.00 96.44 648 ASP A CA 1
ATOM 5292 C C . ASP A 1 648 ? -22.649 -1.647 5.684 1.00 96.44 648 ASP A C 1
ATOM 5294 O O . ASP A 1 648 ? -22.651 -0.551 5.121 1.00 96.44 648 ASP A O 1
ATOM 5298 N N . ARG A 1 649 ? -23.764 -2.171 6.212 1.00 94.75 649 ARG A N 1
ATOM 5299 C CA . ARG A 1 649 ? -25.072 -1.504 6.169 1.00 94.75 649 ARG A CA 1
ATOM 5300 C C . ARG A 1 649 ? -25.038 -0.135 6.839 1.00 94.75 649 ARG A C 1
ATOM 5302 O O . ARG A 1 649 ? -25.567 0.826 6.285 1.00 94.75 649 ARG A O 1
ATOM 5309 N N . LEU A 1 650 ? -24.431 -0.036 8.020 1.00 93.94 650 LEU A N 1
ATOM 5310 C CA . LEU A 1 650 ? -24.299 1.235 8.740 1.00 93.94 650 LEU A CA 1
ATOM 5311 C C . LEU A 1 650 ? -23.313 2.194 8.059 1.00 93.94 650 LEU A C 1
ATOM 5313 O O . LEU A 1 650 ? -23.504 3.408 8.113 1.00 93.94 650 LEU A O 1
ATOM 5317 N N . ALA A 1 651 ? -22.284 1.654 7.409 1.00 93.75 651 ALA A N 1
ATOM 5318 C CA . ALA A 1 651 ? -21.279 2.409 6.670 1.00 93.75 651 ALA A CA 1
ATOM 5319 C C . ALA A 1 651 ? -21.752 2.890 5.284 1.00 93.75 651 ALA A C 1
ATOM 5321 O O . ALA A 1 651 ? -21.147 3.803 4.720 1.00 93.75 651 ALA A O 1
ATOM 5322 N N . GLY A 1 652 ? -22.817 2.292 4.741 1.00 92.69 652 GLY A N 1
ATOM 5323 C CA . GLY A 1 652 ? -23.261 2.512 3.364 1.00 92.69 652 GLY A CA 1
ATOM 5324 C C . GLY A 1 652 ? -22.390 1.800 2.324 1.00 92.69 652 GLY A C 1
ATOM 5325 O O . GLY A 1 652 ? -22.253 2.315 1.225 1.00 92.69 652 GLY A O 1
ATOM 5326 N N . MET A 1 653 ? -21.803 0.655 2.685 1.00 91.38 653 MET A N 1
ATOM 5327 C CA . MET A 1 653 ? -20.903 -0.169 1.857 1.00 91.38 653 MET A CA 1
ATOM 5328 C C . MET A 1 653 ? -21.572 -1.478 1.393 1.00 91.38 653 MET A C 1
ATOM 5330 O O . MET A 1 653 ? -20.899 -2.459 1.080 1.00 91.38 653 MET A O 1
ATOM 5334 N N . VAL A 1 654 ? -22.908 -1.531 1.415 1.00 87.06 654 VAL A N 1
ATOM 5335 C CA . VAL A 1 654 ? -23.675 -2.724 1.023 1.00 87.06 654 VAL A CA 1
ATOM 5336 C C . VAL A 1 654 ? -23.355 -3.074 -0.431 1.00 87.06 654 VAL A C 1
ATOM 5338 O O . VAL A 1 654 ? -23.317 -2.188 -1.278 1.00 87.06 654 VAL A O 1
ATOM 5341 N N . ASP A 1 655 ? -23.112 -4.357 -0.697 1.00 83.31 655 ASP A N 1
ATOM 5342 C CA . ASP A 1 655 ? -22.730 -4.913 -2.005 1.00 83.31 655 ASP A CA 1
ATOM 5343 C C . ASP A 1 655 ? -21.354 -4.471 -2.550 1.00 83.31 655 ASP A C 1
ATOM 5345 O O . ASP A 1 655 ? -20.934 -4.952 -3.603 1.00 83.31 655 ASP A O 1
ATOM 5349 N N . GLU A 1 656 ? -20.600 -3.625 -1.834 1.00 86.94 656 GLU A N 1
ATOM 5350 C CA . GLU A 1 656 ? -19.233 -3.245 -2.227 1.00 86.94 656 GLU A CA 1
ATOM 5351 C C . GLU A 1 656 ? -18.174 -4.255 -1.761 1.00 86.94 656 GLU A C 1
ATOM 5353 O O . GLU A 1 656 ? -17.087 -4.339 -2.339 1.00 86.94 656 GLU A O 1
ATOM 5358 N N . ILE A 1 657 ? -18.480 -5.035 -0.718 1.00 89.69 657 ILE A N 1
ATOM 5359 C CA . ILE A 1 657 ? -17.559 -6.000 -0.115 1.00 89.69 657 ILE A CA 1
ATOM 5360 C C . ILE A 1 657 ? -18.036 -7.429 -0.378 1.00 89.69 657 ILE A C 1
ATOM 5362 O O . ILE A 1 657 ? -19.161 -7.807 -0.055 1.00 89.69 657 ILE A O 1
ATOM 5366 N N . SER A 1 658 ? -17.142 -8.253 -0.926 1.00 90.94 658 SER A N 1
ATOM 5367 C CA . SER A 1 658 ? -17.372 -9.686 -1.110 1.00 90.94 658 SER A CA 1
ATOM 5368 C C . SER A 1 658 ? -16.698 -10.481 0.006 1.00 90.94 658 SER A C 1
ATOM 5370 O O . SER A 1 658 ? -15.491 -10.355 0.222 1.00 90.94 658 SER A O 1
ATOM 5372 N N . TYR A 1 659 ? -17.461 -11.355 0.664 1.00 92.56 659 TYR A N 1
ATOM 5373 C CA . TYR A 1 659 ? -16.967 -12.270 1.695 1.00 92.56 659 TYR A CA 1
ATOM 5374 C C . TYR A 1 659 ? -16.871 -13.700 1.162 1.00 92.56 659 TYR A C 1
ATOM 5376 O O . TYR A 1 659 ? -17.730 -14.154 0.409 1.00 92.56 659 TYR A O 1
ATOM 5384 N N . PHE A 1 660 ? -15.840 -14.437 1.575 1.00 87.62 660 PHE A N 1
ATOM 5385 C CA . PHE A 1 660 ? -15.757 -15.875 1.320 1.00 87.62 660 PHE A CA 1
ATOM 5386 C C . PHE A 1 660 ? -16.704 -16.639 2.260 1.00 87.62 660 PHE A C 1
ATOM 5388 O O . PHE A 1 660 ? -16.421 -16.765 3.449 1.00 87.62 660 PHE A O 1
ATOM 5395 N N . GLU A 1 661 ? -17.813 -17.155 1.723 1.00 79.38 661 GLU A N 1
ATOM 5396 C CA . GLU A 1 661 ? -18.864 -17.840 2.499 1.00 79.38 661 GLU A CA 1
ATOM 5397 C C . GLU A 1 661 ? -18.687 -19.375 2.606 1.00 79.38 661 GLU A C 1
ATOM 5399 O O . GLU A 1 661 ? -19.380 -20.001 3.409 1.00 79.38 661 GLU A O 1
ATOM 5404 N N . SER A 1 662 ? -17.764 -20.001 1.852 1.00 61.44 662 SER A N 1
ATOM 5405 C CA . SER A 1 662 ? -17.574 -21.471 1.833 1.00 61.44 662 SER A CA 1
ATOM 5406 C C . SER A 1 662 ? -16.169 -21.945 1.470 1.00 61.44 662 SER A C 1
ATOM 5408 O O . SER A 1 662 ? -15.653 -21.436 0.445 1.00 61.44 662 SER A O 1
#

Secondary structure (DSSP, 8-state):
--TTS---------------PPPPPHHHHHHHHHHHTTTSTTHHHHHHHHHHHTTHHHHS---HHHHHHHHHHHHHTTT---SSHHHHHHHHHHHHHHTS---GGGTT--HHHHHHHHHHHHHHHHHSGGGPPPBHHHHHHHHHHHHGGGTTTS-TTTHHHHHHHHHHHSSSEEEETTTEEEESSHHHHHHHHHHHHHHH-GGGHHHHHHTTTSHHHHHHHHHHHHHHS--HHHHHHHHHHHHT--SHHHHHHHHHHHHHHHHHTTTS-HHHHHHHHHHHHHHHHHHHHHHHHHHHHS-TTSGGGG--HHHHTHHHHHHHHHHH--GGGHHHHHHHHHHHHHHHHHHTTSTT-TTHHHHHHHHHHHHHHHTSTTT--HHHHHHHHHHS--TT-HHHHHHHHHHHHHHS-HHHHHHHHHHH-S------S--SSSSHHHHHHTTS-HHHHTTSTT-------SEEEEESSHHHHHHHHHHHHHHHSS--SEEEEES-TTT--HHHHHHHHHHTTTT--TT-EEEEEE-EETTHHHIIIIIS-TTTEEEETTEEEEEEESSSEEEEEEPPPPGGGGGG--SSGGG-EE-GGGGS-HHHHHHTT-EEE-SSTT-EEEP--TTHHHHHHHHHTT---GGGGGGGHHHHHHHHHHHT-TTT------

Radius of gyration: 29.96 Å; chains: 1; bounding box: 82×61×92 Å

pLDDT: mean 83.69, std 14.71, range [22.84, 98.56]

Foldseek 3Di:
DPPPPPDDDDDDDDDDPDDDDDADDPVRLLVLLCVVCPPVPCLSVLLSVQCVLLVVPVVDGRDSLLSVLSSVVCVVVVNDDDNAPLVSLVSSQCVLLVPFDDDVLPVLCHSVVLLVLLLVVLLVQVPDDPSDFDWLVRSLVVCLVVCVVVCVSDVNVCSSVVVVSSAPRSLQWHDDPNTTIDGPDLLSSLLSPLVSCLPPNVVCLVVLLQCCLPPSSLSNNLSNCLVVLEDLPSLVSNLVSLLPDFALSSLLSLLQSLLNSLSSNLVYDLVSNLSSLVSNLLSLLVNLVVLLLVLLLDDPPDPSVQAFSLRSLVVSLCSNLVSNLGCSCLSSLVVNLVVLLVVLVVQVPDPCAQANVSSLSSNLSSQLSCQAPSNVPVVSLLVSLVSDVCAPVLSSLSNNLVSCVPRGYPVSVVCNCCSNPVDPPPPPPDDPPDPVPVNVNRSGGSLVCPLAPVNRRWRDAQEEEEEFDPLLVLLLQLLQCLFFVGGDSYTYHYLHRVHGGQQSLLVCLVVVPPHDDQRHAYEYEAELEPGNVCSLVPSNDPVFWDADVPHPQWIAGPDGRYIYGYDDADPVGCVQDDPPSNSHAGGSCVLFDPVVCVVLVQWDDDPDPPDTHGDDDDCSSSVVSSVVSNDSPSVRSLSCVVVVCVSCVSSVNHPVGGTDND